Protein AF-A0A1G2MHQ7-F1 (afdb_monomer)

Radius of gyration: 99.45 Å; Cα contacts (8 Å, |Δi|>4): 528; chains: 1; bounding box: 206×51×307 Å

Structure (mmCIF, N/CA/C/O backbone):
data_AF-A0A1G2MHQ7-F1
#
_entry.id   AF-A0A1G2MHQ7-F1
#
loop_
_atom_site.group_PDB
_atom_site.id
_atom_site.type_symbol
_atom_site.label_atom_id
_atom_site.label_alt_id
_atom_site.label_comp_id
_atom_site.label_asym_id
_atom_site.label_entity_id
_atom_site.label_seq_id
_atom_site.pdbx_PDB_ins_code
_atom_site.Cartn_x
_atom_site.Cartn_y
_atom_site.Cartn_z
_atom_site.occupancy
_atom_site.B_iso_or_equiv
_atom_site.auth_seq_id
_atom_site.auth_comp_id
_atom_site.auth_asym_id
_atom_site.auth_atom_id
_atom_site.pdbx_PDB_model_num
ATOM 1 N N . MET A 1 1 ? -92.264 -6.007 160.850 1.00 52.88 1 MET A N 1
ATOM 2 C CA . MET A 1 1 ? -92.826 -7.086 161.691 1.00 52.88 1 MET A CA 1
ATOM 3 C C . MET A 1 1 ? -92.152 -7.050 163.056 1.00 52.88 1 MET A C 1
ATOM 5 O O . MET A 1 1 ? -91.132 -7.687 163.261 1.00 52.88 1 MET A O 1
ATOM 9 N N . GLN A 1 2 ? -92.691 -6.228 163.958 1.00 47.72 2 GLN A N 1
ATOM 10 C CA . GLN A 1 2 ? -92.396 -6.245 165.392 1.00 47.72 2 GLN A CA 1
ATOM 11 C C . GLN A 1 2 ? -93.375 -7.216 166.071 1.00 47.72 2 GLN A C 1
ATOM 13 O O . GLN A 1 2 ? -94.548 -6.883 166.219 1.00 47.72 2 GLN A O 1
ATOM 18 N N . ARG A 1 3 ? -92.908 -8.418 166.422 1.00 50.28 3 ARG A N 1
ATOM 19 C CA . ARG A 1 3 ? -93.404 -9.377 167.445 1.00 50.28 3 ARG A CA 1
ATOM 20 C C . ARG A 1 3 ? -92.805 -10.741 167.099 1.00 50.28 3 ARG A C 1
ATOM 22 O O . ARG A 1 3 ? -92.740 -11.060 165.922 1.00 50.28 3 ARG A O 1
ATOM 29 N N . PHE A 1 4 ? -92.420 -11.513 168.119 1.00 49.97 4 PHE A N 1
ATOM 30 C CA . PHE A 1 4 ? -91.381 -12.563 168.138 1.00 49.97 4 PHE A CA 1
ATOM 31 C C . PHE A 1 4 ? -89.996 -11.920 168.316 1.00 49.97 4 PHE A C 1
ATOM 33 O O . PHE A 1 4 ? -89.470 -11.315 167.400 1.00 49.97 4 PHE A O 1
ATOM 40 N N . LEU A 1 5 ? -89.379 -11.915 169.496 1.00 55.97 5 LEU A N 1
ATOM 41 C CA . LEU A 1 5 ? -89.124 -13.070 170.351 1.00 55.97 5 LEU A CA 1
ATOM 42 C C . LEU A 1 5 ? -89.125 -12.661 171.832 1.00 55.97 5 LEU A C 1
ATOM 44 O O . LEU A 1 5 ? -88.348 -11.813 172.261 1.00 55.97 5 LEU A O 1
ATOM 48 N N . SER A 1 6 ? -89.999 -13.313 172.599 1.00 50.84 6 SER A N 1
ATOM 49 C CA . SER A 1 6 ? -89.872 -13.477 174.044 1.00 50.84 6 SER A CA 1
ATOM 50 C C . SER A 1 6 ? -89.084 -14.765 174.296 1.00 50.84 6 SER A C 1
ATOM 52 O O . SER A 1 6 ? -89.494 -15.833 173.851 1.00 50.84 6 SER A O 1
ATOM 54 N N . ASN A 1 7 ? -87.940 -14.604 174.958 1.00 50.72 7 ASN A N 1
ATOM 55 C CA . ASN A 1 7 ? -87.196 -15.513 175.834 1.00 50.72 7 ASN A CA 1
ATOM 56 C C . ASN A 1 7 ? -87.318 -17.042 175.657 1.00 50.72 7 ASN A C 1
ATOM 58 O O . ASN A 1 7 ? -88.245 -17.680 176.145 1.00 50.72 7 ASN A O 1
ATOM 62 N N . GLY A 1 8 ? -86.225 -17.633 175.165 1.00 47.34 8 GLY A N 1
ATOM 63 C CA . GLY A 1 8 ? -85.800 -19.007 175.440 1.00 47.34 8 GLY A CA 1
ATOM 64 C C . GLY A 1 8 ? -84.316 -19.158 175.084 1.00 47.34 8 GLY A C 1
ATOM 65 O O . GLY A 1 8 ? -83.923 -18.832 173.972 1.00 47.34 8 GLY A O 1
ATOM 66 N N . LYS A 1 9 ? -83.475 -19.588 176.033 1.00 53.31 9 LYS A N 1
ATOM 67 C CA . LYS A 1 9 ? -81.989 -19.591 176.033 1.00 53.31 9 LYS A CA 1
ATOM 68 C C . LYS A 1 9 ? -81.284 -20.462 174.946 1.00 53.31 9 LYS A C 1
ATOM 70 O O . LYS A 1 9 ? -80.195 -20.961 175.201 1.00 53.31 9 LYS A O 1
ATOM 75 N N . GLY A 1 10 ? -81.854 -20.644 173.746 1.00 55.59 10 GLY A N 1
ATOM 76 C CA . GLY A 1 10 ? -81.373 -21.605 172.731 1.00 55.59 10 GLY A CA 1
ATOM 77 C C . GLY A 1 10 ? -81.074 -21.111 171.300 1.00 55.59 10 GLY A C 1
ATOM 78 O O . GLY A 1 10 ? -80.426 -21.845 170.567 1.00 55.59 10 GLY A O 1
ATOM 79 N N . ASP A 1 11 ? -81.469 -19.905 170.868 1.00 52.38 11 ASP A N 1
ATOM 80 C CA . ASP A 1 11 ? -81.493 -19.569 169.418 1.00 52.38 11 ASP A CA 1
ATOM 81 C C . ASP A 1 11 ? -80.362 -18.653 168.879 1.00 52.38 11 ASP A C 1
ATOM 83 O O . ASP A 1 11 ? -80.335 -18.330 167.690 1.00 52.38 11 ASP A O 1
ATOM 87 N N . MET A 1 12 ? -79.361 -18.279 169.691 1.00 56.94 12 MET A N 1
ATOM 88 C CA . MET A 1 12 ? -78.224 -17.429 169.264 1.00 56.94 12 MET A CA 1
ATOM 89 C C . MET A 1 12 ? -77.411 -18.033 168.093 1.00 56.94 12 MET A C 1
ATOM 91 O O . MET A 1 12 ? -76.854 -17.301 167.275 1.00 56.94 12 MET A O 1
ATOM 95 N N . MET A 1 13 ? -77.408 -19.363 167.952 1.00 59.66 13 MET A N 1
ATOM 96 C CA . MET A 1 13 ? -76.721 -20.083 166.869 1.00 59.66 13 MET A CA 1
ATOM 97 C C . MET A 1 13 ? -77.380 -19.905 165.488 1.00 59.66 13 MET A C 1
ATOM 99 O O . MET A 1 13 ? -76.693 -20.002 164.472 1.00 59.66 13 MET A O 1
ATOM 103 N N . ARG A 1 14 ? -78.683 -19.593 165.407 1.00 60.81 14 ARG A N 1
ATOM 104 C CA . ARG A 1 14 ? -79.382 -19.457 164.111 1.00 60.81 14 ARG A CA 1
ATOM 105 C C . ARG A 1 14 ? -79.124 -18.109 163.422 1.00 60.81 14 ARG A C 1
ATOM 107 O O . ARG A 1 14 ? -79.195 -18.037 162.200 1.00 60.81 14 ARG A O 1
ATOM 114 N N . SER A 1 15 ? -78.762 -17.064 164.173 1.00 58.09 15 SER A N 1
ATOM 115 C CA . SER A 1 15 ? -78.464 -15.726 163.627 1.00 58.09 15 SER A CA 1
ATOM 116 C C . SER A 1 15 ? -77.070 -15.639 162.981 1.00 58.09 15 SER A C 1
ATOM 118 O O . SER A 1 15 ? -76.906 -15.065 161.904 1.00 58.09 15 SER A O 1
ATOM 120 N N . VAL A 1 16 ? -76.063 -16.282 163.586 1.00 64.19 16 VAL A N 1
ATOM 121 C CA . VAL A 1 16 ? -74.676 -16.272 163.079 1.00 64.19 16 VAL A CA 1
ATOM 122 C C . VAL A 1 16 ? -74.549 -17.063 161.773 1.00 64.19 16 VAL A C 1
ATOM 124 O O . VAL A 1 16 ? -73.911 -16.593 160.832 1.00 64.19 16 VAL A O 1
ATOM 127 N N . ALA A 1 17 ? -75.211 -18.221 161.677 1.00 67.31 17 ALA A N 1
ATOM 128 C CA . ALA A 1 17 ? -75.201 -19.035 160.462 1.00 67.31 17 ALA A CA 1
ATOM 129 C C . ALA A 1 17 ? -75.828 -18.300 159.263 1.00 67.31 17 ALA A C 1
ATOM 131 O O . ALA A 1 17 ? -75.280 -18.339 158.163 1.00 67.31 17 ALA A O 1
ATOM 132 N N . LEU A 1 18 ? -76.932 -17.572 159.471 1.00 63.78 18 LEU A N 1
ATOM 133 C CA . LEU A 1 18 ? -77.586 -16.828 158.392 1.00 63.78 18 LEU A CA 1
ATOM 134 C C . LEU A 1 18 ? -76.754 -15.616 157.929 1.00 63.78 18 LEU A C 1
ATOM 136 O O . LEU A 1 18 ? -76.735 -15.316 156.738 1.00 63.78 18 LEU A O 1
ATOM 140 N N . SER A 1 19 ? -76.018 -14.968 158.840 1.00 65.56 19 SER A N 1
ATOM 141 C CA . SER A 1 19 ? -75.091 -13.868 158.523 1.00 65.56 19 SER A CA 1
ATOM 142 C C . SER A 1 19 ? -73.884 -14.332 157.699 1.00 65.56 19 SER A C 1
ATOM 144 O O . SER A 1 19 ? -73.547 -13.702 156.695 1.00 65.56 19 SER A O 1
ATOM 146 N N . LEU A 1 20 ? -73.272 -15.472 158.050 1.00 69.50 20 LEU A N 1
ATOM 147 C CA . LEU A 1 20 ? -72.173 -16.035 157.255 1.00 69.50 20 LEU A CA 1
ATOM 148 C C . LEU A 1 20 ? -72.637 -16.462 155.861 1.00 69.50 20 LEU A C 1
ATOM 150 O O . LEU A 1 20 ? -71.922 -16.224 154.887 1.00 69.50 20 LEU A O 1
ATOM 154 N N . ILE A 1 21 ? -73.831 -17.051 155.751 1.00 72.19 21 ILE A N 1
ATOM 155 C CA . ILE A 1 21 ? -74.406 -17.409 154.449 1.00 72.19 21 ILE A CA 1
ATOM 156 C C . ILE A 1 21 ? -74.654 -16.142 153.624 1.00 72.19 21 ILE A C 1
ATOM 158 O O . ILE A 1 21 ? -74.261 -16.105 152.467 1.00 72.19 21 ILE A O 1
ATOM 162 N N . PHE A 1 22 ? -75.204 -15.070 154.204 1.00 67.81 22 PHE A N 1
ATOM 163 C CA . PHE A 1 22 ? -75.394 -13.814 153.467 1.00 67.81 22 PHE A CA 1
ATOM 164 C C . PHE A 1 22 ? -74.075 -13.121 153.091 1.00 67.81 22 PHE A C 1
ATOM 166 O O . PHE A 1 22 ? -73.987 -12.562 152.002 1.00 67.81 22 PHE A O 1
ATOM 173 N N . SER A 1 23 ? -73.039 -13.173 153.934 1.00 67.75 23 SER A N 1
ATOM 174 C CA . SER A 1 23 ? -71.736 -12.552 153.648 1.00 67.75 23 SER A CA 1
ATOM 175 C C . SER A 1 23 ? -70.944 -13.314 152.582 1.00 67.75 23 SER A C 1
ATOM 177 O O . SER A 1 23 ? -70.413 -12.702 151.657 1.00 67.75 23 SER A O 1
ATOM 179 N N . THR A 1 24 ? -70.912 -14.645 152.663 1.00 68.94 24 THR A N 1
ATOM 180 C CA . THR A 1 24 ? -70.242 -15.483 151.654 1.00 68.94 24 THR A CA 1
ATOM 181 C C . THR A 1 24 ? -71.006 -15.498 150.336 1.00 68.94 24 THR A C 1
ATOM 183 O O . THR A 1 24 ? -70.382 -15.456 149.277 1.00 68.94 24 THR A O 1
ATOM 186 N N . LEU A 1 25 ? -72.342 -15.452 150.386 1.00 67.94 25 LEU A N 1
ATOM 187 C CA . LEU A 1 25 ? -73.157 -15.278 149.192 1.00 67.94 25 LEU A CA 1
ATOM 188 C C . LEU A 1 25 ? -72.895 -13.902 148.569 1.00 67.94 25 LEU A C 1
ATOM 190 O O . LEU A 1 25 ? -72.594 -13.861 147.388 1.00 67.94 25 LEU A O 1
ATOM 194 N N . PHE A 1 26 ? -72.879 -12.801 149.334 1.00 63.19 26 PHE A N 1
ATOM 195 C CA . PHE A 1 26 ? -72.627 -11.452 148.798 1.00 63.19 26 PHE A CA 1
ATOM 196 C C . PHE A 1 26 ? -71.252 -11.309 148.123 1.00 63.19 26 PHE A C 1
ATOM 198 O O . PHE A 1 26 ? -71.172 -10.733 147.042 1.00 63.19 26 PHE A O 1
ATOM 205 N N . ILE A 1 27 ? -70.192 -11.895 148.695 1.00 62.66 27 ILE A N 1
ATOM 206 C CA . ILE A 1 27 ? -68.852 -11.905 148.077 1.00 62.66 27 ILE A CA 1
ATOM 207 C C . ILE A 1 27 ? -68.838 -12.785 146.814 1.00 62.66 27 ILE A C 1
ATOM 209 O O . ILE A 1 27 ? -68.196 -12.435 145.827 1.00 62.66 27 ILE A O 1
ATOM 213 N N . GLY A 1 28 ? -69.585 -13.896 146.808 1.00 59.72 28 GLY A N 1
ATOM 214 C CA . GLY A 1 28 ? -69.691 -14.796 145.657 1.00 59.72 28 GLY A CA 1
ATOM 215 C C . GLY A 1 28 ? -70.442 -14.211 144.455 1.00 59.72 28 GLY A C 1
ATOM 216 O O . GLY A 1 28 ? -70.116 -14.565 143.325 1.00 59.72 28 GLY A O 1
ATOM 217 N N . ILE A 1 29 ? -71.404 -13.299 144.667 1.00 59.84 29 ILE A N 1
ATOM 218 C CA . ILE A 1 29 ? -72.148 -12.631 143.574 1.00 59.84 29 ILE A CA 1
ATOM 219 C C . ILE A 1 29 ? -71.574 -11.265 143.168 1.00 59.84 29 ILE A C 1
ATOM 221 O O . ILE A 1 29 ? -71.961 -10.758 142.117 1.00 59.84 29 ILE A O 1
ATOM 225 N N . SER A 1 30 ? -70.655 -10.659 143.934 1.00 54.91 30 SER A N 1
ATOM 226 C CA . SER A 1 30 ? -70.087 -9.343 143.585 1.00 54.91 30 SER A CA 1
ATOM 227 C C . SER A 1 30 ? -68.797 -9.393 142.759 1.00 54.91 30 SER A C 1
ATOM 229 O O . SER A 1 30 ? -68.369 -8.359 142.247 1.00 54.91 30 SER A O 1
ATOM 231 N N . VAL A 1 31 ? -68.149 -10.551 142.607 1.00 56.19 31 VAL A N 1
ATOM 232 C CA . VAL A 1 31 ? -66.899 -10.651 141.832 1.00 56.19 31 VAL A CA 1
ATOM 233 C C . VAL A 1 31 ? -67.221 -10.988 140.379 1.00 56.19 31 VAL A C 1
ATOM 235 O O . VAL A 1 31 ? -67.105 -12.122 139.926 1.00 56.19 31 VAL A O 1
ATOM 238 N N . GLY A 1 32 ? -67.667 -9.965 139.656 1.00 56.53 32 GLY A N 1
ATOM 239 C CA . GLY A 1 32 ? -68.052 -10.072 138.253 1.00 56.53 32 GLY A CA 1
ATOM 240 C C . GLY A 1 32 ? -67.914 -8.766 137.476 1.00 56.53 32 GLY A C 1
ATOM 241 O O . GLY A 1 32 ? -68.746 -8.502 136.620 1.00 56.53 32 GLY A O 1
ATOM 242 N N . ALA A 1 33 ? -66.908 -7.935 137.774 1.00 46.62 33 ALA A N 1
ATOM 243 C CA . ALA A 1 33 ? -66.463 -6.858 136.884 1.00 46.62 33 ALA A CA 1
ATOM 244 C C . ALA A 1 33 ? -65.052 -6.364 137.268 1.00 46.62 33 ALA A C 1
ATOM 246 O O . ALA A 1 33 ? -64.848 -5.894 138.380 1.00 46.62 33 ALA A O 1
ATOM 247 N N . ALA A 1 34 ? -64.109 -6.467 136.323 1.00 49.94 34 ALA A N 1
ATOM 248 C CA . ALA A 1 34 ? -62.759 -5.882 136.304 1.00 49.94 34 ALA A CA 1
ATOM 249 C C . ALA A 1 34 ? -61.847 -6.121 137.533 1.00 49.94 34 ALA A C 1
ATOM 251 O O . ALA A 1 34 ? -61.815 -5.345 138.484 1.00 49.94 34 ALA A O 1
ATOM 252 N N . THR A 1 35 ? -60.991 -7.142 137.453 1.00 60.72 35 THR A N 1
ATOM 253 C CA . THR A 1 35 ? -59.788 -7.263 138.289 1.00 60.72 35 THR A CA 1
ATOM 254 C C . THR A 1 35 ? -58.604 -6.589 137.597 1.00 60.72 35 THR A C 1
ATOM 256 O O . THR A 1 35 ? -58.036 -7.123 136.648 1.00 60.72 35 THR A O 1
ATOM 259 N N . THR A 1 36 ? -58.198 -5.414 138.074 1.00 64.38 36 THR A N 1
ATOM 260 C CA . THR A 1 36 ? -56.921 -4.811 137.667 1.00 64.38 36 THR A CA 1
ATOM 261 C C . THR A 1 36 ? -55.802 -5.424 138.505 1.00 64.38 36 THR A C 1
ATOM 263 O O . THR A 1 36 ? -55.744 -5.207 139.714 1.00 64.38 36 THR A O 1
ATOM 266 N N . ILE A 1 37 ? -54.91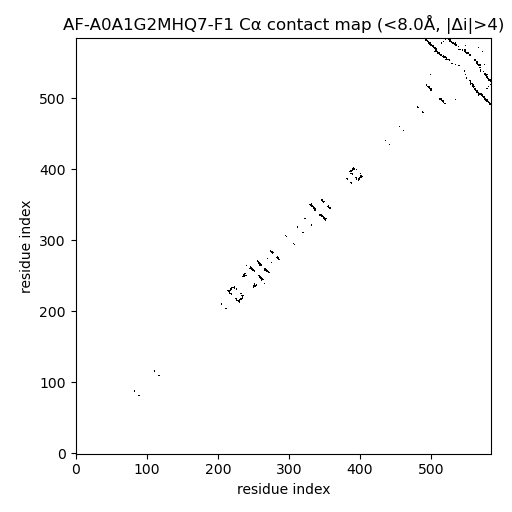3 -6.197 137.881 1.00 70.81 37 ILE A N 1
ATOM 267 C CA . ILE A 1 37 ? -53.703 -6.729 138.523 1.00 70.81 37 ILE A CA 1
ATOM 268 C C . ILE A 1 37 ? -52.581 -5.714 138.282 1.00 70.81 37 ILE A C 1
ATOM 270 O O . ILE A 1 37 ? -52.180 -5.494 137.144 1.00 70.81 37 ILE A O 1
ATOM 274 N N . SER A 1 38 ? -52.098 -5.051 139.333 1.00 66.44 38 SER A N 1
ATOM 275 C CA . SER A 1 38 ? -51.144 -3.932 139.230 1.00 66.44 38 SER A CA 1
ATOM 276 C C . SER A 1 38 ? -49.665 -4.351 139.287 1.00 66.44 38 SER A C 1
ATOM 278 O O . SER A 1 38 ? -48.805 -3.521 139.576 1.00 66.44 38 SER A O 1
ATOM 280 N N . THR A 1 39 ? -49.356 -5.630 139.063 1.00 75.81 39 THR A N 1
ATOM 281 C CA . THR A 1 39 ? -47.995 -6.194 139.116 1.00 75.81 39 THR A CA 1
ATOM 282 C C . THR A 1 39 ? -47.738 -7.128 137.934 1.00 75.81 39 THR A C 1
ATOM 284 O O . THR A 1 39 ? -48.677 -7.566 137.271 1.00 75.81 39 THR A O 1
ATOM 287 N N . SER A 1 40 ? -46.469 -7.467 137.682 1.00 75.75 40 SER A N 1
ATOM 288 C CA . SER A 1 40 ? -46.088 -8.451 136.661 1.00 75.75 40 SER A CA 1
ATOM 289 C C . SER A 1 40 ? -46.765 -9.804 136.894 1.00 75.75 40 SER A C 1
ATOM 291 O O . SER A 1 40 ? -46.844 -10.280 138.027 1.00 75.75 40 SER A O 1
ATOM 293 N N . ILE A 1 41 ? -47.218 -10.430 135.808 1.00 77.38 41 ILE A N 1
ATOM 294 C CA . ILE A 1 41 ? -47.739 -11.798 135.798 1.00 77.38 41 ILE A CA 1
ATOM 295 C C . ILE A 1 41 ? -46.607 -12.709 135.316 1.00 77.38 41 ILE A C 1
ATOM 297 O O . ILE A 1 41 ? -46.234 -12.662 134.147 1.00 77.38 41 ILE A O 1
ATOM 301 N N . THR A 1 42 ? -46.068 -13.527 136.217 1.00 77.62 42 THR A N 1
ATOM 302 C CA . THR A 1 42 ? -45.121 -14.601 135.889 1.00 77.62 42 THR A CA 1
ATOM 303 C C . THR A 1 42 ? -45.832 -15.926 136.113 1.00 77.62 42 THR A C 1
ATOM 305 O O . THR A 1 42 ? -46.252 -16.215 137.232 1.00 77.62 42 THR A O 1
ATOM 308 N N . THR A 1 43 ? -46.002 -16.716 135.058 1.00 79.00 43 THR A N 1
ATOM 309 C CA . THR A 1 43 ? -46.597 -18.054 135.129 1.00 79.00 43 THR A CA 1
ATOM 310 C C . THR A 1 43 ? -45.534 -19.098 134.807 1.00 79.00 43 THR A C 1
ATOM 312 O O . THR A 1 43 ? -44.809 -18.944 133.829 1.00 79.00 43 THR A O 1
ATOM 315 N N . ASP A 1 44 ? -45.472 -20.190 135.574 1.00 78.06 44 ASP A N 1
ATOM 316 C CA . ASP A 1 44 ? -44.611 -21.343 135.245 1.00 78.06 44 ASP A CA 1
ATOM 317 C C . ASP A 1 44 ? -45.125 -22.117 134.010 1.00 78.06 44 ASP A C 1
ATOM 319 O O . ASP A 1 44 ? -44.407 -22.920 133.418 1.00 78.06 44 ASP A O 1
ATOM 323 N N . GLY A 1 45 ? -46.378 -21.866 133.606 1.00 80.00 45 GLY A N 1
ATOM 324 C CA . GLY A 1 45 ? -47.014 -22.401 132.400 1.00 80.00 45 GLY A CA 1
ATOM 325 C C . GLY A 1 45 ? -47.413 -21.319 131.392 1.00 80.00 45 GLY A C 1
ATOM 326 O O . GLY A 1 45 ? -47.110 -20.138 131.552 1.00 80.00 45 GLY A O 1
ATOM 327 N N . THR A 1 46 ? -48.123 -21.719 130.338 1.00 77.25 46 THR A N 1
ATOM 328 C CA . THR A 1 46 ? -48.591 -20.810 129.282 1.00 77.25 46 THR A CA 1
ATOM 329 C C . THR A 1 46 ? -49.721 -19.905 129.782 1.00 77.25 46 THR A C 1
ATOM 331 O O . THR A 1 46 ? -50.747 -20.388 130.258 1.00 77.25 46 THR A O 1
ATOM 334 N N . LEU A 1 47 ? -49.573 -18.588 129.626 1.00 80.06 47 LEU A N 1
ATOM 335 C CA . LEU A 1 47 ? -50.659 -17.633 129.844 1.00 80.06 47 LEU A CA 1
ATOM 336 C C . LEU A 1 47 ? -51.618 -17.666 128.640 1.00 80.06 47 LEU A C 1
ATOM 338 O O . LEU A 1 47 ? -51.279 -17.185 127.562 1.00 80.06 47 LEU A O 1
ATOM 342 N N . SER A 1 48 ? -52.808 -18.246 128.808 1.00 76.06 48 SER A N 1
ATOM 343 C CA . SER A 1 48 ? -53.847 -18.273 127.768 1.00 76.06 48 SER A CA 1
ATOM 344 C C . SER A 1 48 ? -54.763 -17.058 127.896 1.00 76.06 48 SER A C 1
ATOM 346 O O . SER A 1 48 ? -55.510 -16.950 128.867 1.00 76.06 48 SER A O 1
ATOM 348 N N . VAL A 1 49 ? -54.759 -16.175 126.896 1.00 80.06 49 VAL A N 1
ATOM 349 C CA . VAL A 1 49 ? -55.727 -15.075 126.789 1.00 80.06 49 VAL A CA 1
ATOM 350 C C . VAL A 1 49 ? -56.716 -15.412 125.679 1.00 80.06 49 VAL A C 1
ATOM 352 O O . VAL A 1 49 ? -56.340 -15.527 124.519 1.00 80.06 49 VAL A O 1
ATOM 355 N N . THR A 1 50 ? -57.984 -15.617 126.035 1.00 76.44 50 THR A N 1
ATOM 356 C CA . THR A 1 50 ? -59.045 -16.020 125.093 1.00 76.44 50 THR A CA 1
ATOM 357 C C . THR A 1 50 ? -59.670 -14.844 124.336 1.00 76.44 50 THR A C 1
ATOM 359 O O . THR A 1 50 ? -60.404 -15.059 123.375 1.00 76.44 50 THR A O 1
ATOM 362 N N . GLY A 1 51 ? -59.380 -13.608 124.753 1.00 79.00 51 GLY A N 1
ATOM 363 C CA . GLY A 1 51 ? -59.760 -12.371 124.067 1.00 79.00 51 GLY A CA 1
ATOM 364 C C . GLY A 1 51 ? -58.562 -11.628 123.467 1.00 79.00 51 GLY A C 1
ATOM 365 O O . GLY A 1 51 ? -57.428 -12.101 123.502 1.00 79.00 51 GLY A O 1
ATOM 366 N N . ALA A 1 52 ? -58.807 -10.428 122.935 1.00 73.06 52 ALA A N 1
ATOM 367 C CA . ALA A 1 52 ? -57.738 -9.563 122.448 1.00 73.06 52 ALA A CA 1
ATOM 368 C C . ALA A 1 52 ? -56.825 -9.125 123.606 1.00 73.06 52 ALA A C 1
ATOM 370 O O . ALA A 1 52 ? -57.293 -8.580 124.605 1.00 73.06 52 ALA A O 1
ATOM 371 N N . SER A 1 53 ? -55.519 -9.348 123.459 1.00 76.12 53 SER A N 1
ATOM 372 C CA . SER A 1 53 ? -54.507 -8.789 124.356 1.00 76.12 53 SER A CA 1
ATOM 373 C C . SER A 1 53 ? -53.987 -7.479 123.778 1.00 76.12 53 SER A C 1
ATOM 375 O O . SER A 1 53 ? -53.350 -7.475 122.727 1.00 76.12 53 SER A O 1
ATOM 377 N N . THR A 1 54 ? -54.244 -6.366 124.463 1.00 76.31 54 THR A N 1
ATOM 378 C CA . THR A 1 54 ? -53.752 -5.042 124.061 1.00 76.31 54 THR A CA 1
ATOM 379 C C . THR A 1 54 ? -52.498 -4.709 124.863 1.00 76.31 54 THR A C 1
ATOM 381 O O . THR A 1 54 ? -52.582 -4.216 125.986 1.00 76.31 54 THR A O 1
ATOM 384 N N . LEU A 1 55 ? -51.323 -5.001 124.305 1.00 79.25 55 LEU A N 1
ATOM 385 C CA . LEU A 1 55 ? -50.040 -4.625 124.901 1.00 79.25 55 LEU A CA 1
ATOM 386 C C . LEU A 1 55 ? -49.610 -3.281 124.307 1.00 79.25 55 LEU A C 1
ATOM 388 O O . LEU A 1 55 ? -49.339 -3.177 123.116 1.00 79.25 55 LEU A O 1
ATOM 392 N N . THR A 1 56 ? -49.580 -2.237 125.130 1.00 74.00 56 THR A N 1
ATOM 393 C CA . THR A 1 56 ? -49.305 -0.856 124.691 1.00 74.00 56 THR A CA 1
ATOM 394 C C . THR A 1 56 ? -47.824 -0.464 124.778 1.00 74.00 56 THR A C 1
ATOM 396 O O . THR A 1 56 ? -47.460 0.639 124.376 1.00 74.00 56 THR A O 1
ATOM 399 N N . GLY A 1 57 ? -46.965 -1.351 125.294 1.00 75.12 57 GLY A N 1
ATOM 400 C CA . GLY A 1 57 ? -45.514 -1.165 125.400 1.00 75.12 57 GLY A CA 1
ATOM 401 C C . GLY A 1 57 ? -44.709 -2.008 124.405 1.00 75.12 57 GLY A C 1
ATOM 402 O O . GLY A 1 57 ? -45.260 -2.821 123.658 1.00 75.12 57 GLY A O 1
ATOM 403 N N . LEU A 1 58 ? -43.377 -1.842 124.420 1.00 69.12 58 LEU A N 1
ATOM 404 C CA . LEU A 1 58 ? -42.462 -2.681 123.640 1.00 69.12 58 LEU A CA 1
ATOM 405 C C . LEU A 1 58 ? -42.643 -4.143 124.053 1.00 69.12 58 LEU A C 1
ATOM 407 O O . LEU A 1 58 ? -42.331 -4.533 125.175 1.00 69.12 58 LEU A O 1
ATOM 411 N N . THR A 1 59 ? -43.147 -4.941 123.123 1.00 73.00 59 THR A N 1
ATOM 412 C CA . THR A 1 59 ? -43.416 -6.355 123.352 1.00 73.00 59 THR A CA 1
ATOM 413 C C . THR A 1 59 ? -42.271 -7.167 122.757 1.00 73.00 59 THR A C 1
ATOM 415 O O . THR A 1 59 ? -42.103 -7.209 121.540 1.00 73.00 59 THR A O 1
ATOM 418 N N . THR A 1 60 ? -41.462 -7.803 123.604 1.00 70.06 60 THR A N 1
ATOM 419 C CA . THR A 1 60 ? -40.406 -8.729 123.180 1.00 70.06 60 THR A CA 1
ATOM 420 C C . THR A 1 60 ? -40.922 -10.163 123.281 1.00 70.06 60 THR A C 1
ATOM 422 O O . THR A 1 60 ? -41.181 -10.674 124.366 1.00 70.06 60 THR A O 1
ATOM 425 N N . MET A 1 61 ? -41.094 -10.832 122.141 1.00 72.56 61 MET A N 1
ATOM 426 C CA . MET A 1 61 ? -41.507 -12.238 122.095 1.00 72.56 61 MET A CA 1
ATOM 427 C C . MET A 1 61 ? -40.402 -13.072 121.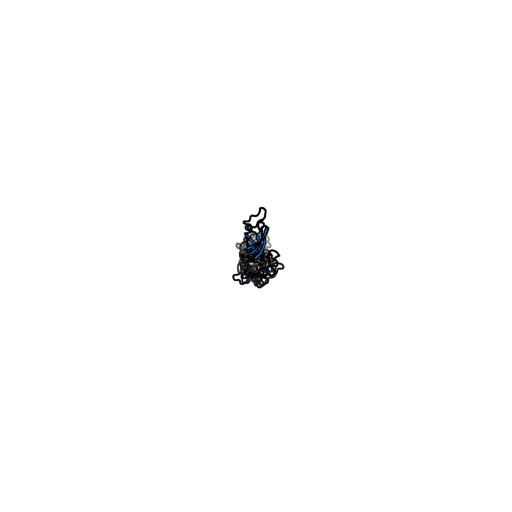457 1.00 72.56 61 MET A C 1
ATOM 429 O O . MET A 1 61 ? -40.028 -12.830 120.314 1.00 72.56 61 MET A O 1
ATOM 433 N N . VAL A 1 62 ? -39.884 -14.059 122.186 1.00 63.31 62 VAL A N 1
ATOM 434 C CA . VAL A 1 62 ? -38.716 -14.848 121.751 1.00 63.31 62 VAL A CA 1
ATOM 435 C C . VAL A 1 62 ? -39.092 -15.933 120.721 1.00 63.31 62 VAL A C 1
ATOM 437 O O . VAL A 1 62 ? -38.242 -16.337 119.939 1.00 63.31 62 VAL A O 1
ATOM 440 N N . TYR A 1 63 ? -40.370 -16.342 120.641 1.00 69.69 63 TYR A N 1
ATOM 441 C CA . TYR A 1 63 ? -40.871 -17.372 119.707 1.00 69.69 63 TYR A CA 1
ATOM 442 C C . TYR A 1 63 ? -42.317 -17.118 119.247 1.00 69.69 63 TYR A C 1
ATOM 444 O O . TYR A 1 63 ? -43.164 -18.011 119.278 1.00 69.69 63 TYR A O 1
ATOM 452 N N . ALA A 1 64 ? -42.641 -15.886 118.857 1.00 70.44 64 ALA A N 1
ATOM 453 C CA . ALA A 1 64 ? -43.981 -15.595 118.355 1.00 70.44 64 ALA A CA 1
ATOM 454 C C . ALA A 1 64 ? -44.212 -16.223 116.976 1.00 70.44 64 ALA A C 1
ATOM 456 O O . ALA A 1 64 ? -43.571 -15.849 115.996 1.00 70.44 64 ALA A O 1
ATOM 457 N N . SER A 1 65 ? -45.172 -17.142 116.894 1.00 70.06 65 SER A N 1
ATOM 458 C CA . SER A 1 65 ? -45.794 -17.546 115.634 1.00 70.06 65 SER A CA 1
ATOM 459 C C . SER A 1 65 ? -47.097 -16.766 115.485 1.00 70.06 65 SER A C 1
ATOM 461 O O . SER A 1 65 ? -47.919 -16.753 116.399 1.00 70.06 65 SER A O 1
ATOM 463 N N . SER A 1 66 ? -47.265 -16.066 114.365 1.00 70.69 66 SER A N 1
ATOM 464 C CA . SER A 1 66 ? -48.456 -15.262 114.075 1.00 70.69 66 SER A CA 1
ATOM 465 C C . SER A 1 66 ? -48.895 -15.497 112.634 1.00 70.69 66 SER A C 1
ATOM 467 O O . SER A 1 66 ? -48.064 -15.660 111.742 1.00 70.69 66 SER A O 1
ATOM 469 N N . THR A 1 67 ? -50.205 -15.530 112.404 1.00 62.78 67 THR A N 1
ATOM 470 C CA . THR A 1 67 ? -50.825 -15.794 111.093 1.00 62.78 67 THR A CA 1
ATOM 471 C C . THR A 1 67 ? -51.356 -14.526 110.414 1.00 62.78 67 THR A C 1
ATOM 473 O O . THR A 1 67 ? -52.212 -14.597 109.539 1.00 62.78 67 THR A O 1
ATOM 476 N N . GLY A 1 68 ? -50.836 -13.352 110.779 1.00 68.75 68 GLY A N 1
ATOM 477 C CA . GLY A 1 68 ? -51.264 -12.073 110.215 1.00 68.75 68 GLY A CA 1
ATOM 478 C C . GLY A 1 68 ? -50.755 -10.908 111.050 1.00 68.75 68 GLY A C 1
ATOM 479 O O . GLY A 1 68 ? -51.393 -10.503 112.016 1.00 68.75 68 GLY A O 1
ATOM 480 N N . GLN A 1 69 ? -49.590 -10.380 110.686 1.00 75.00 69 GLN A N 1
ATOM 481 C CA . GLN A 1 69 ? -48.994 -9.225 111.349 1.00 75.00 69 GLN A CA 1
ATOM 482 C C . GLN A 1 69 ? -49.432 -7.950 110.624 1.00 75.00 69 GLN A C 1
ATOM 484 O O . GLN A 1 69 ? -48.960 -7.665 109.529 1.00 75.00 69 GLN A O 1
ATOM 489 N N . SER A 1 70 ? -50.334 -7.182 111.237 1.00 75.50 70 SER A N 1
ATOM 490 C CA . SER A 1 70 ? -50.737 -5.853 110.761 1.00 75.50 70 SER A CA 1
ATOM 491 C C . SER A 1 70 ? -50.030 -4.789 111.598 1.00 75.50 70 SER A C 1
ATOM 493 O O . SER A 1 70 ? -50.479 -4.464 112.696 1.00 75.50 70 SER A O 1
ATOM 495 N N . LEU A 1 71 ? -48.907 -4.269 111.102 1.00 76.56 71 LEU A N 1
ATOM 496 C CA . LEU A 1 71 ? -48.143 -3.206 111.758 1.00 76.56 71 LEU A CA 1
ATOM 497 C C . LEU A 1 71 ? -48.342 -1.885 111.011 1.00 76.56 71 LEU A C 1
ATOM 499 O O . LEU A 1 71 ? -48.395 -1.855 109.787 1.00 76.56 71 LEU A O 1
ATOM 503 N N . THR A 1 72 ? -48.394 -0.778 111.751 1.00 76.12 72 THR A N 1
ATOM 504 C CA . THR A 1 72 ? -48.330 0.581 111.183 1.00 76.12 72 THR A CA 1
ATOM 505 C C . THR A 1 72 ? -46.897 1.029 110.868 1.00 76.12 72 THR A C 1
ATOM 507 O O . THR A 1 72 ? -46.708 2.065 110.239 1.00 76.12 72 THR A O 1
ATOM 510 N N . GLY A 1 73 ? -45.889 0.266 111.306 1.00 79.44 73 GLY A N 1
ATOM 511 C CA . GLY A 1 73 ? -44.467 0.504 111.056 1.00 79.44 73 GLY A CA 1
ATOM 512 C C . GLY A 1 73 ? -43.765 -0.712 110.446 1.00 79.44 73 GLY A C 1
ATOM 513 O O . GLY A 1 73 ? -44.404 -1.669 110.017 1.00 79.44 73 GLY A O 1
ATOM 514 N N . ASN A 1 74 ? -42.431 -0.679 110.426 1.00 79.94 74 ASN A N 1
ATOM 515 C CA . ASN A 1 74 ? -41.626 -1.730 109.804 1.00 79.94 74 ASN A CA 1
ATOM 516 C C . ASN A 1 74 ? -41.703 -3.056 110.577 1.00 79.94 74 ASN A C 1
ATOM 518 O O . ASN A 1 74 ? -41.609 -3.083 111.806 1.00 79.94 74 ASN A O 1
ATOM 522 N N . LEU A 1 75 ? -41.773 -4.166 109.841 1.00 80.69 75 LEU A N 1
ATOM 523 C CA . LEU A 1 75 ? -41.493 -5.496 110.371 1.00 80.69 75 LEU A CA 1
ATOM 524 C C . LEU A 1 75 ? -39.976 -5.741 110.335 1.00 80.69 75 LEU A C 1
ATOM 526 O O . LEU A 1 75 ? -39.412 -6.016 109.279 1.00 80.69 75 LEU A O 1
ATOM 530 N N . THR A 1 76 ? -39.310 -5.654 111.486 1.00 78.00 76 THR A N 1
ATOM 531 C CA . THR A 1 76 ? -37.881 -5.984 111.609 1.00 78.00 76 THR A CA 1
ATOM 532 C C . THR A 1 76 ? -37.719 -7.448 112.005 1.00 78.00 76 THR A C 1
ATOM 534 O O . THR A 1 76 ? -38.159 -7.850 113.080 1.00 78.00 76 THR A O 1
ATOM 537 N N . VAL A 1 77 ? -37.052 -8.246 111.170 1.00 80.00 77 VAL A N 1
ATOM 538 C CA . VAL A 1 77 ? -36.734 -9.650 111.473 1.00 80.00 77 VAL A CA 1
ATOM 539 C C . VAL A 1 77 ? -35.231 -9.767 111.717 1.00 80.00 77 VAL A C 1
ATOM 541 O O . VAL A 1 77 ? -34.437 -9.576 110.805 1.00 80.00 77 VAL A O 1
ATOM 544 N N . GLY A 1 78 ? -34.822 -10.092 112.947 1.00 73.94 78 GLY A N 1
ATOM 545 C CA . GLY A 1 78 ? -33.405 -10.272 113.314 1.00 73.94 78 GLY A CA 1
ATOM 546 C C . GLY A 1 78 ? -32.763 -11.574 112.804 1.00 73.94 78 GLY A C 1
ATOM 547 O O . GLY A 1 78 ? -31.658 -11.910 113.215 1.00 73.94 78 GLY A O 1
ATOM 548 N N . GLY A 1 79 ? -33.462 -12.326 111.950 1.00 78.81 79 GLY A N 1
ATOM 549 C CA . GLY A 1 79 ? -33.078 -13.641 111.430 1.00 78.81 79 GLY A CA 1
ATOM 550 C C . GLY A 1 79 ? -33.719 -13.922 110.065 1.00 78.81 79 GLY A C 1
ATOM 551 O O . GLY A 1 79 ? -34.079 -12.997 109.342 1.00 78.81 79 GLY A O 1
ATOM 552 N N . ARG A 1 80 ? -33.882 -15.199 109.689 1.00 78.56 80 ARG A N 1
ATOM 553 C CA . ARG A 1 80 ? -34.520 -15.566 108.410 1.00 78.56 80 ARG A CA 1
ATOM 554 C C . ARG A 1 80 ? -36.036 -15.393 108.485 1.00 78.56 80 ARG A C 1
ATOM 556 O O . ARG A 1 80 ? -36.701 -16.111 109.227 1.00 78.56 80 ARG A O 1
ATOM 563 N N . ALA A 1 81 ? -36.586 -14.514 107.655 1.00 79.75 81 ALA A N 1
ATOM 564 C CA . ALA A 1 81 ? -38.006 -14.539 107.331 1.00 79.75 81 ALA A CA 1
ATOM 565 C C . ALA A 1 81 ? -38.271 -15.724 106.387 1.00 79.75 81 ALA A C 1
ATOM 567 O O . ALA A 1 81 ? -37.671 -15.806 105.319 1.00 79.75 81 ALA A O 1
ATOM 568 N N . THR A 1 82 ? -39.121 -16.667 106.799 1.00 76.75 82 THR A N 1
ATOM 569 C CA . THR A 1 82 ? -39.521 -17.819 105.975 1.00 76.75 82 THR A CA 1
ATOM 570 C C . THR A 1 82 ? -41.037 -17.816 105.854 1.00 76.75 82 THR A C 1
ATOM 572 O O . THR A 1 82 ? -41.734 -17.805 106.866 1.00 76.75 82 THR A O 1
ATOM 575 N N . THR A 1 83 ? -41.550 -17.823 104.630 1.00 78.50 83 THR A N 1
ATOM 576 C CA . THR A 1 83 ? -42.970 -18.009 104.328 1.00 78.50 83 THR A CA 1
ATOM 577 C C . THR A 1 83 ? -43.227 -19.505 104.113 1.00 78.50 83 THR A C 1
ATOM 579 O O . THR A 1 83 ? -42.510 -20.166 103.368 1.00 78.50 83 THR A O 1
ATOM 582 N N . THR A 1 84 ? -44.212 -20.080 104.807 1.00 71.62 84 THR A N 1
ATOM 583 C CA . THR A 1 84 ? -44.513 -21.531 104.755 1.00 71.62 84 THR A CA 1
ATOM 584 C C . THR A 1 84 ? -45.941 -21.845 104.303 1.00 71.62 84 THR A C 1
ATOM 586 O O . THR A 1 84 ? -46.346 -23.005 104.290 1.00 71.62 84 THR A O 1
ATOM 589 N N . GLY A 1 85 ? -46.720 -20.822 103.934 1.00 69.81 85 GLY A N 1
ATOM 590 C CA . GLY A 1 85 ? -48.057 -20.999 103.364 1.00 69.81 85 GLY A CA 1
ATOM 591 C C . GLY A 1 85 ? -48.003 -21.650 101.978 1.00 69.81 85 GLY A C 1
ATOM 592 O O . GLY A 1 85 ? -46.977 -21.592 101.310 1.00 69.81 85 GLY A O 1
ATOM 593 N N . SER A 1 86 ? -49.120 -22.226 101.517 1.00 72.44 86 SER A N 1
ATOM 594 C CA . SER A 1 86 ? -49.194 -22.939 100.226 1.00 72.44 86 SER A CA 1
ATOM 595 C C . SER A 1 86 ? -48.791 -22.095 99.006 1.00 72.44 86 SER A C 1
ATOM 597 O O . SER A 1 86 ? -48.423 -22.673 97.989 1.00 72.44 86 SER A O 1
ATOM 599 N N . SER A 1 87 ? -48.880 -20.762 99.084 1.00 74.94 87 SER A N 1
ATOM 600 C CA . SER A 1 87 ? -48.356 -19.845 98.065 1.00 74.94 87 SER A CA 1
ATOM 601 C C . SER A 1 87 ? -46.944 -19.341 98.371 1.00 74.94 87 SER A C 1
ATOM 603 O O . SER A 1 87 ? -46.227 -18.999 97.447 1.00 74.94 87 SER A O 1
ATOM 605 N N . GLY A 1 88 ? -46.524 -19.277 99.641 1.00 74.19 88 GLY A N 1
ATOM 606 C CA . GLY A 1 88 ? -45.178 -18.842 100.040 1.00 74.19 88 GLY A CA 1
ATOM 607 C C . GLY A 1 88 ? -44.764 -17.428 99.595 1.00 74.19 88 GLY A C 1
ATOM 608 O O . GLY A 1 88 ? -43.603 -17.067 99.769 1.00 74.19 88 GLY A O 1
ATOM 609 N N . ASN A 1 89 ? -45.671 -16.623 99.039 1.00 82.38 89 ASN A N 1
ATOM 610 C CA . ASN A 1 89 ? -45.337 -15.350 98.398 1.00 82.38 89 ASN A CA 1
ATOM 611 C C . ASN A 1 89 ? -45.001 -14.244 99.411 1.00 82.38 89 ASN A C 1
ATOM 613 O O . ASN A 1 89 ? -45.564 -14.187 100.505 1.00 82.38 89 ASN A O 1
ATOM 617 N N . ILE A 1 90 ? -44.119 -13.326 99.004 1.00 85.25 90 ILE A N 1
ATOM 618 C CA . ILE A 1 90 ? -43.938 -12.011 99.630 1.00 85.25 90 ILE A CA 1
ATOM 619 C C . ILE A 1 90 ? -44.525 -10.986 98.659 1.00 85.25 90 ILE A C 1
ATOM 621 O O . ILE A 1 90 ? -43.946 -10.733 97.607 1.00 85.25 90 ILE A O 1
ATOM 625 N N . GLU A 1 91 ? -45.673 -10.411 99.002 1.00 82.56 91 GLU A N 1
ATOM 626 C CA . GLU A 1 91 ? -46.313 -9.348 98.223 1.00 82.56 91 GLU A CA 1
ATOM 627 C C . GLU A 1 91 ? -45.998 -7.992 98.862 1.00 82.56 91 GLU A C 1
ATOM 629 O O . GLU A 1 91 ? -46.277 -7.768 100.042 1.00 82.56 91 GLU A O 1
ATOM 634 N N . THR A 1 92 ? -45.403 -7.074 98.098 1.00 83.06 92 THR A N 1
ATOM 635 C CA . THR A 1 92 ? -45.114 -5.707 98.548 1.00 83.06 92 THR A CA 1
ATOM 636 C C . THR A 1 92 ? -45.899 -4.708 97.709 1.00 83.06 92 THR A C 1
ATOM 638 O O . THR A 1 92 ? -45.798 -4.707 96.489 1.00 83.06 92 THR A O 1
ATOM 641 N N . ALA A 1 93 ? -46.649 -3.807 98.352 1.00 80.44 93 ALA A N 1
ATOM 642 C CA . ALA A 1 93 ? -47.328 -2.710 97.650 1.00 80.44 93 ALA A CA 1
ATOM 643 C C . ALA A 1 93 ? -46.346 -1.655 97.091 1.00 80.44 93 ALA A C 1
ATOM 645 O O . ALA A 1 93 ? -46.708 -0.865 96.225 1.00 80.44 93 ALA A O 1
ATOM 646 N N . GLY A 1 94 ? -45.114 -1.629 97.610 1.00 84.00 94 GLY A N 1
ATOM 647 C CA . GLY A 1 94 ? -44.010 -0.805 97.117 1.00 84.00 94 GLY A CA 1
ATOM 648 C C . GLY A 1 94 ? -42.854 -1.649 96.579 1.00 84.00 94 GLY A C 1
ATOM 649 O O . GLY A 1 94 ? -42.986 -2.849 96.352 1.00 84.00 94 GLY A O 1
ATOM 650 N N . THR A 1 95 ? -41.694 -1.019 96.404 1.00 85.31 95 THR A N 1
ATOM 651 C CA . THR A 1 95 ? -40.474 -1.675 95.920 1.00 85.31 95 THR A CA 1
ATOM 652 C C . THR A 1 95 ? -39.906 -2.662 96.943 1.00 85.31 95 THR A C 1
ATOM 654 O O . THR A 1 95 ? -39.717 -2.320 98.111 1.00 85.31 95 THR A O 1
ATOM 657 N N . LEU A 1 96 ? -39.551 -3.863 96.485 1.00 88.06 96 LEU A N 1
ATOM 658 C CA . LEU A 1 96 ? -38.707 -4.793 97.230 1.00 88.06 96 LEU A CA 1
ATOM 659 C C . LEU A 1 96 ? -37.227 -4.465 96.972 1.00 88.06 96 LEU A C 1
ATOM 661 O O . LEU A 1 96 ? -36.707 -4.734 95.893 1.00 88.06 96 LEU A O 1
ATOM 665 N N . THR A 1 97 ? -36.537 -3.897 97.962 1.00 86.19 97 THR A N 1
ATOM 666 C CA . THR A 1 97 ? -35.098 -3.592 97.871 1.00 86.19 97 THR A CA 1
ATOM 667 C C . THR A 1 97 ? -34.274 -4.678 98.560 1.00 86.19 97 THR A C 1
ATOM 669 O O . THR A 1 97 ? -34.361 -4.845 99.776 1.00 86.19 97 THR A O 1
ATOM 672 N N . ALA A 1 98 ? -33.420 -5.377 97.809 1.00 87.81 98 ALA A N 1
ATOM 673 C CA . ALA A 1 98 ? -32.404 -6.278 98.353 1.00 87.81 98 ALA A CA 1
ATOM 674 C C . ALA A 1 98 ? -31.024 -5.600 98.300 1.00 87.81 98 ALA A C 1
ATOM 676 O O . ALA A 1 98 ? -30.555 -5.224 97.232 1.00 87.81 98 ALA A O 1
ATOM 677 N N . VAL A 1 99 ? -30.367 -5.435 99.453 1.00 85.31 99 VAL A N 1
ATOM 678 C CA . VAL A 1 99 ? -29.039 -4.783 99.542 1.00 85.31 99 VAL A CA 1
ATOM 679 C C . VAL A 1 99 ? -27.901 -5.729 99.119 1.00 85.31 99 VAL A C 1
ATOM 681 O O . VAL A 1 99 ? -26.816 -5.281 98.764 1.00 85.31 99 VAL A O 1
ATOM 684 N N . GLY A 1 100 ? -28.141 -7.043 99.155 1.00 86.06 100 GLY A N 1
ATOM 685 C CA . GLY A 1 100 ? -27.184 -8.079 98.761 1.00 86.06 100 GLY A CA 1
ATOM 686 C C . GLY A 1 100 ? -27.612 -8.855 97.515 1.00 86.06 100 GLY A C 1
ATOM 687 O O . GLY A 1 100 ? -28.626 -8.561 96.885 1.00 86.06 100 GLY A O 1
ATOM 688 N N . ALA A 1 101 ? -26.839 -9.891 97.184 1.00 86.06 101 ALA A N 1
ATOM 689 C CA . ALA A 1 101 ? -27.163 -10.794 96.086 1.00 86.06 101 ALA A CA 1
ATOM 690 C C . ALA A 1 101 ? -28.480 -11.540 96.352 1.00 86.06 101 ALA A C 1
ATOM 692 O O . ALA A 1 101 ? -28.687 -12.097 97.430 1.00 86.06 101 ALA A O 1
ATOM 693 N N . SER A 1 102 ? -29.342 -11.591 95.338 1.00 88.25 102 SER A N 1
ATOM 694 C CA . SER A 1 102 ? -30.552 -12.413 95.343 1.00 88.25 102 SER A CA 1
ATOM 695 C C . SER A 1 102 ? -30.311 -13.650 94.484 1.00 88.25 102 SER A C 1
ATOM 697 O O . SER A 1 102 ? -29.921 -13.533 93.327 1.00 88.25 102 SER A O 1
ATOM 699 N N . THR A 1 103 ? -30.511 -14.841 95.050 1.00 88.31 103 THR A N 1
ATOM 700 C CA . THR A 1 103 ? -30.467 -16.113 94.310 1.00 88.31 103 THR A CA 1
ATOM 701 C C . THR A 1 103 ? -31.887 -16.650 94.200 1.00 88.31 103 THR A C 1
ATOM 703 O O . THR A 1 103 ? -32.522 -16.890 95.224 1.00 88.31 103 THR A O 1
ATOM 706 N N . LEU A 1 104 ? -32.383 -16.828 92.975 1.00 87.06 104 LEU A N 1
ATOM 707 C CA . LEU A 1 104 ? -33.705 -17.382 92.692 1.00 87.06 104 LEU A CA 1
ATOM 708 C C . LEU A 1 104 ? -33.514 -18.727 91.982 1.00 87.06 104 LEU A C 1
ATOM 710 O O . LEU A 1 104 ? -32.815 -18.811 90.975 1.00 87.06 104 LEU A O 1
ATOM 714 N N . ASN A 1 105 ? -34.090 -19.792 92.532 1.00 81.31 105 ASN A N 1
ATOM 715 C CA . ASN A 1 105 ? -33.970 -21.160 92.031 1.00 81.31 105 ASN A CA 1
ATOM 716 C C . ASN A 1 105 ? -35.197 -21.534 91.188 1.00 81.31 105 ASN A C 1
ATOM 718 O O . ASN A 1 105 ? -36.062 -22.290 91.621 1.00 81.31 105 ASN A O 1
ATOM 722 N N . GLY A 1 106 ? -35.286 -20.988 89.979 1.00 85.44 106 GLY A N 1
ATOM 723 C CA . GLY A 1 106 ? -36.390 -21.274 89.067 1.00 85.44 106 GLY A CA 1
ATOM 724 C C . GLY A 1 106 ? -36.488 -20.264 87.934 1.00 85.44 106 GLY A C 1
ATOM 725 O O . GLY A 1 106 ? -35.591 -19.445 87.741 1.00 85.44 106 GLY A O 1
ATOM 726 N N . ALA A 1 107 ? -37.593 -20.330 87.191 1.00 84.00 107 ALA A N 1
ATOM 727 C CA . ALA A 1 107 ? -37.930 -19.295 86.226 1.00 84.00 107 ALA A CA 1
ATOM 728 C C . ALA A 1 107 ? -38.179 -17.974 86.966 1.00 84.00 107 ALA A C 1
ATOM 730 O O . ALA A 1 107 ? -38.920 -17.929 87.948 1.00 84.00 107 ALA A O 1
ATOM 731 N N . VAL A 1 108 ? -37.542 -16.912 86.487 1.00 89.06 108 VAL A N 1
ATOM 732 C CA . VAL A 1 108 ? -37.694 -15.559 87.011 1.00 89.06 108 VAL A CA 1
ATOM 733 C C . VAL A 1 108 ? -38.379 -14.740 85.931 1.00 89.06 108 VAL A C 1
ATOM 735 O O . VAL A 1 108 ? -37.782 -14.464 84.894 1.00 89.06 108 VAL A O 1
ATOM 738 N N . THR A 1 109 ? -39.634 -14.372 86.168 1.00 85.19 109 THR A N 1
ATOM 739 C CA . THR A 1 109 ? -40.361 -13.430 85.316 1.00 85.19 109 THR A CA 1
ATOM 740 C C . THR A 1 109 ? -40.178 -12.038 85.903 1.00 85.19 109 THR A C 1
ATOM 742 O O . THR A 1 109 ? -40.530 -11.799 87.057 1.00 85.19 109 THR A O 1
ATOM 745 N N . LEU A 1 110 ? -39.591 -11.130 85.130 1.00 84.81 110 LEU A N 1
ATOM 746 C CA . LEU A 1 110 ? -39.454 -9.718 85.473 1.00 84.81 110 LEU A CA 1
ATOM 747 C C . LEU A 1 110 ? -40.035 -8.907 84.329 1.00 84.81 110 LEU A C 1
ATOM 749 O O . LEU A 1 110 ? -39.809 -9.246 83.170 1.00 84.81 110 LEU A O 1
ATOM 753 N N . GLY A 1 111 ? -40.726 -7.829 84.669 1.00 80.69 111 GLY A N 1
ATOM 754 C CA . GLY A 1 111 ? -41.245 -6.903 83.680 1.00 80.69 111 GLY A CA 1
ATOM 755 C C . GLY A 1 111 ? -42.316 -7.508 82.768 1.00 80.69 111 GLY A C 1
ATOM 756 O O . GLY A 1 111 ? -42.178 -7.471 81.547 1.00 80.69 111 GLY A O 1
ATOM 757 N N . ASP A 1 112 ? -43.327 -8.152 83.351 1.00 79.81 112 ASP A N 1
ATOM 758 C CA . ASP A 1 112 ? -44.400 -8.836 82.623 1.00 79.81 112 ASP A CA 1
ATOM 759 C C . ASP A 1 112 ? -45.495 -7.893 82.095 1.00 79.81 112 ASP A C 1
ATOM 761 O O . ASP A 1 112 ? -46.348 -8.328 81.313 1.00 79.81 112 ASP A O 1
ATOM 765 N N . ALA A 1 113 ? -45.463 -6.606 82.454 1.00 81.69 113 ALA A N 1
ATOM 766 C CA . ALA A 1 113 ? -46.330 -5.588 81.883 1.00 81.69 113 ALA A CA 1
ATOM 767 C C . ALA A 1 113 ? -45.680 -4.890 80.676 1.00 81.69 113 ALA A C 1
ATOM 769 O O . ALA A 1 113 ? -44.465 -4.708 80.570 1.00 81.69 113 ALA A O 1
ATOM 770 N N . ALA A 1 114 ? -46.521 -4.448 79.738 1.00 79.00 114 ALA A N 1
ATOM 771 C CA . ALA A 1 114 ? -46.063 -3.673 78.593 1.00 79.00 114 ALA A CA 1
ATOM 772 C C . ALA A 1 114 ? -45.388 -2.369 79.061 1.00 79.00 114 ALA A C 1
ATOM 774 O O . ALA A 1 114 ? -46.036 -1.512 79.661 1.00 79.00 114 ALA A O 1
ATOM 775 N N . GLY A 1 115 ? -44.100 -2.213 78.742 1.00 78.50 115 GLY A N 1
ATOM 776 C CA . GLY A 1 115 ? -43.304 -1.030 79.086 1.00 78.50 115 GLY A CA 1
ATOM 777 C C . GLY A 1 115 ? -42.358 -1.210 80.273 1.00 78.50 115 GLY A C 1
ATOM 778 O O . GLY A 1 115 ? -41.597 -0.287 80.567 1.00 78.50 115 GLY A O 1
ATOM 779 N N . ASP A 1 116 ? -42.357 -2.375 80.920 1.00 84.31 116 ASP A N 1
ATOM 780 C CA . ASP A 1 116 ? -41.409 -2.646 81.992 1.00 84.31 116 ASP A CA 1
ATOM 781 C C . ASP A 1 116 ? -39.970 -2.709 81.462 1.00 84.31 116 ASP A C 1
ATOM 783 O O . ASP A 1 116 ? -39.670 -3.334 80.442 1.00 84.31 116 ASP A O 1
ATOM 787 N N . ALA A 1 117 ? -39.055 -2.056 82.178 1.00 85.25 117 ALA A N 1
ATOM 788 C CA . ALA A 1 117 ? -37.635 -2.059 81.860 1.00 85.25 117 ALA A CA 1
ATOM 789 C C . ALA A 1 117 ? -36.870 -2.937 82.853 1.00 85.25 117 ALA A C 1
ATOM 791 O O . ALA A 1 117 ? -36.919 -2.717 84.065 1.00 85.25 117 ALA A O 1
ATOM 792 N N . ILE A 1 118 ? -36.087 -3.882 82.334 1.00 88.88 118 ILE A N 1
ATOM 793 C CA . ILE A 1 118 ? -35.086 -4.606 83.120 1.00 88.88 118 ILE A CA 1
ATOM 794 C C . ILE A 1 118 ? -33.751 -3.881 82.941 1.00 88.88 118 ILE A C 1
ATOM 796 O O . ILE A 1 118 ? -33.125 -3.961 81.885 1.00 88.88 118 ILE A O 1
ATOM 800 N N . ILE A 1 119 ? -33.310 -3.155 83.969 1.00 87.12 119 ILE A N 1
ATOM 801 C CA . ILE A 1 119 ? -32.031 -2.435 83.956 1.00 87.12 119 ILE A CA 1
ATOM 802 C C . ILE A 1 119 ? -30.981 -3.278 84.682 1.00 87.12 119 ILE A C 1
ATOM 804 O O . ILE A 1 119 ? -31.059 -3.471 85.894 1.00 87.12 119 ILE A O 1
ATOM 808 N N . VAL A 1 120 ? -29.966 -3.739 83.950 1.00 87.75 120 VAL A N 1
ATOM 809 C CA . VAL A 1 120 ? -28.789 -4.411 84.516 1.00 87.75 120 VAL A CA 1
ATOM 810 C C . VAL A 1 120 ? -27.605 -3.453 84.427 1.00 87.75 120 VAL A C 1
ATOM 812 O O . VAL A 1 120 ? -27.155 -3.113 83.339 1.00 87.75 120 VAL A O 1
ATOM 815 N N . THR A 1 121 ? -27.107 -2.987 85.571 1.00 86.19 121 THR A N 1
ATOM 816 C CA . THR A 1 121 ? -25.971 -2.047 85.636 1.00 86.19 121 THR A CA 1
ATOM 817 C C . THR A 1 121 ? -24.604 -2.737 85.597 1.00 86.19 121 THR A C 1
ATOM 819 O O . THR A 1 121 ? -23.588 -2.070 85.418 1.00 86.19 121 THR A O 1
ATOM 822 N N . GLY A 1 122 ? -24.571 -4.060 85.775 1.00 85.94 122 GLY A N 1
ATOM 823 C CA . GLY A 1 122 ? -23.381 -4.902 85.640 1.00 85.94 122 GLY A CA 1
ATOM 824 C C . GLY A 1 122 ? -23.436 -5.806 84.405 1.00 85.94 122 GLY A C 1
ATOM 825 O O . GLY A 1 122 ? -24.156 -5.539 83.447 1.00 85.94 122 GLY A O 1
ATOM 826 N N . ASN A 1 123 ? -22.696 -6.915 84.445 1.00 84.25 123 ASN A N 1
ATOM 827 C CA . ASN A 1 123 ? -22.716 -7.904 83.368 1.00 84.25 123 ASN A CA 1
ATOM 828 C C . ASN A 1 123 ? -23.975 -8.775 83.461 1.00 84.25 123 ASN A C 1
ATOM 830 O O . ASN A 1 123 ? -24.186 -9.456 84.465 1.00 84.25 123 ASN A O 1
ATOM 834 N N . ALA A 1 124 ? -24.765 -8.812 82.390 1.00 87.19 124 ALA A N 1
ATOM 835 C CA . ALA A 1 124 ? -25.746 -9.867 82.166 1.00 87.19 124 ALA A CA 1
ATOM 836 C C . ALA A 1 124 ? -25.055 -11.033 81.438 1.00 87.19 124 ALA A C 1
ATOM 838 O O . ALA A 1 124 ? -24.449 -10.834 80.388 1.00 87.19 124 ALA A O 1
ATOM 839 N N . SER A 1 125 ? -25.122 -12.243 81.994 1.00 86.38 125 SER A N 1
ATOM 840 C CA . SER A 1 125 ? -24.592 -13.458 81.366 1.00 86.38 125 SER A CA 1
ATOM 841 C C . SER A 1 125 ? -25.672 -14.531 81.351 1.00 86.38 125 SER A C 1
ATOM 843 O O . SER A 1 125 ? -26.329 -14.772 82.363 1.00 86.38 125 SER A O 1
ATOM 845 N N . THR A 1 126 ? -25.848 -15.170 80.199 1.00 85.56 126 THR A N 1
ATOM 846 C CA . THR A 1 126 ? -26.657 -16.375 80.029 1.00 85.56 126 THR A CA 1
ATOM 847 C C . THR A 1 126 ? -25.732 -17.508 79.593 1.00 85.56 126 THR A C 1
ATOM 849 O O . THR A 1 126 ? -24.750 -17.290 78.886 1.00 85.56 126 THR A O 1
ATOM 852 N N . THR A 1 127 ? -26.003 -18.729 80.047 1.00 82.88 127 THR A N 1
ATOM 853 C CA . THR A 1 127 ? -25.220 -19.922 79.675 1.00 82.88 127 THR A CA 1
ATOM 854 C C . THR A 1 127 ? -25.850 -20.717 78.534 1.00 82.88 127 THR A C 1
ATOM 856 O O . THR A 1 127 ? -25.229 -21.646 78.029 1.00 82.88 127 THR A O 1
ATOM 859 N N . ASN A 1 128 ? -27.076 -20.364 78.139 1.00 82.62 128 ASN A N 1
ATOM 860 C CA . ASN A 1 128 ? -27.824 -21.011 77.068 1.00 82.62 128 ASN A CA 1
ATOM 861 C C . ASN A 1 128 ? -28.120 -19.986 75.958 1.00 82.62 128 ASN A C 1
ATOM 863 O O . ASN A 1 128 ? -27.193 -19.428 75.379 1.00 82.62 128 ASN A O 1
ATOM 867 N N . SER A 1 129 ? -29.390 -19.694 75.678 1.00 84.12 129 SER A N 1
ATOM 868 C CA . SER A 1 129 ? -29.803 -18.653 74.740 1.00 84.12 129 SER A CA 1
ATOM 869 C C . SER A 1 129 ? -30.074 -17.326 75.456 1.00 84.12 129 SER A C 1
ATOM 871 O O . SER A 1 129 ? -30.586 -17.293 76.575 1.00 84.12 129 SER A O 1
ATOM 873 N N . PHE A 1 130 ? -29.747 -16.221 74.788 1.00 86.50 130 PHE A N 1
ATOM 874 C CA . PHE A 1 130 ? -30.290 -14.899 75.088 1.00 86.50 130 PHE A CA 1
ATOM 875 C C . PHE A 1 130 ? -31.227 -14.517 73.942 1.00 86.50 130 PHE A C 1
ATOM 877 O O . PHE A 1 130 ? -30.774 -14.304 72.821 1.00 86.50 130 PHE A O 1
ATOM 884 N N . GLU A 1 131 ? -32.528 -14.503 74.211 1.00 85.81 131 GLU A N 1
ATOM 885 C CA . GLU A 1 131 ? -33.563 -14.167 73.233 1.00 85.81 131 GLU A CA 1
ATOM 886 C C . GLU A 1 131 ? -34.163 -12.806 73.592 1.00 85.81 131 GLU A C 1
ATOM 888 O O . GLU A 1 131 ? -34.533 -12.569 74.742 1.00 85.81 131 GLU A O 1
ATOM 893 N N . VAL A 1 132 ? -34.241 -11.908 72.611 1.00 86.00 132 VAL A N 1
ATOM 894 C CA . VAL A 1 132 ? -34.932 -10.620 72.728 1.00 86.00 132 VAL A CA 1
ATOM 895 C C . VAL A 1 132 ? -36.158 -10.647 71.825 1.00 86.00 132 VAL A C 1
ATOM 897 O O . VAL A 1 132 ? -36.079 -11.099 70.689 1.00 86.00 132 VAL A O 1
ATOM 900 N N . GLY A 1 133 ? -37.303 -10.178 72.325 1.00 81.62 133 GLY A N 1
ATOM 901 C CA . GLY A 1 133 ? -38.556 -10.231 71.560 1.00 81.62 133 GLY A CA 1
ATOM 902 C C . GLY A 1 133 ? -38.604 -9.279 70.357 1.00 81.62 133 GLY A C 1
ATOM 903 O O . GLY A 1 133 ? -39.360 -9.527 69.424 1.00 81.62 133 GLY A O 1
ATOM 904 N N . ASN A 1 134 ? -37.802 -8.208 70.383 1.00 84.75 134 ASN A N 1
ATOM 905 C CA . ASN A 1 134 ? -37.666 -7.219 69.308 1.00 84.75 134 ASN A CA 1
ATOM 906 C C . ASN A 1 134 ? -36.183 -7.124 68.889 1.00 84.75 134 ASN A C 1
ATOM 908 O O . ASN A 1 134 ? -35.523 -8.138 68.686 1.00 84.75 134 ASN A O 1
ATOM 912 N N . ASP A 1 135 ? -35.639 -5.910 68.803 1.00 87.31 135 ASP A N 1
ATOM 913 C CA . ASP A 1 135 ? -34.259 -5.668 68.403 1.00 87.31 135 ASP A CA 1
ATOM 914 C C . ASP A 1 135 ? -33.277 -5.801 69.575 1.00 87.31 135 ASP A C 1
ATOM 916 O O . ASP A 1 135 ? -33.524 -5.331 70.689 1.00 87.31 135 ASP A O 1
ATOM 920 N N . LEU A 1 136 ? -32.107 -6.380 69.297 1.00 89.12 136 LEU A N 1
ATOM 921 C CA . LEU A 1 136 ? -30.947 -6.302 70.181 1.00 89.12 136 LEU A CA 1
ATOM 922 C C . LEU A 1 136 ? -30.135 -5.048 69.839 1.00 89.12 136 LEU A C 1
ATOM 924 O O . LEU A 1 136 ? -29.437 -5.014 68.828 1.00 89.12 136 LEU A O 1
ATOM 928 N N . TYR A 1 137 ? -30.184 -4.030 70.696 1.00 87.12 137 TYR A N 1
ATOM 929 C CA . TYR A 1 137 ? -29.373 -2.822 70.536 1.00 87.12 137 TYR A CA 1
ATOM 930 C C . TYR A 1 137 ? -28.073 -2.912 71.350 1.00 87.12 137 TYR A C 1
ATOM 932 O O . TYR A 1 137 ? -28.104 -3.048 72.574 1.00 87.12 137 TYR A O 1
ATOM 940 N N . VAL A 1 138 ? -26.920 -2.810 70.682 1.00 88.50 138 VAL A N 1
ATOM 941 C CA . VAL A 1 138 ? -25.589 -2.887 71.309 1.00 88.50 138 VAL A CA 1
ATOM 942 C C . VAL A 1 138 ? -24.869 -1.550 71.121 1.00 88.50 138 VAL A C 1
ATOM 944 O O . VAL A 1 138 ? -24.511 -1.185 70.009 1.00 88.50 138 VAL A O 1
ATOM 947 N N . ASN A 1 139 ? -24.624 -0.817 72.212 1.00 83.81 139 ASN A N 1
ATOM 948 C CA . ASN A 1 139 ? -23.901 0.471 72.190 1.00 83.81 139 ASN A CA 1
ATOM 949 C C . ASN A 1 139 ? -22.377 0.337 71.961 1.00 83.81 139 ASN A C 1
ATOM 951 O O . ASN A 1 139 ? -21.668 1.340 71.918 1.00 83.81 139 ASN A O 1
ATOM 955 N N . GLY A 1 140 ? -21.861 -0.889 71.863 1.00 86.06 140 GLY A N 1
ATOM 956 C CA . GLY A 1 140 ? -20.443 -1.203 71.682 1.00 86.06 140 GLY A CA 1
ATOM 957 C C . GLY A 1 140 ? -20.231 -2.317 70.657 1.00 86.06 140 GLY A C 1
ATOM 958 O O . GLY A 1 140 ? -21.074 -2.550 69.795 1.00 86.06 140 GLY A O 1
ATOM 959 N N . TYR A 1 141 ? -19.106 -3.026 70.753 1.00 83.81 141 TYR A N 1
ATOM 960 C CA . TYR A 1 141 ? -18.839 -4.166 69.876 1.00 83.81 141 TYR A CA 1
ATOM 961 C C . TYR A 1 141 ? -19.672 -5.384 70.283 1.00 83.81 141 TYR A C 1
ATOM 963 O O . TYR A 1 141 ? -19.613 -5.827 71.428 1.00 83.81 141 TYR A O 1
ATOM 971 N N . ALA A 1 142 ? -20.389 -5.961 69.322 1.00 87.94 142 ALA A N 1
ATOM 972 C CA . ALA A 1 142 ? -20.886 -7.324 69.424 1.00 87.94 142 ALA A CA 1
ATOM 973 C C . ALA A 1 142 ? -19.773 -8.275 68.961 1.00 87.94 142 ALA A C 1
ATOM 975 O O . ALA A 1 142 ? -19.373 -8.240 67.798 1.00 87.94 142 ALA A O 1
ATOM 976 N N . THR A 1 143 ? -19.239 -9.092 69.868 1.00 85.56 143 THR A N 1
ATOM 977 C CA . THR A 1 143 ? -18.195 -10.076 69.559 1.00 85.56 143 THR A CA 1
ATOM 978 C C . THR A 1 143 ? -18.723 -11.492 69.752 1.00 85.56 143 THR A C 1
ATOM 980 O O . THR A 1 143 ? -19.356 -11.806 70.758 1.00 85.56 143 THR A O 1
ATOM 983 N N . THR A 1 144 ? -18.442 -12.369 68.792 1.00 85.19 144 THR A N 1
ATOM 984 C CA . THR A 1 144 ? -18.702 -13.806 68.887 1.00 85.19 144 THR A CA 1
ATOM 985 C C . THR A 1 144 ? -17.365 -14.521 69.100 1.00 85.19 144 THR A C 1
ATOM 987 O O . THR A 1 144 ? -16.456 -14.430 68.282 1.00 85.19 144 THR A O 1
ATOM 990 N N . THR A 1 145 ? -17.193 -15.190 70.244 1.00 79.06 145 THR A N 1
ATOM 991 C CA . THR A 1 145 ? -15.908 -15.814 70.640 1.00 79.06 145 THR A CA 1
ATOM 992 C C . THR A 1 145 ? -15.993 -17.327 70.845 1.00 79.06 145 THR A C 1
ATOM 994 O O . THR A 1 145 ? -15.005 -17.957 71.218 1.00 79.06 145 THR A O 1
ATOM 997 N N . GLY A 1 146 ? -17.165 -17.930 70.617 1.00 76.56 146 GLY A N 1
ATOM 998 C CA . GLY A 1 146 ? -17.337 -19.382 70.688 1.00 76.56 146 GLY A CA 1
ATOM 999 C C . GLY A 1 146 ? -16.536 -20.108 69.603 1.00 76.56 146 GLY A C 1
ATOM 1000 O O . GLY A 1 146 ? -16.208 -19.519 68.580 1.00 76.56 146 GLY A O 1
ATOM 1001 N N . SER A 1 147 ? -16.272 -21.406 69.790 1.00 77.06 147 SER A N 1
ATOM 1002 C CA . SER A 1 147 ? -15.487 -22.213 68.835 1.00 77.06 147 SER A CA 1
ATOM 1003 C C . SER A 1 147 ? -16.074 -22.254 67.416 1.00 77.06 147 SER A C 1
ATOM 1005 O O . SER A 1 147 ? -15.334 -22.521 66.475 1.00 77.06 147 SER A O 1
ATOM 1007 N N . ASN A 1 148 ? -17.379 -21.995 67.270 1.00 74.94 148 ASN A N 1
ATOM 1008 C CA . ASN A 1 148 ? -18.040 -21.800 65.981 1.00 74.94 148 ASN A CA 1
ATOM 1009 C C . ASN A 1 148 ? -18.179 -20.320 65.612 1.00 74.94 148 ASN A C 1
ATOM 1011 O O . ASN A 1 148 ? -18.159 -20.017 64.438 1.00 74.94 148 ASN A O 1
ATOM 1015 N N . GLY A 1 149 ? -18.300 -19.400 66.578 1.00 77.44 149 GLY A N 1
ATOM 1016 C CA . GLY A 1 149 ? -18.253 -17.944 66.362 1.00 77.44 149 GLY A CA 1
ATOM 1017 C C . GLY A 1 149 ? -19.206 -17.345 65.313 1.00 77.44 149 GLY A C 1
ATOM 1018 O O . GLY A 1 149 ? -19.107 -16.151 65.043 1.00 77.44 149 GLY A O 1
ATOM 1019 N N . ASP A 1 150 ? -20.104 -18.134 64.726 1.00 82.88 150 ASP A N 1
ATOM 1020 C CA . ASP A 1 150 ? -20.847 -17.755 63.530 1.00 82.88 150 ASP A CA 1
ATOM 1021 C C . ASP A 1 150 ? -21.887 -16.671 63.828 1.00 82.88 150 ASP A C 1
ATOM 1023 O O . ASP A 1 150 ? -22.644 -16.747 64.800 1.00 82.88 150 ASP A O 1
ATOM 1027 N N . PHE A 1 151 ? -21.961 -15.672 62.949 1.00 87.62 151 PHE A N 1
ATOM 1028 C CA . PHE A 1 151 ? -23.024 -14.674 62.948 1.00 87.62 151 PHE A CA 1
ATOM 1029 C C . PHE A 1 151 ? -23.975 -14.948 61.780 1.00 87.62 151 PHE A C 1
ATOM 1031 O O . PHE A 1 151 ? -23.729 -14.538 60.647 1.00 87.62 151 PHE A O 1
ATOM 1038 N N . ALA A 1 152 ? -25.058 -15.675 62.054 1.00 86.00 152 ALA A N 1
ATOM 1039 C CA . ALA A 1 152 ? -26.077 -16.007 61.064 1.00 86.00 152 ALA A CA 1
ATOM 1040 C C . ALA A 1 152 ? -27.267 -15.043 61.163 1.00 86.00 152 ALA A C 1
ATOM 1042 O O . ALA A 1 152 ? -27.827 -14.839 62.240 1.00 86.00 152 ALA A O 1
ATOM 1043 N N . THR A 1 153 ? -27.702 -14.496 60.027 1.00 87.38 153 THR A N 1
ATOM 1044 C CA . THR A 1 153 ? -28.929 -13.692 59.937 1.00 87.38 153 THR A CA 1
ATOM 1045 C C . THR A 1 153 ? -29.897 -14.358 58.964 1.00 87.38 153 THR A C 1
ATOM 1047 O O . THR A 1 153 ? -29.487 -14.876 57.930 1.00 87.38 153 THR A O 1
ATOM 1050 N N . ARG A 1 154 ? -31.194 -14.387 59.297 1.00 84.19 154 ARG A N 1
ATOM 1051 C CA . ARG A 1 154 ? -32.240 -14.881 58.376 1.00 84.19 154 ARG A CA 1
ATOM 1052 C C . ARG A 1 154 ? -32.638 -13.839 57.326 1.00 84.19 154 ARG A C 1
ATOM 1054 O O . ARG A 1 154 ? -33.285 -14.188 56.347 1.00 84.19 154 ARG A O 1
ATOM 1061 N N . GLY A 1 155 ? -32.327 -12.571 57.590 1.00 86.56 155 GLY A N 1
ATOM 1062 C CA . GLY A 1 155 ? -32.615 -11.434 56.724 1.00 86.56 155 GLY A CA 1
ATOM 1063 C C . GLY A 1 155 ? -31.347 -10.852 56.108 1.00 86.56 155 GLY A C 1
ATOM 1064 O O . GLY A 1 155 ? -30.309 -11.501 56.042 1.00 86.56 155 GLY A O 1
ATOM 1065 N N . THR A 1 156 ? -31.433 -9.603 55.664 1.00 88.12 156 THR A N 1
ATOM 1066 C CA . THR A 1 156 ? -30.295 -8.868 55.107 1.00 88.12 156 THR A CA 1
ATOM 1067 C C . THR A 1 156 ? -29.360 -8.374 56.208 1.00 88.12 156 THR A C 1
ATOM 1069 O O . THR A 1 156 ? -29.809 -7.725 57.154 1.00 88.12 156 THR A O 1
ATOM 1072 N N . LEU A 1 157 ? -28.054 -8.585 56.041 1.00 91.56 157 LEU A N 1
ATOM 1073 C CA . LEU A 1 157 ? -27.030 -7.902 56.826 1.00 91.56 157 LEU A CA 1
ATOM 1074 C C . LEU A 1 157 ? -26.728 -6.530 56.202 1.00 91.56 157 LEU A C 1
ATOM 1076 O O . LEU A 1 157 ? -26.083 -6.447 55.160 1.00 91.56 157 LEU A O 1
ATOM 1080 N N . THR A 1 158 ? -27.176 -5.452 56.843 1.00 90.25 158 THR A N 1
ATOM 1081 C CA . THR A 1 158 ? -26.875 -4.076 56.416 1.00 90.25 158 THR A CA 1
ATOM 1082 C C . THR A 1 158 ? -25.644 -3.551 57.152 1.00 90.25 158 THR A C 1
ATOM 1084 O O . THR A 1 158 ? -25.644 -3.473 58.378 1.00 90.25 158 THR A O 1
ATOM 1087 N N . ILE A 1 159 ? -24.616 -3.133 56.410 1.00 90.62 159 ILE A N 1
ATOM 1088 C CA . ILE A 1 159 ? -23.403 -2.504 56.952 1.00 90.62 159 ILE A CA 1
ATOM 1089 C C . ILE A 1 159 ? -23.306 -1.100 56.352 1.00 90.62 159 ILE A C 1
ATOM 1091 O O . ILE A 1 159 ? -23.150 -0.948 55.145 1.00 90.62 159 ILE A O 1
ATOM 1095 N N . THR A 1 160 ? -23.432 -0.062 57.179 1.00 89.56 160 THR A N 1
ATOM 1096 C CA . THR A 1 160 ? -23.336 1.342 56.733 1.00 89.56 160 THR A CA 1
ATOM 1097 C C . THR A 1 160 ? -21.891 1.832 56.609 1.00 89.56 160 THR A C 1
ATOM 1099 O O . THR A 1 160 ? -21.633 2.816 55.920 1.00 89.56 160 THR A O 1
ATOM 1102 N N . GLY A 1 161 ? -20.952 1.157 57.279 1.00 88.19 161 GLY A N 1
ATOM 1103 C CA . GLY A 1 161 ? -19.513 1.409 57.203 1.00 88.19 161 GLY A CA 1
ATOM 1104 C C . GLY A 1 161 ? -18.771 0.435 56.283 1.00 88.19 161 GLY A C 1
ATOM 1105 O O . GLY A 1 161 ? -19.364 -0.279 55.478 1.00 88.19 161 GLY A O 1
ATOM 1106 N N . ALA A 1 162 ? -17.446 0.389 56.422 1.00 88.44 162 ALA A N 1
ATOM 1107 C CA . ALA A 1 162 ? -16.619 -0.593 55.730 1.00 88.44 162 ALA A CA 1
ATOM 1108 C C . ALA A 1 162 ? -16.733 -1.978 56.389 1.00 88.44 162 ALA A C 1
ATOM 1110 O O . ALA A 1 162 ? -16.744 -2.088 57.615 1.00 88.44 162 ALA A O 1
ATOM 1111 N N . SER A 1 163 ? -16.752 -3.028 55.569 1.00 91.50 163 SER A N 1
ATOM 1112 C CA . SER A 1 163 ? -16.571 -4.411 56.013 1.00 91.50 163 SER A CA 1
ATOM 1113 C C . SER A 1 163 ? -15.148 -4.862 55.688 1.00 91.50 163 SER A C 1
ATOM 1115 O O . SER A 1 163 ? -14.675 -4.651 54.571 1.00 91.50 163 SER A O 1
ATOM 1117 N N . VAL A 1 164 ? -14.463 -5.467 56.659 1.00 90.25 164 VAL A N 1
ATOM 1118 C CA . VAL A 1 164 ? -13.137 -6.075 56.483 1.00 90.25 164 VAL A CA 1
ATOM 1119 C C . VAL A 1 164 ? -13.264 -7.555 56.817 1.00 90.25 164 VAL A C 1
ATOM 1121 O O . VAL A 1 164 ? -13.615 -7.911 57.939 1.00 90.25 164 VAL A O 1
ATOM 1124 N N . LEU A 1 165 ? -12.985 -8.412 55.838 1.00 88.75 165 LEU A N 1
ATOM 1125 C CA . LEU A 1 165 ? -13.087 -9.865 55.945 1.00 88.75 165 LEU A CA 1
ATOM 1126 C C . LEU A 1 165 ? -11.695 -10.458 55.706 1.00 88.75 165 LEU A C 1
ATOM 1128 O O . LEU A 1 165 ? -11.067 -10.173 54.688 1.00 88.75 165 LEU A O 1
ATOM 1132 N N . ASN A 1 166 ? -11.206 -11.270 56.644 1.00 84.50 166 ASN A N 1
ATOM 1133 C CA . ASN A 1 166 ? -9.930 -11.967 56.499 1.00 84.50 166 ASN A CA 1
ATOM 1134 C C . ASN A 1 166 ? -10.189 -13.369 55.938 1.00 84.50 166 ASN A C 1
ATOM 1136 O O . ASN A 1 166 ? -10.817 -14.188 56.604 1.00 84.50 166 ASN A O 1
ATOM 1140 N N . GLY A 1 167 ? -9.684 -13.651 54.737 1.00 85.94 167 GLY A N 1
ATOM 1141 C CA . GLY A 1 167 ? -9.829 -14.952 54.080 1.00 85.94 167 GLY A CA 1
ATOM 1142 C C . GLY A 1 167 ? -10.718 -14.910 52.839 1.00 85.94 167 GLY A C 1
ATOM 1143 O O . GLY A 1 167 ? -10.947 -13.851 52.257 1.00 85.94 167 GLY A O 1
ATOM 1144 N N . ALA A 1 168 ? -11.174 -16.086 52.406 1.00 85.00 168 ALA A N 1
ATOM 1145 C CA . ALA A 1 168 ? -12.036 -16.212 51.237 1.00 85.00 168 ALA A CA 1
ATOM 1146 C C . ALA A 1 168 ? -13.444 -15.688 51.547 1.00 85.00 168 ALA A C 1
ATOM 1148 O O . ALA A 1 168 ? -14.059 -16.086 52.535 1.00 85.00 168 ALA A O 1
ATOM 1149 N N . VAL A 1 169 ? -13.960 -14.824 50.675 1.00 90.25 169 VAL A N 1
ATOM 1150 C CA . VAL A 1 169 ? -15.341 -14.341 50.726 1.00 90.25 169 VAL A CA 1
ATOM 1151 C C . VAL A 1 169 ? -16.109 -15.035 49.610 1.00 90.25 169 VAL A C 1
ATOM 1153 O O . VAL A 1 169 ? -15.784 -14.860 48.438 1.00 90.25 169 VAL A O 1
ATOM 1156 N N . THR A 1 170 ? -17.114 -15.827 49.975 1.00 86.75 170 THR A N 1
ATOM 1157 C CA . THR A 1 170 ? -18.043 -16.429 49.011 1.00 86.75 170 THR A CA 1
ATOM 1158 C C . THR A 1 170 ? -19.312 -15.592 49.012 1.00 86.75 170 THR A C 1
ATOM 1160 O O . THR A 1 170 ? -19.928 -15.409 50.059 1.00 86.75 170 THR A O 1
ATOM 1163 N N . LEU A 1 171 ? -19.669 -15.043 47.855 1.00 86.25 171 LEU A N 1
ATOM 1164 C CA . LEU A 1 171 ? -20.907 -14.304 47.636 1.00 86.25 171 LEU A CA 1
ATOM 1165 C C . LEU A 1 171 ? -21.621 -14.950 46.458 1.00 86.25 171 LEU A C 1
ATOM 1167 O O . LEU A 1 171 ? -20.971 -15.280 45.468 1.00 86.25 171 LEU A O 1
ATOM 1171 N N . GLY A 1 172 ? -22.937 -15.073 46.556 1.00 82.19 172 GLY A N 1
ATOM 1172 C CA . GLY A 1 172 ? -23.751 -15.577 45.462 1.00 82.19 172 GLY A CA 1
ATOM 1173 C C . GLY A 1 172 ? -23.518 -17.059 45.152 1.00 82.19 172 GLY A C 1
ATOM 1174 O O . GLY A 1 172 ? -23.155 -17.408 44.030 1.00 82.19 172 GLY A O 1
ATOM 1175 N N . ASP A 1 173 ? -23.632 -17.918 46.163 1.00 78.44 173 ASP A N 1
ATOM 1176 C CA . ASP A 1 173 ? -23.375 -19.357 46.063 1.00 78.44 173 ASP A CA 1
ATOM 1177 C C . ASP A 1 173 ? -24.523 -20.154 45.413 1.00 78.44 173 ASP A C 1
ATOM 1179 O O . ASP A 1 173 ? -24.345 -21.335 45.094 1.00 78.44 173 ASP A O 1
ATOM 1183 N N . ALA A 1 174 ? -25.674 -19.527 45.156 1.00 79.88 174 ALA A N 1
ATOM 1184 C CA . ALA A 1 174 ? -26.788 -20.117 44.429 1.00 79.88 174 ALA A CA 1
ATOM 1185 C C . ALA A 1 174 ? -26.806 -19.703 42.946 1.00 79.88 174 ALA A C 1
ATOM 1187 O O . ALA A 1 174 ? -26.383 -18.620 42.533 1.00 79.88 174 ALA A O 1
ATOM 1188 N N . ALA A 1 175 ? -27.348 -20.585 42.103 1.00 78.94 175 ALA A N 1
ATOM 1189 C CA . ALA A 1 175 ? -27.541 -20.286 40.690 1.00 78.94 175 ALA A CA 1
ATOM 1190 C C . ALA A 1 175 ? -28.480 -19.076 40.520 1.00 78.94 175 ALA A C 1
ATOM 1192 O O . ALA A 1 175 ? -29.648 -19.136 40.897 1.00 78.94 175 ALA A O 1
ATOM 1193 N N . GLY A 1 176 ? -27.971 -18.007 39.902 1.00 78.44 176 GLY A N 1
ATOM 1194 C CA . GLY A 1 176 ? -28.728 -16.780 39.632 1.00 78.44 176 GLY A CA 1
ATOM 1195 C C . GLY A 1 176 ? -28.442 -15.623 40.588 1.00 78.44 176 GLY A C 1
ATOM 1196 O O . GLY A 1 176 ? -29.002 -14.544 40.390 1.00 78.44 176 GLY A O 1
ATOM 1197 N N . ASP A 1 177 ? -27.565 -15.807 41.574 1.00 85.12 177 ASP A N 1
ATOM 1198 C CA . ASP A 1 177 ? -27.176 -14.715 42.456 1.00 85.12 177 ASP A CA 1
ATOM 1199 C C . ASP A 1 177 ? -26.423 -13.618 41.695 1.00 85.12 177 ASP A C 1
ATOM 1201 O O . ASP A 1 177 ? -25.544 -13.870 40.868 1.00 85.12 177 ASP A O 1
ATOM 1205 N N . ALA A 1 178 ? -26.777 -12.368 41.988 1.00 87.12 178 ALA A N 1
ATOM 1206 C CA . ALA A 1 178 ? -26.140 -11.196 41.411 1.00 87.12 178 ALA A CA 1
ATOM 1207 C C . ALA A 1 178 ? -25.276 -10.498 42.462 1.00 87.12 178 ALA A C 1
ATOM 1209 O O . ALA A 1 178 ? -25.767 -10.071 43.508 1.00 87.12 178 ALA A O 1
ATOM 1210 N N . ILE A 1 179 ? -23.994 -10.311 42.149 1.00 89.94 179 ILE A N 1
ATOM 1211 C CA . ILE A 1 179 ? -23.101 -9.447 42.923 1.00 89.94 179 ILE A CA 1
ATOM 1212 C C . ILE A 1 179 ? -23.097 -8.074 42.250 1.00 89.94 179 ILE A C 1
ATOM 1214 O O . ILE A 1 179 ? -22.535 -7.900 41.170 1.00 89.94 179 ILE A O 1
ATOM 1218 N N . ILE A 1 180 ? -23.743 -7.091 42.879 1.00 89.12 180 ILE A N 1
ATOM 1219 C CA . ILE A 1 180 ? -23.821 -5.720 42.361 1.00 89.12 180 ILE A CA 1
ATOM 1220 C C . ILE A 1 180 ? -22.789 -4.856 43.085 1.00 89.12 180 ILE A C 1
ATOM 1222 O O . ILE A 1 180 ? -22.907 -4.610 44.284 1.00 89.12 180 ILE A O 1
ATOM 1226 N N . VAL A 1 181 ? -21.807 -4.345 42.342 1.00 89.50 181 VAL A N 1
ATOM 1227 C CA . VAL A 1 181 ? -20.842 -3.352 42.832 1.00 89.50 181 VAL A CA 1
ATOM 1228 C C . VAL A 1 181 ? -21.131 -2.028 42.132 1.00 89.50 181 VAL A C 1
ATOM 1230 O O . VAL A 1 181 ? -20.918 -1.895 40.932 1.00 89.50 181 VAL A O 1
ATOM 1233 N N . THR A 1 182 ? -21.655 -1.047 42.867 1.00 88.81 182 THR A N 1
ATOM 1234 C CA . THR A 1 182 ? -21.963 0.293 42.328 1.00 88.81 182 THR A CA 1
ATOM 1235 C C . THR A 1 182 ? -20.748 1.224 42.296 1.00 88.81 182 THR A C 1
ATOM 1237 O O . THR A 1 182 ? -20.779 2.249 41.620 1.00 88.81 182 THR A O 1
ATOM 1240 N N . GLY A 1 183 ? -19.689 0.880 43.036 1.00 86.69 183 GLY A N 1
ATOM 1241 C CA . GLY A 1 183 ? -18.405 1.579 43.042 1.00 86.69 183 GLY A CA 1
ATOM 1242 C C . GLY A 1 183 ? -17.323 0.852 42.240 1.00 86.69 183 GLY A C 1
ATOM 1243 O O . GLY A 1 183 ? -17.601 -0.001 41.402 1.00 86.69 183 GLY A O 1
ATOM 1244 N N . ASN A 1 184 ? -16.062 1.173 42.532 1.00 85.56 184 ASN A N 1
ATOM 1245 C CA . ASN A 1 184 ? -14.921 0.516 41.901 1.00 85.56 184 ASN A CA 1
ATOM 1246 C C . ASN A 1 184 ? -14.686 -0.870 42.516 1.00 85.56 184 ASN A C 1
ATOM 1248 O O . ASN A 1 184 ? -14.485 -0.984 43.726 1.00 85.56 184 ASN A O 1
ATOM 1252 N N . ALA A 1 185 ? -14.630 -1.903 41.677 1.00 88.56 185 ALA A N 1
ATOM 1253 C CA . ALA A 1 185 ? -14.076 -3.206 42.034 1.00 88.56 185 ALA A CA 1
ATOM 1254 C C . ALA A 1 185 ? -12.589 -3.250 41.642 1.00 88.56 185 ALA A C 1
ATOM 1256 O O . ALA A 1 185 ? -12.228 -2.850 40.537 1.00 88.56 185 ALA A O 1
ATOM 1257 N N . SER A 1 186 ? -11.722 -3.721 42.540 1.00 86.69 186 SER A N 1
ATOM 1258 C CA . SER A 1 186 ? -10.287 -3.876 42.282 1.00 86.69 186 SER A CA 1
ATOM 1259 C C . SER A 1 186 ? -9.788 -5.194 42.863 1.00 86.69 186 SER A C 1
ATOM 1261 O O . SER A 1 186 ? -10.146 -5.558 43.982 1.00 86.69 186 SER A O 1
ATOM 1263 N N . THR A 1 187 ? -8.944 -5.891 42.108 1.00 86.44 187 THR A N 1
ATOM 1264 C CA . THR A 1 187 ? -8.230 -7.097 42.537 1.00 86.44 187 THR A CA 1
ATOM 1265 C C . THR A 1 187 ? -6.736 -6.866 42.353 1.00 86.44 187 THR A C 1
ATOM 1267 O O . THR A 1 187 ? -6.314 -6.388 41.304 1.00 86.44 187 THR A O 1
ATOM 1270 N N . THR A 1 188 ? -5.914 -7.232 43.334 1.00 82.44 188 THR A N 1
ATOM 1271 C CA . THR A 1 188 ? -4.446 -7.119 43.235 1.00 82.44 188 THR A CA 1
ATOM 1272 C C . THR A 1 188 ? -3.790 -8.236 42.422 1.00 82.44 188 THR A C 1
ATOM 1274 O O . THR A 1 188 ? -2.638 -8.085 42.030 1.00 82.44 188 THR A O 1
ATOM 1277 N N . ASN A 1 189 ? -4.498 -9.341 42.171 1.00 81.62 189 ASN A N 1
ATOM 1278 C CA . ASN A 1 189 ? -4.001 -10.473 41.391 1.00 81.62 189 ASN A CA 1
ATOM 1279 C C . ASN A 1 189 ? -4.855 -10.671 40.126 1.00 81.62 189 ASN A C 1
ATOM 1281 O O . ASN A 1 189 ? -4.815 -9.840 39.224 1.00 81.62 189 ASN A O 1
ATOM 1285 N N . SER A 1 190 ? -5.650 -11.738 40.061 1.00 83.12 190 SER A N 1
ATOM 1286 C CA . SER A 1 190 ? -6.534 -12.045 38.938 1.00 83.12 190 SER A CA 1
ATOM 1287 C C . SER A 1 190 ? -7.983 -11.667 39.241 1.00 83.12 190 SER A C 1
ATOM 1289 O O . SER A 1 190 ? -8.474 -11.894 40.346 1.00 83.12 190 SER A O 1
ATOM 1291 N N . PHE A 1 191 ? -8.675 -11.151 38.226 1.00 87.00 191 PHE A N 1
ATOM 1292 C CA . PHE A 1 191 ? -10.132 -11.106 38.169 1.00 87.00 191 PHE A CA 1
ATOM 1293 C C . PHE A 1 191 ? -10.587 -12.158 37.154 1.00 87.00 191 PHE A C 1
ATOM 1295 O O . PHE A 1 191 ? -10.299 -12.033 35.965 1.00 87.00 191 PHE A O 1
ATOM 1302 N N . GLU A 1 192 ? -11.229 -13.221 37.629 1.00 84.81 192 GLU A N 1
ATOM 1303 C CA . GLU A 1 192 ? -11.707 -14.326 36.796 1.00 84.81 192 GLU A CA 1
ATOM 1304 C C . GLU A 1 192 ? -13.232 -14.266 36.685 1.00 84.81 192 GLU A C 1
ATOM 1306 O O . GLU A 1 192 ? -13.932 -14.139 37.689 1.00 84.81 192 GLU A O 1
ATOM 1311 N N . VAL A 1 193 ? -13.743 -14.354 35.457 1.00 85.38 193 VAL A N 1
ATOM 1312 C CA . VAL A 1 193 ? -15.176 -14.433 35.157 1.00 85.38 193 VAL A CA 1
ATOM 1313 C C . VAL A 1 193 ? -15.418 -15.765 34.462 1.00 85.38 193 VAL A C 1
ATOM 1315 O O . VAL A 1 193 ? -14.752 -16.065 33.477 1.00 85.38 193 VAL A O 1
ATOM 1318 N N . GLY A 1 194 ? -16.348 -16.573 34.979 1.00 80.19 194 GLY A N 1
ATOM 1319 C CA . GLY A 1 194 ? -16.538 -17.947 34.497 1.00 80.19 194 GLY A CA 1
ATOM 1320 C C . GLY A 1 194 ? -17.064 -18.055 33.061 1.00 80.19 194 GLY A C 1
ATOM 1321 O O . GLY A 1 194 ? -16.728 -19.007 32.365 1.00 80.19 194 GLY A O 1
ATOM 1322 N N . ASN A 1 195 ? -17.870 -17.080 32.625 1.00 81.00 195 ASN A N 1
ATOM 1323 C CA . ASN A 1 195 ? -18.373 -16.970 31.253 1.00 81.00 195 ASN A CA 1
ATOM 1324 C C . ASN A 1 195 ? -17.872 -15.652 30.637 1.00 81.00 195 ASN A C 1
ATOM 1326 O O . ASN A 1 195 ? -16.676 -15.473 30.430 1.00 81.00 195 ASN A O 1
ATOM 1330 N N . ASP A 1 196 ? -18.774 -14.702 30.398 1.00 81.81 196 ASP A N 1
ATOM 1331 C CA . ASP A 1 196 ? -18.469 -13.472 29.678 1.00 81.81 196 ASP A CA 1
ATOM 1332 C C . ASP A 1 196 ? -18.234 -12.289 30.623 1.00 81.81 196 ASP A C 1
ATOM 1334 O O . ASP A 1 196 ? -19.041 -12.002 31.510 1.00 81.81 196 ASP A O 1
ATOM 1338 N N . LEU A 1 197 ? -17.157 -11.541 30.375 1.00 86.44 197 LEU A N 1
ATOM 1339 C CA . LEU A 1 197 ? -16.964 -10.207 30.938 1.00 86.44 197 LEU A CA 1
ATOM 1340 C C . LEU A 1 197 ? -17.589 -9.166 30.000 1.00 86.44 197 LEU A C 1
ATOM 1342 O O . LEU A 1 197 ? -17.030 -8.842 28.953 1.00 86.44 197 LEU A O 1
ATOM 1346 N N . TYR A 1 198 ? -18.736 -8.614 30.391 1.00 82.75 198 TYR A N 1
ATOM 1347 C CA . TYR A 1 198 ? -19.408 -7.558 29.638 1.00 82.75 198 TYR A CA 1
ATOM 1348 C C . TYR A 1 198 ? -19.003 -6.165 30.143 1.00 82.75 198 TYR A C 1
ATOM 1350 O O . TYR A 1 198 ? -19.302 -5.788 31.276 1.00 82.75 198 TYR A O 1
ATOM 1358 N N . VAL A 1 199 ? -18.335 -5.379 29.293 1.00 85.50 199 VAL A N 1
ATOM 1359 C CA . VAL A 1 199 ? -17.882 -4.015 29.608 1.00 85.50 199 VAL A CA 1
ATOM 1360 C C . VAL A 1 199 ? -18.666 -3.017 28.753 1.00 85.50 199 VAL A C 1
ATOM 1362 O O . VAL A 1 199 ? -18.418 -2.891 27.561 1.00 85.50 199 VAL A O 1
ATOM 1365 N N . ASN A 1 200 ? -19.605 -2.284 29.361 1.00 79.31 200 ASN A N 1
ATOM 1366 C CA . ASN A 1 200 ? -20.356 -1.209 28.683 1.00 79.31 200 ASN A CA 1
ATOM 1367 C C . ASN A 1 200 ? -19.496 0.032 28.365 1.00 79.31 200 ASN A C 1
ATOM 1369 O O . ASN A 1 200 ? -19.886 0.863 27.549 1.00 79.31 200 ASN A O 1
ATOM 1373 N N . GLY A 1 201 ? -18.366 0.193 29.060 1.00 80.38 201 GLY A N 1
ATOM 1374 C CA . GLY A 1 201 ? -17.433 1.309 28.904 1.00 80.38 201 GLY A CA 1
ATOM 1375 C C . GLY A 1 201 ? -16.164 0.937 28.134 1.00 80.38 201 GLY A C 1
ATOM 1376 O O . GLY A 1 201 ? -16.126 -0.019 27.365 1.00 80.38 201 GLY A O 1
ATOM 1377 N N . MET A 1 202 ? -15.094 1.698 28.363 1.00 76.69 202 MET A N 1
ATOM 1378 C CA . MET A 1 202 ? -13.781 1.414 27.786 1.00 76.69 202 MET A CA 1
ATOM 1379 C C . MET A 1 202 ? -13.005 0.429 28.666 1.00 76.69 202 MET A C 1
ATOM 1381 O O . MET A 1 202 ? -12.902 0.624 29.874 1.00 76.69 202 MET A O 1
ATOM 1385 N N . SER A 1 203 ? -12.410 -0.593 28.051 1.00 83.25 203 SER A N 1
ATOM 1386 C CA . SER A 1 203 ? -11.379 -1.420 28.682 1.00 83.25 203 SER A CA 1
ATOM 1387 C C . SER A 1 203 ? -10.005 -0.849 28.328 1.00 83.25 203 SER A C 1
ATOM 1389 O O . SER A 1 203 ? -9.594 -0.915 27.171 1.00 83.25 203 SER A O 1
ATOM 1391 N N . THR A 1 204 ? -9.303 -0.268 29.303 1.00 77.12 204 THR A N 1
ATOM 1392 C CA . THR A 1 204 ? -7.963 0.321 29.124 1.00 77.12 204 THR A CA 1
ATOM 1393 C C . THR A 1 204 ? -6.920 -0.414 29.952 1.00 77.12 204 THR A C 1
ATOM 1395 O O . THR A 1 204 ? -7.142 -0.663 31.136 1.00 77.12 204 THR A O 1
ATOM 1398 N N . THR A 1 205 ? -5.745 -0.666 29.379 1.00 79.06 205 THR A N 1
ATOM 1399 C CA . THR A 1 205 ? -4.553 -1.083 30.123 1.00 79.06 205 THR A CA 1
ATOM 1400 C C . THR A 1 205 ? -3.646 0.140 30.327 1.00 79.06 205 THR A C 1
ATOM 1402 O O . THR A 1 205 ? -3.350 0.863 29.381 1.00 79.06 205 THR A O 1
ATOM 1405 N N . THR A 1 206 ? -3.244 0.438 31.568 1.00 66.94 206 THR A N 1
ATOM 1406 C CA . THR A 1 206 ? -2.509 1.682 31.913 1.00 66.94 206 THR A CA 1
ATOM 1407 C C . THR A 1 206 ? -1.047 1.455 32.313 1.00 66.94 206 THR A C 1
ATOM 1409 O O . THR A 1 206 ? -0.308 2.415 32.522 1.00 66.94 206 THR A O 1
ATOM 1412 N N . GLY A 1 207 ? -0.602 0.199 32.412 1.00 71.62 207 GLY A N 1
ATOM 1413 C CA . GLY A 1 207 ? 0.796 -0.143 32.689 1.00 71.62 207 GLY A CA 1
ATOM 1414 C C . GLY A 1 207 ? 1.682 -0.044 31.443 1.00 71.62 207 GLY A C 1
ATOM 1415 O O . GLY A 1 207 ? 1.221 -0.295 30.333 1.00 71.62 207 GLY A O 1
ATOM 1416 N N . SER A 1 208 ? 2.981 0.228 31.621 1.00 65.75 208 SER A N 1
ATOM 1417 C CA . SER A 1 208 ? 3.985 0.245 30.535 1.00 65.75 208 SER A CA 1
ATOM 1418 C C . SER A 1 208 ? 4.147 -1.099 29.801 1.00 65.75 208 SER A C 1
ATOM 1420 O O . SER A 1 208 ? 4.783 -1.157 28.753 1.00 65.75 208 SER A O 1
ATOM 1422 N N . SER A 1 209 ? 3.571 -2.173 30.348 1.00 65.44 209 SER A N 1
ATOM 1423 C CA . SER A 1 209 ? 3.481 -3.521 29.763 1.00 65.44 209 SER A CA 1
ATOM 1424 C C . SER A 1 209 ? 2.038 -4.044 29.745 1.00 65.44 209 SER A C 1
ATOM 1426 O O . SER A 1 209 ? 1.806 -5.251 29.767 1.00 65.44 209 SER A O 1
ATOM 1428 N N . GLY A 1 210 ? 1.056 -3.143 29.814 1.00 66.75 210 GLY A N 1
ATOM 1429 C CA . GLY A 1 210 ? -0.351 -3.501 29.882 1.00 66.75 210 GLY A CA 1
ATOM 1430 C C . GLY A 1 210 ? -0.843 -4.078 28.558 1.00 66.75 210 GLY A C 1
ATOM 1431 O O . GLY A 1 210 ? -1.207 -3.323 27.659 1.00 66.75 210 GLY A O 1
ATOM 1432 N N . ASN A 1 211 ? -0.900 -5.404 28.457 1.00 73.25 211 ASN A N 1
ATOM 1433 C CA . ASN A 1 211 ? -1.365 -6.104 27.262 1.00 73.25 211 ASN A CA 1
ATOM 1434 C C . ASN A 1 211 ? -2.825 -6.550 27.423 1.00 73.25 211 ASN A C 1
ATOM 1436 O O . ASN A 1 211 ? -3.227 -6.995 28.496 1.00 73.25 211 ASN A O 1
ATOM 1440 N N . VAL A 1 212 ? -3.600 -6.491 26.338 1.00 82.69 212 VAL A N 1
ATOM 1441 C CA . VAL A 1 212 ? -4.854 -7.251 26.215 1.00 82.69 212 VAL A CA 1
ATOM 1442 C C . VAL A 1 212 ? -4.508 -8.562 25.514 1.00 82.69 212 VAL A C 1
ATOM 1444 O O . VAL A 1 212 ? -4.360 -8.598 24.294 1.00 82.69 212 VAL A O 1
ATOM 1447 N N . GLU A 1 213 ? -4.308 -9.627 26.288 1.00 78.06 213 GLU A N 1
ATOM 1448 C CA . GLU A 1 213 ? -4.022 -10.961 25.752 1.00 78.06 213 GLU A CA 1
ATOM 1449 C C . GLU A 1 213 ? -5.321 -11.752 25.570 1.00 78.06 213 GLU A C 1
ATOM 1451 O O . GLU A 1 213 ? -6.083 -11.957 26.513 1.00 78.06 213 GLU A O 1
ATOM 1456 N N . LEU A 1 214 ? -5.568 -12.218 24.345 1.00 79.94 214 LEU A N 1
ATOM 1457 C CA . LEU A 1 214 ? -6.732 -13.028 23.999 1.00 79.94 214 LEU A CA 1
ATOM 1458 C C . LEU A 1 214 ? -6.249 -14.394 23.514 1.00 79.94 214 LEU A C 1
ATOM 1460 O O . LEU A 1 214 ? -5.683 -14.513 22.430 1.00 79.94 214 LEU A O 1
ATOM 1464 N N . ARG A 1 215 ? -6.479 -15.440 24.316 1.00 76.50 215 ARG A N 1
ATOM 1465 C CA . ARG A 1 215 ? -6.166 -16.829 23.925 1.00 76.50 215 ARG A CA 1
ATOM 1466 C C . ARG A 1 215 ? -7.180 -17.389 22.914 1.00 76.50 215 ARG A C 1
ATOM 1468 O O . ARG A 1 215 ? -6.860 -18.312 22.172 1.00 76.50 215 ARG A O 1
ATOM 1475 N N . GLY A 1 216 ? -8.396 -16.836 22.898 1.00 82.44 216 GLY A N 1
ATOM 1476 C CA . GLY A 1 216 ? -9.456 -17.129 21.928 1.00 82.44 216 GLY A CA 1
ATOM 1477 C C . GLY A 1 216 ? -9.375 -16.257 20.671 1.00 82.44 216 GLY A C 1
ATOM 1478 O O . GLY A 1 216 ? -8.328 -15.694 20.357 1.00 82.44 216 GLY A O 1
ATOM 1479 N N . GLY A 1 217 ? -10.478 -16.166 19.929 1.00 85.38 217 GLY A N 1
ATOM 1480 C CA . GLY A 1 217 ? -10.606 -15.218 18.824 1.00 85.38 217 GLY A CA 1
ATOM 1481 C C . GLY A 1 217 ? -11.028 -13.830 19.314 1.00 85.38 217 GLY A C 1
ATOM 1482 O O . GLY A 1 217 ? -11.856 -13.709 20.215 1.00 85.38 217 GLY A O 1
ATOM 1483 N N . LEU A 1 218 ? -10.497 -12.770 18.703 1.00 89.19 218 LEU A N 1
ATOM 1484 C CA . LEU A 1 218 ? -11.014 -11.408 18.857 1.00 89.19 218 LEU A CA 1
ATOM 1485 C C . LEU A 1 218 ? -12.071 -11.151 17.782 1.00 89.19 218 LEU A C 1
ATOM 1487 O O . LEU A 1 218 ? -11.823 -11.394 16.602 1.00 89.19 218 LEU A O 1
ATOM 1491 N N . THR A 1 219 ? -13.228 -10.625 18.176 1.00 87.25 219 THR A N 1
ATOM 1492 C CA . THR A 1 219 ? -14.237 -10.099 17.247 1.00 87.25 219 THR A CA 1
ATOM 1493 C C . THR A 1 219 ? -14.269 -8.585 17.381 1.00 87.25 219 THR A C 1
ATOM 1495 O O . THR A 1 219 ? -14.446 -8.074 18.483 1.00 87.25 219 THR A O 1
ATOM 1498 N N . VAL A 1 220 ? -14.075 -7.865 16.279 1.00 87.88 220 VAL A N 1
ATOM 1499 C CA . VAL A 1 220 ? -14.077 -6.398 16.248 1.00 87.88 220 VAL A CA 1
ATOM 1500 C C . VAL A 1 220 ? -15.316 -5.926 15.495 1.00 87.88 220 VAL A C 1
ATOM 1502 O O . VAL A 1 220 ? -15.422 -6.124 14.285 1.00 87.88 220 VAL A O 1
ATOM 1505 N N . GLY A 1 221 ? -16.241 -5.288 16.215 1.00 83.81 221 GLY A N 1
ATOM 1506 C CA . GLY A 1 221 ? -17.524 -4.812 15.691 1.00 83.81 221 GLY A CA 1
ATOM 1507 C C . GLY A 1 221 ? -18.674 -5.805 15.894 1.00 83.81 221 GLY A C 1
ATOM 1508 O O . GLY A 1 221 ? -18.554 -6.776 16.635 1.00 83.81 221 GLY A O 1
ATOM 1509 N N . ASN A 1 222 ? -19.813 -5.548 15.245 1.00 79.06 222 ASN A N 1
ATOM 1510 C CA . ASN A 1 222 ? -21.012 -6.382 15.363 1.00 79.06 222 ASN A CA 1
ATOM 1511 C C . ASN A 1 222 ? -20.944 -7.572 14.391 1.00 79.06 222 ASN A C 1
ATOM 1513 O O . ASN A 1 222 ? -21.503 -7.525 13.294 1.00 79.06 222 ASN A O 1
ATOM 1517 N N . ALA A 1 223 ? -20.200 -8.610 14.764 1.00 74.62 223 ALA A N 1
ATOM 1518 C CA . ALA A 1 223 ? -20.097 -9.856 14.011 1.00 74.62 223 ALA A CA 1
ATOM 1519 C C . ALA A 1 223 ? -20.441 -11.063 14.892 1.00 74.62 223 ALA A C 1
ATOM 1521 O O . ALA A 1 223 ? -20.438 -10.981 16.118 1.00 74.62 223 ALA A O 1
ATOM 1522 N N . THR A 1 224 ? -20.719 -12.204 14.258 1.00 80.50 224 THR A N 1
ATOM 1523 C CA . THR A 1 224 ? -20.765 -13.500 14.947 1.00 80.50 224 THR A CA 1
ATOM 1524 C C . THR A 1 224 ? -19.450 -13.750 15.679 1.00 80.50 224 THR A C 1
ATOM 1526 O O . THR A 1 224 ? -18.386 -13.503 15.112 1.00 80.50 224 THR A O 1
ATOM 1529 N N . ALA A 1 225 ? -19.532 -14.252 16.912 1.00 83.56 225 ALA A N 1
ATOM 1530 C CA . ALA A 1 225 ? -18.369 -14.470 17.762 1.00 83.56 225 ALA A CA 1
ATOM 1531 C C . ALA A 1 225 ? -17.294 -15.323 17.067 1.00 83.56 225 ALA A C 1
ATOM 1533 O O . ALA A 1 225 ? -17.568 -16.399 16.531 1.00 83.56 225 ALA A O 1
ATOM 1534 N N . ASN A 1 226 ? -16.058 -14.833 17.093 1.00 86.44 226 ASN A N 1
ATOM 1535 C CA . ASN A 1 226 ? -14.896 -15.520 16.559 1.00 86.44 226 ASN A CA 1
ATOM 1536 C C . ASN A 1 226 ? -14.465 -16.666 17.483 1.00 86.44 226 ASN A C 1
ATOM 1538 O O . ASN A 1 226 ? -13.838 -16.447 18.519 1.00 86.44 226 ASN A O 1
ATOM 1542 N N . SER A 1 227 ? -14.764 -17.898 17.079 1.00 85.94 227 SER A N 1
ATOM 1543 C CA . SER A 1 227 ? -14.401 -19.106 17.823 1.00 85.94 227 SER A CA 1
ATOM 1544 C C . SER A 1 227 ? -12.984 -19.620 17.533 1.00 85.94 227 SER A C 1
ATOM 1546 O O . SER A 1 227 ? -12.584 -20.636 18.100 1.00 85.94 227 SER A O 1
ATOM 1548 N N . LEU A 1 228 ? -12.227 -18.983 16.631 1.00 85.88 228 LEU A N 1
ATOM 1549 C CA . LEU A 1 228 ? -10.914 -19.467 16.205 1.00 85.88 228 LEU A CA 1
ATOM 1550 C C . LEU A 1 228 ? -9.790 -18.777 16.993 1.00 85.88 228 LEU A C 1
ATOM 1552 O O . LEU A 1 228 ? -9.552 -17.576 16.851 1.00 85.88 228 LEU A O 1
ATOM 1556 N N . ALA A 1 229 ? -9.083 -19.556 17.814 1.00 87.31 229 ALA A N 1
ATOM 1557 C CA . ALA A 1 229 ? -8.001 -19.077 18.673 1.00 87.31 229 ALA A CA 1
ATOM 1558 C C . ALA A 1 229 ? -6.897 -18.344 17.891 1.00 87.31 229 ALA A C 1
ATOM 1560 O O . ALA A 1 229 ? -6.481 -18.791 16.821 1.00 87.31 229 ALA A O 1
ATOM 1561 N N . GLY A 1 230 ? -6.412 -17.227 18.442 1.00 85.31 230 GLY A N 1
ATOM 1562 C CA . GLY A 1 230 ? -5.306 -16.455 17.866 1.00 85.31 230 GLY A CA 1
ATOM 1563 C C . GLY A 1 230 ? -5.660 -15.679 16.594 1.00 85.31 230 GLY A C 1
ATOM 1564 O O . GLY A 1 230 ? -4.759 -15.228 15.888 1.00 85.31 230 GLY A O 1
ATOM 1565 N N . THR A 1 231 ? -6.949 -15.522 16.278 1.00 87.75 231 THR A N 1
ATOM 1566 C CA . THR A 1 231 ? -7.396 -14.784 15.089 1.00 87.75 231 THR A CA 1
ATOM 1567 C C . THR A 1 231 ? -8.201 -13.538 15.443 1.00 87.75 231 THR A C 1
ATOM 1569 O O . THR A 1 231 ? -8.789 -13.444 16.519 1.00 87.75 231 THR A O 1
ATOM 1572 N N . ILE A 1 232 ? -8.238 -12.577 14.515 1.00 90.56 232 ILE A N 1
ATOM 1573 C CA . ILE A 1 232 ? -9.059 -11.365 14.603 1.00 90.56 232 ILE A CA 1
ATOM 1574 C C . ILE A 1 232 ? -10.096 -11.406 13.480 1.00 90.56 232 ILE A C 1
ATOM 1576 O O . ILE A 1 232 ? -9.741 -11.511 12.306 1.00 90.56 232 ILE A O 1
ATOM 1580 N N . LEU A 1 233 ? -11.372 -11.293 13.839 1.00 89.38 233 LEU A N 1
ATOM 1581 C CA . LEU A 1 233 ? -12.496 -11.206 12.917 1.00 89.38 233 LEU A CA 1
ATOM 1582 C C . LEU A 1 233 ? -13.051 -9.781 12.934 1.00 89.38 233 LEU A C 1
ATOM 1584 O O . LEU A 1 233 ? -13.654 -9.357 13.917 1.00 89.38 233 LEU A O 1
ATOM 1588 N N . PHE A 1 234 ? -12.868 -9.048 11.839 1.00 89.25 234 PHE A N 1
ATOM 1589 C CA . PHE A 1 234 ? -13.501 -7.744 11.647 1.00 89.25 234 PHE A CA 1
ATOM 1590 C C . PHE A 1 234 ? -14.928 -7.918 11.125 1.00 89.25 234 PHE A C 1
ATOM 1592 O O . PHE A 1 234 ? -15.157 -8.672 10.176 1.00 89.25 234 PHE A O 1
ATOM 1599 N N . SER A 1 235 ? -15.884 -7.177 11.686 1.00 88.00 235 SER A N 1
ATOM 1600 C CA . SER A 1 235 ? -17.229 -7.082 11.120 1.00 88.00 235 SER A CA 1
ATOM 1601 C C . SER A 1 235 ? -17.174 -6.483 9.716 1.00 88.00 235 SER A C 1
ATOM 1603 O O . SER A 1 235 ? -16.586 -5.418 9.511 1.00 88.00 235 SER A O 1
ATOM 1605 N N . ALA A 1 236 ? -17.801 -7.163 8.760 1.00 88.44 236 ALA A N 1
ATOM 1606 C CA . ALA A 1 236 ? -17.873 -6.716 7.381 1.00 88.44 236 ALA A CA 1
ATOM 1607 C C . ALA A 1 236 ? -18.742 -5.459 7.233 1.00 88.44 236 ALA A C 1
ATOM 1609 O O . ALA A 1 236 ? -19.880 -5.432 7.697 1.00 88.44 236 ALA A O 1
ATOM 1610 N N . GLN A 1 237 ? -18.233 -4.458 6.517 1.00 91.38 237 GLN A N 1
ATOM 1611 C CA . GLN A 1 237 ? -19.010 -3.311 6.039 1.00 91.38 237 GLN A CA 1
ATOM 1612 C C . GLN A 1 237 ? -19.051 -3.325 4.510 1.00 91.38 237 GLN A C 1
ATOM 1614 O O . GLN A 1 237 ? -18.115 -3.786 3.861 1.00 91.38 237 GLN A O 1
ATOM 1619 N N . THR A 1 238 ? -20.121 -2.819 3.907 1.00 92.62 238 THR A N 1
ATOM 1620 C CA . THR A 1 238 ? -20.270 -2.798 2.441 1.00 92.62 238 THR A CA 1
ATOM 1621 C C . THR A 1 238 ? -19.695 -1.535 1.795 1.00 92.62 238 THR A C 1
ATOM 1623 O O . THR A 1 238 ? -19.428 -1.534 0.591 1.00 92.62 238 THR A O 1
ATOM 1626 N N . SER A 1 239 ? -19.454 -0.483 2.583 1.00 91.94 239 SER A N 1
ATOM 1627 C CA . SER A 1 239 ? -18.943 0.825 2.155 1.00 91.94 239 SER A CA 1
ATOM 1628 C C . SER A 1 239 ? -18.056 1.467 3.224 1.00 91.94 239 SER A C 1
ATOM 1630 O O . SER A 1 239 ? -18.040 1.022 4.369 1.00 91.94 239 SER A O 1
ATOM 1632 N N . ASP A 1 240 ? -17.341 2.528 2.844 1.00 92.00 240 ASP A N 1
ATOM 1633 C CA . ASP A 1 240 ? -16.486 3.305 3.745 1.00 92.00 240 ASP A CA 1
ATOM 1634 C C . ASP A 1 240 ? -17.300 3.987 4.859 1.00 92.00 240 ASP A C 1
ATOM 1636 O O . ASP A 1 240 ? -18.212 4.761 4.553 1.00 92.00 240 ASP A O 1
ATOM 1640 N N . PRO A 1 241 ? -16.995 3.722 6.145 1.00 91.69 241 PRO A N 1
ATOM 1641 C CA . PRO A 1 241 ? -17.618 4.425 7.260 1.00 91.69 241 PRO A CA 1
ATOM 1642 C C . PRO A 1 241 ? -17.269 5.920 7.262 1.00 91.69 241 PRO A C 1
ATOM 1644 O O . PRO A 1 241 ? -16.128 6.311 7.004 1.00 91.69 241 PRO A O 1
ATOM 1647 N N . THR A 1 242 ? -18.244 6.764 7.599 1.00 92.44 242 THR A N 1
ATOM 1648 C CA . THR A 1 242 ? -18.087 8.225 7.702 1.00 92.44 242 THR A CA 1
ATOM 1649 C C . THR A 1 242 ? -17.877 8.669 9.150 1.00 92.44 242 THR A C 1
ATOM 1651 O O . THR A 1 242 ? -18.419 8.047 10.060 1.00 92.44 242 THR A O 1
ATOM 1654 N N . GLY A 1 243 ? -17.163 9.779 9.374 1.00 91.19 243 GLY A N 1
ATOM 1655 C CA . GLY A 1 243 ? -16.985 10.362 10.715 1.00 91.19 243 GLY A CA 1
ATOM 1656 C C . GLY A 1 243 ? -16.019 9.591 11.622 1.00 91.19 243 GLY A C 1
ATOM 1657 O O . GLY A 1 243 ? -16.159 9.625 12.840 1.00 91.19 243 GLY A O 1
ATOM 1658 N N . VAL A 1 244 ? -15.068 8.867 11.031 1.00 91.25 244 VAL A N 1
ATOM 1659 C CA . VAL A 1 244 ? -14.077 8.052 11.745 1.00 91.25 244 VAL A CA 1
ATOM 1660 C C . VAL A 1 244 ? -12.787 8.825 12.045 1.00 91.25 244 VAL A C 1
ATOM 1662 O O . VAL A 1 244 ? -12.475 9.819 11.393 1.00 91.25 244 VAL A O 1
ATOM 1665 N N . THR A 1 245 ? -12.007 8.343 13.014 1.00 93.31 245 THR A N 1
ATOM 1666 C CA . THR A 1 245 ? -10.699 8.912 13.388 1.00 93.31 245 THR A CA 1
ATOM 1667 C C . THR A 1 245 ? -9.570 8.280 12.571 1.00 93.31 245 THR A C 1
ATOM 1669 O O . THR A 1 245 ? -9.659 7.109 12.187 1.00 93.31 245 THR A O 1
ATOM 1672 N N . GLN A 1 246 ? -8.485 9.025 12.321 1.00 94.38 246 GLN A N 1
ATOM 1673 C CA . GLN A 1 246 ? -7.250 8.479 11.740 1.00 94.38 246 GLN A CA 1
ATOM 1674 C C . GLN A 1 246 ? -6.825 7.200 12.478 1.00 94.38 246 GLN A C 1
ATOM 1676 O O . GLN A 1 246 ? -6.882 7.135 13.706 1.00 94.38 246 GLN A O 1
ATOM 1681 N N . GLY A 1 247 ? -6.405 6.181 11.729 1.00 90.19 247 GLY A N 1
ATOM 1682 C CA . GLY A 1 247 ? -6.037 4.881 12.288 1.00 90.19 247 GLY A CA 1
ATOM 1683 C C . GLY A 1 247 ? -7.175 3.858 12.298 1.00 90.19 247 GLY A C 1
ATOM 1684 O O . GLY A 1 247 ? -6.926 2.689 12.582 1.00 90.19 247 GLY A O 1
ATOM 1685 N N . THR A 1 248 ? -8.412 4.256 11.977 1.00 91.81 248 THR A N 1
ATOM 1686 C CA . THR A 1 248 ? -9.545 3.318 11.941 1.00 91.81 248 THR A CA 1
ATOM 1687 C C . THR A 1 248 ? -9.343 2.274 10.847 1.00 91.81 248 THR A C 1
ATOM 1689 O O . THR A 1 248 ? -9.061 2.620 9.701 1.00 91.81 248 THR A O 1
ATOM 1692 N N . VAL A 1 249 ? -9.529 0.999 11.198 1.00 92.69 249 VAL A N 1
ATOM 1693 C CA . VAL A 1 249 ? -9.421 -0.146 10.287 1.00 92.69 249 VAL A CA 1
ATOM 1694 C C . VAL A 1 249 ? -10.765 -0.861 10.180 1.00 92.69 249 VAL A C 1
ATOM 1696 O O . VAL A 1 249 ? -11.411 -1.109 11.197 1.00 92.69 249 VAL A O 1
ATOM 1699 N N . TYR A 1 250 ? -11.174 -1.239 8.967 1.00 92.25 250 TYR A N 1
ATOM 1700 C CA . TYR A 1 250 ? -12.335 -2.111 8.762 1.00 92.25 250 TYR A CA 1
ATOM 1701 C C . TYR A 1 250 ? -12.163 -3.036 7.553 1.00 92.25 250 TYR A C 1
ATOM 1703 O O . TYR A 1 250 ? -11.350 -2.784 6.661 1.00 92.25 250 TYR A O 1
ATOM 1711 N N . TYR A 1 251 ? -12.957 -4.107 7.512 1.00 91.69 251 TYR A N 1
ATOM 1712 C CA . TYR A 1 251 ? -13.034 -5.006 6.364 1.00 91.69 251 TYR A CA 1
ATOM 1713 C C . TYR A 1 251 ? -14.225 -4.654 5.463 1.00 91.69 251 TYR A C 1
ATOM 1715 O O . TYR A 1 251 ? -15.378 -4.713 5.899 1.00 91.69 251 TYR A O 1
ATOM 1723 N N . ASN A 1 252 ? -13.956 -4.327 4.196 1.00 89.44 252 ASN A N 1
ATOM 1724 C CA . ASN A 1 252 ? -14.983 -4.103 3.187 1.00 89.44 252 ASN A CA 1
ATOM 1725 C C . ASN A 1 252 ? -15.357 -5.423 2.502 1.00 89.44 252 ASN A C 1
ATOM 1727 O O . ASN A 1 252 ? -14.527 -6.019 1.815 1.00 89.44 252 ASN A O 1
ATOM 1731 N N . SER A 1 253 ? -16.602 -5.877 2.646 1.00 89.19 253 SER A N 1
ATOM 1732 C CA . SER A 1 253 ? -17.067 -7.139 2.055 1.00 89.19 253 SER A CA 1
ATOM 1733 C C . SER A 1 253 ? -17.349 -7.062 0.559 1.00 89.19 253 SER A C 1
ATOM 1735 O O . SER A 1 253 ? -17.227 -8.080 -0.122 1.00 89.19 253 SER A O 1
ATOM 1737 N N . THR A 1 254 ? -17.688 -5.882 0.037 1.00 87.06 254 THR A N 1
ATOM 1738 C CA . THR A 1 254 ? -17.967 -5.672 -1.390 1.00 87.06 254 THR A CA 1
ATOM 1739 C C . THR A 1 254 ? -16.685 -5.800 -2.208 1.00 87.06 254 THR A C 1
ATOM 1741 O O . THR A 1 254 ? -16.628 -6.564 -3.171 1.00 87.06 254 THR A O 1
ATOM 1744 N N . SER A 1 255 ? -15.629 -5.090 -1.805 1.00 80.44 255 SER A N 1
ATOM 1745 C CA . SER A 1 255 ? -14.321 -5.132 -2.473 1.00 80.44 255 SER A CA 1
ATOM 1746 C C . SER A 1 255 ? -13.388 -6.215 -1.921 1.00 80.44 255 SER A C 1
ATOM 1748 O O . SER A 1 255 ? -12.363 -6.511 -2.536 1.00 80.44 255 SER A O 1
ATOM 1750 N N . LYS A 1 256 ? -13.763 -6.856 -0.808 1.00 84.25 256 LYS A N 1
ATOM 1751 C CA . LYS A 1 256 ? -13.007 -7.900 -0.100 1.00 84.25 256 LYS A CA 1
ATOM 1752 C C . LYS A 1 256 ? -11.598 -7.460 0.313 1.00 84.25 256 LYS A C 1
ATOM 1754 O O . LYS A 1 256 ? -10.618 -8.199 0.138 1.00 84.25 256 LYS A O 1
ATOM 1759 N N . VAL A 1 257 ? -11.507 -6.248 0.857 1.00 83.69 257 VAL A N 1
ATOM 1760 C CA . VAL A 1 257 ? -10.254 -5.595 1.257 1.00 83.69 257 VAL A CA 1
ATOM 1761 C C . VAL A 1 257 ? -10.301 -5.091 2.695 1.00 83.69 257 VAL A C 1
ATOM 1763 O O . VAL A 1 257 ? -11.355 -4.719 3.202 1.00 83.69 257 VAL A O 1
ATOM 1766 N N . LEU A 1 258 ? -9.141 -5.044 3.338 1.00 88.75 258 LEU A N 1
ATOM 1767 C CA . LEU A 1 258 ? -8.915 -4.300 4.567 1.00 88.75 258 LEU A CA 1
ATOM 1768 C C . LEU A 1 258 ? -8.628 -2.842 4.205 1.00 88.75 258 LEU A C 1
ATOM 1770 O O . LEU A 1 258 ? -7.803 -2.574 3.325 1.00 88.75 258 LEU A O 1
ATOM 1774 N N . ARG A 1 259 ? -9.300 -1.908 4.873 1.00 85.44 259 ARG A N 1
ATOM 1775 C CA . ARG A 1 259 ? -9.099 -0.474 4.668 1.00 85.44 259 ARG A CA 1
ATOM 1776 C C . ARG A 1 259 ? -8.668 0.202 5.952 1.00 85.44 259 ARG A C 1
ATOM 1778 O O . ARG A 1 259 ? -9.126 -0.175 7.028 1.00 85.44 259 ARG A O 1
ATOM 1785 N N . LEU A 1 260 ? -7.806 1.200 5.806 1.00 89.94 260 LEU A N 1
ATOM 1786 C CA . LEU A 1 260 ? -7.307 2.063 6.870 1.00 89.94 260 LEU A CA 1
ATOM 1787 C C . LEU 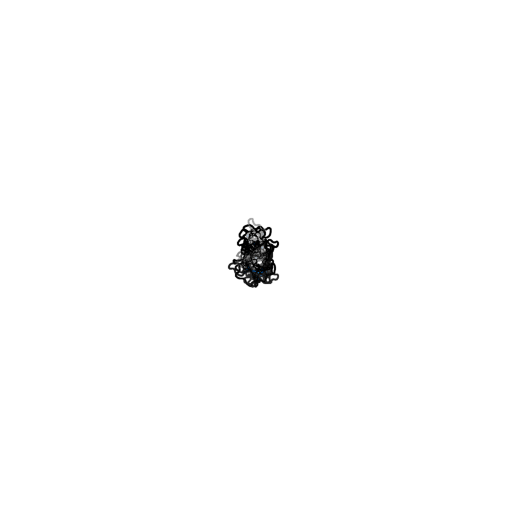A 1 260 ? -7.630 3.511 6.505 1.00 89.94 260 LEU A C 1
ATOM 1789 O O . LEU A 1 260 ? -7.466 3.912 5.352 1.00 89.94 260 LEU A O 1
ATOM 1793 N N . PHE A 1 261 ? -8.112 4.273 7.478 1.00 92.31 261 PHE A N 1
ATOM 1794 C CA . PHE A 1 261 ? -8.347 5.702 7.328 1.00 92.31 261 PHE A CA 1
ATOM 1795 C C . PHE A 1 261 ? -7.100 6.478 7.754 1.00 92.31 261 PHE A C 1
ATOM 1797 O O . PHE A 1 261 ? -6.641 6.338 8.892 1.00 92.31 261 PHE A O 1
ATOM 1804 N N . ASP A 1 262 ? -6.552 7.301 6.866 1.00 89.50 262 ASP A N 1
ATOM 1805 C CA . ASP A 1 262 ? -5.345 8.094 7.141 1.00 89.50 262 ASP A CA 1
ATOM 1806 C C . ASP A 1 262 ? -5.633 9.467 7.770 1.00 89.50 262 ASP A C 1
ATOM 1808 O O . ASP A 1 262 ? -4.704 10.224 8.037 1.00 89.50 262 ASP A O 1
ATOM 1812 N N . GLY A 1 263 ? -6.901 9.780 8.045 1.00 89.62 263 GLY A N 1
ATOM 1813 C CA . GLY A 1 263 ? -7.342 11.081 8.552 1.00 89.62 263 GLY A CA 1
ATOM 1814 C C . GLY A 1 263 ? -8.030 11.947 7.496 1.00 89.62 263 GLY A C 1
ATOM 1815 O O . GLY A 1 263 ? -8.790 12.838 7.872 1.00 89.62 263 GLY A O 1
ATOM 1816 N N . THR A 1 264 ? -7.819 11.662 6.209 1.00 86.81 264 THR A N 1
ATOM 1817 C CA . THR A 1 264 ? -8.476 12.352 5.088 1.00 86.81 264 THR A CA 1
ATOM 1818 C C . THR A 1 264 ? -9.264 11.371 4.228 1.00 86.81 264 THR A C 1
ATOM 1820 O O . THR A 1 264 ? -10.458 11.576 4.017 1.00 86.81 264 THR A O 1
ATOM 1823 N N . ASP A 1 265 ? -8.628 10.279 3.802 1.00 86.00 265 ASP A N 1
ATOM 1824 C CA . ASP A 1 265 ? -9.184 9.310 2.864 1.00 86.00 265 ASP A CA 1
ATOM 1825 C C . ASP A 1 265 ? -9.048 7.866 3.370 1.00 86.00 265 ASP A C 1
ATOM 1827 O O . ASP A 1 265 ? -8.224 7.509 4.219 1.00 86.00 265 ASP A O 1
ATOM 1831 N N . TRP A 1 266 ? -9.890 6.993 2.818 1.00 84.88 266 TRP A N 1
ATOM 1832 C CA . TRP A 1 266 ? -9.797 5.555 3.029 1.00 84.88 266 TRP A CA 1
ATOM 1833 C C . TRP A 1 266 ? -8.911 4.915 1.971 1.00 84.88 266 TRP A C 1
ATOM 1835 O O . TRP A 1 266 ? -9.252 4.928 0.785 1.00 84.88 266 TRP A O 1
ATOM 1845 N N . PHE A 1 267 ? -7.864 4.211 2.388 1.00 81.44 267 PHE A N 1
ATOM 1846 C CA . PHE A 1 267 ? -7.010 3.452 1.476 1.00 81.44 267 PHE A CA 1
ATOM 1847 C C . PHE A 1 267 ? -6.997 1.960 1.814 1.00 81.44 267 PHE A C 1
ATOM 1849 O O . PHE A 1 267 ? -7.362 1.540 2.911 1.00 81.44 267 PHE A O 1
ATOM 1856 N N . THR A 1 268 ? -6.636 1.136 0.832 1.00 82.88 268 THR A N 1
ATOM 1857 C CA . THR A 1 268 ? -6.594 -0.326 0.974 1.00 82.88 268 THR A CA 1
ATOM 1858 C C . THR A 1 268 ? -5.238 -0.764 1.518 1.00 82.88 268 THR A C 1
ATOM 1860 O O . THR A 1 268 ? -4.211 -0.414 0.943 1.00 82.88 268 THR A O 1
ATOM 1863 N N . THR A 1 269 ? -5.228 -1.556 2.590 1.00 79.12 269 THR A N 1
ATOM 1864 C CA . THR A 1 269 ? -4.002 -2.069 3.235 1.00 79.12 269 THR A CA 1
ATOM 1865 C C . THR A 1 269 ? -3.804 -3.568 3.058 1.00 79.12 269 THR A C 1
ATOM 1867 O O . THR A 1 269 ? -2.697 -4.074 3.224 1.00 79.12 269 THR A O 1
ATOM 1870 N N . GLY A 1 270 ? -4.858 -4.291 2.692 1.00 75.25 270 GLY A N 1
ATOM 1871 C CA . GLY A 1 270 ? -4.794 -5.719 2.422 1.00 75.25 270 GLY A CA 1
ATOM 1872 C C . GLY A 1 270 ? -5.975 -6.154 1.576 1.00 75.25 270 GLY A C 1
ATOM 1873 O O . GLY A 1 270 ? -7.036 -5.540 1.621 1.00 75.25 270 GLY A O 1
ATOM 1874 N N . THR A 1 271 ? -5.819 -7.215 0.797 1.00 72.31 271 THR A N 1
ATOM 1875 C CA . THR A 1 271 ? -6.939 -7.806 0.063 1.00 72.31 271 THR A CA 1
ATOM 1876 C C . THR A 1 271 ? -6.978 -9.304 0.303 1.00 72.31 271 THR A C 1
ATOM 1878 O O . THR A 1 271 ? -5.958 -9.932 0.576 1.00 72.31 271 THR A O 1
ATOM 1881 N N . THR A 1 272 ? -8.161 -9.890 0.179 1.00 64.69 272 THR A N 1
ATOM 1882 C CA . THR A 1 272 ? -8.344 -11.347 0.282 1.00 64.69 272 THR A CA 1
ATOM 1883 C C . THR A 1 272 ? -8.075 -12.081 -1.038 1.00 64.69 272 THR A C 1
ATOM 1885 O O . THR A 1 272 ? -8.195 -13.300 -1.090 1.00 64.69 272 THR A O 1
ATOM 1888 N N . SER A 1 273 ? -7.731 -11.354 -2.113 1.00 59.44 273 SER A N 1
ATOM 1889 C CA . SER A 1 273 ? -7.548 -11.906 -3.471 1.00 59.44 273 SER A CA 1
ATOM 1890 C C . SER A 1 273 ? -6.151 -11.682 -4.069 1.00 59.44 273 SER A C 1
ATOM 1892 O O . SER A 1 273 ? -5.713 -12.473 -4.899 1.00 59.44 273 SER A O 1
ATOM 1894 N N . SER A 1 274 ? -5.446 -10.653 -3.604 1.00 55.28 274 SER A N 1
ATOM 1895 C CA . SER A 1 274 ? -4.157 -10.152 -4.090 1.00 55.28 274 SER A CA 1
ATOM 1896 C C . SER A 1 274 ? -3.342 -9.671 -2.881 1.00 55.28 274 SER A C 1
ATOM 1898 O O . SER A 1 274 ? -3.664 -8.654 -2.262 1.00 55.28 274 SER A O 1
ATOM 1900 N N . GLY A 1 275 ? -2.344 -10.448 -2.468 1.00 58.84 275 GLY A N 1
ATOM 1901 C CA . GLY A 1 275 ? -1.530 -10.148 -1.289 1.00 58.84 275 GLY A CA 1
ATOM 1902 C C . GLY A 1 275 ? -0.190 -9.512 -1.651 1.00 58.84 275 GLY A C 1
ATOM 1903 O O . GLY A 1 275 ? 0.419 -9.887 -2.648 1.00 58.84 275 GLY A O 1
ATOM 1904 N N . LEU A 1 276 ? 0.297 -8.615 -0.791 1.00 63.62 276 LEU A N 1
ATOM 1905 C CA . LEU A 1 276 ? 1.709 -8.245 -0.716 1.00 63.62 276 LEU A CA 1
ATOM 1906 C C . LEU A 1 276 ? 2.449 -9.375 0.015 1.00 63.62 276 LEU A C 1
ATOM 1908 O O . LEU A 1 276 ? 2.494 -9.418 1.244 1.00 63.62 276 LEU A O 1
ATOM 1912 N N . LEU A 1 277 ? 2.996 -10.325 -0.739 1.00 54.66 277 LEU A N 1
ATOM 1913 C CA . LEU A 1 277 ? 3.861 -11.369 -0.194 1.00 54.66 277 LEU A CA 1
ATOM 1914 C C . LEU A 1 277 ? 5.284 -10.807 -0.108 1.00 54.66 277 LEU A C 1
ATOM 1916 O O . LEU A 1 277 ? 5.996 -10.759 -1.113 1.00 54.66 277 LEU A O 1
ATOM 1920 N N . LEU A 1 278 ? 5.698 -10.389 1.089 1.00 53.97 278 LEU A N 1
ATOM 1921 C CA . LEU A 1 278 ? 7.105 -10.145 1.407 1.00 53.97 278 LEU A CA 1
ATOM 1922 C C . LEU A 1 278 ? 7.736 -11.467 1.854 1.00 53.97 278 LEU A C 1
ATOM 1924 O O . LEU A 1 278 ? 7.591 -11.884 3.000 1.00 53.97 278 LEU A O 1
ATOM 1928 N N . SER A 1 279 ? 8.420 -12.147 0.938 1.00 49.41 279 SER A N 1
ATOM 1929 C CA . SER A 1 279 ? 9.367 -13.213 1.298 1.00 49.41 279 SER A CA 1
ATOM 1930 C C . SER A 1 279 ? 10.775 -12.626 1.379 1.00 49.41 279 SER A C 1
ATOM 1932 O O . SER A 1 279 ? 11.028 -11.594 0.758 1.00 49.41 279 SER A O 1
ATOM 1934 N N . THR A 1 280 ? 11.695 -13.276 2.098 1.00 39.38 280 THR A N 1
ATOM 1935 C CA . THR A 1 280 ? 13.062 -12.778 2.361 1.00 39.38 280 THR A CA 1
ATOM 1936 C C . THR A 1 280 ? 13.783 -12.213 1.132 1.00 39.38 280 THR A C 1
ATOM 1938 O O . THR A 1 280 ? 14.537 -11.259 1.282 1.00 39.38 280 THR A O 1
ATOM 1941 N N . ASN A 1 281 ? 13.502 -12.725 -0.076 1.00 59.34 281 ASN A N 1
ATOM 1942 C CA . ASN A 1 281 ? 14.153 -12.290 -1.318 1.00 59.34 281 ASN A CA 1
ATOM 1943 C C . ASN A 1 281 ? 13.179 -11.860 -2.441 1.00 59.34 281 ASN A C 1
ATOM 1945 O O . ASN A 1 281 ? 13.615 -11.664 -3.575 1.00 59.34 281 ASN A O 1
ATOM 1949 N N . ARG A 1 282 ? 11.864 -11.758 -2.190 1.00 58.97 282 ARG A N 1
ATOM 1950 C CA . ARG A 1 282 ? 10.876 -11.414 -3.235 1.00 58.97 282 ARG A CA 1
ATOM 1951 C C . ARG A 1 282 ? 9.695 -10.653 -2.653 1.00 58.97 282 ARG A C 1
ATOM 1953 O O . ARG A 1 282 ? 9.024 -11.162 -1.756 1.00 58.97 282 ARG A O 1
ATOM 1960 N N . ILE A 1 283 ? 9.405 -9.501 -3.257 1.00 71.38 283 ILE A N 1
ATOM 1961 C CA . ILE A 1 283 ? 8.123 -8.806 -3.146 1.00 71.38 283 ILE A CA 1
ATOM 1962 C C . ILE A 1 283 ? 7.245 -9.303 -4.298 1.00 71.38 283 ILE A C 1
ATOM 1964 O O . ILE A 1 283 ? 7.556 -9.065 -5.464 1.00 71.38 283 ILE A O 1
ATOM 1968 N N . GLN A 1 284 ? 6.173 -10.028 -3.986 1.00 63.50 284 GLN A N 1
ATOM 1969 C CA . GLN A 1 284 ? 5.169 -10.445 -4.968 1.00 63.50 284 GLN A CA 1
ATOM 1970 C C . GLN A 1 284 ? 3.872 -9.677 -4.700 1.00 63.50 284 GLN A C 1
ATOM 1972 O O . GLN A 1 284 ? 3.351 -9.722 -3.589 1.00 63.50 284 GLN A O 1
ATOM 1977 N N . LEU A 1 285 ? 3.404 -8.941 -5.714 1.00 66.62 285 LEU A N 1
ATOM 1978 C CA . LEU A 1 285 ? 2.355 -7.922 -5.589 1.00 66.62 285 LEU A CA 1
ATOM 1979 C C . LEU A 1 285 ? 0.971 -8.387 -6.085 1.00 66.62 285 LEU A C 1
ATOM 1981 O O . LEU A 1 285 ? -0.017 -7.759 -5.721 1.00 66.62 285 LEU A O 1
ATOM 1985 N N . ASP A 1 286 ? 0.874 -9.469 -6.880 1.00 61.12 286 ASP A N 1
ATOM 1986 C CA . ASP A 1 286 ? -0.417 -10.061 -7.287 1.00 61.12 286 ASP A CA 1
ATOM 1987 C C . ASP A 1 286 ? -0.304 -11.503 -7.855 1.00 61.12 286 ASP A C 1
ATOM 1989 O O . ASP A 1 286 ? 0.796 -12.003 -8.124 1.00 61.12 286 ASP A O 1
ATOM 1993 N N . ASN A 1 287 ? -1.451 -12.172 -8.044 1.00 53.03 287 ASN A N 1
ATOM 1994 C CA . ASN A 1 287 ? -1.640 -13.388 -8.839 1.00 53.03 287 ASN A CA 1
ATOM 1995 C C . ASN A 1 287 ? -1.855 -13.029 -10.328 1.00 53.03 287 ASN A C 1
ATOM 1997 O O . ASN A 1 287 ? -2.710 -12.217 -10.677 1.00 53.03 287 ASN A O 1
ATOM 2001 N N . LEU A 1 288 ? -1.089 -13.675 -11.212 1.00 50.66 288 LEU A N 1
ATOM 2002 C CA . LEU A 1 288 ? -0.852 -13.321 -12.622 1.00 50.66 288 LEU A CA 1
ATOM 2003 C C . LEU A 1 288 ? -2.060 -13.459 -13.570 1.00 50.66 288 LEU A C 1
ATOM 2005 O O . LEU A 1 288 ? -1.923 -13.207 -14.763 1.00 50.66 288 LEU A O 1
ATOM 2009 N N . ALA A 1 289 ? -3.229 -13.886 -13.092 1.00 49.56 289 ALA A N 1
ATOM 2010 C CA . ALA A 1 289 ? -4.317 -14.272 -13.988 1.00 49.56 289 ALA A CA 1
ATOM 2011 C C . ALA A 1 289 ? -5.121 -13.090 -14.565 1.00 49.56 289 ALA A C 1
ATOM 2013 O O . ALA A 1 289 ? -5.681 -13.241 -15.647 1.00 49.56 289 ALA A O 1
ATOM 2014 N N . LEU A 1 290 ? -5.240 -11.945 -13.867 1.00 49.50 290 LEU A N 1
ATOM 2015 C CA . LEU A 1 290 ? -6.243 -10.919 -14.230 1.00 49.50 290 LEU A CA 1
ATOM 2016 C C . LEU A 1 290 ? -5.876 -9.448 -13.936 1.00 49.50 290 LEU A C 1
ATOM 2018 O O . LEU A 1 290 ? -6.717 -8.575 -14.163 1.00 49.50 290 LEU A O 1
ATOM 2022 N N . ARG A 1 291 ? -4.695 -9.126 -13.390 1.00 57.09 291 ARG A N 1
ATOM 2023 C CA . ARG A 1 291 ? -4.441 -7.785 -12.820 1.00 57.09 291 ARG A CA 1
ATOM 2024 C C . ARG A 1 291 ? -3.039 -7.242 -13.099 1.00 57.09 291 ARG A C 1
ATOM 2026 O O . ARG A 1 291 ? -2.080 -7.997 -13.211 1.00 57.09 291 ARG A O 1
ATOM 2033 N N . HIS A 1 292 ? -2.952 -5.916 -13.242 1.00 58.69 292 HIS A N 1
ATOM 2034 C CA . HIS A 1 292 ? -1.723 -5.160 -13.490 1.00 58.69 292 HIS A CA 1
ATOM 2035 C C . HIS A 1 292 ? -1.224 -4.497 -12.199 1.00 58.69 292 HIS A C 1
ATOM 2037 O O . HIS A 1 292 ? -2.019 -3.996 -11.406 1.00 58.69 292 HIS A O 1
ATOM 2043 N N . LEU A 1 293 ? 0.099 -4.452 -12.013 1.00 68.62 293 LEU A N 1
ATOM 2044 C CA . LEU A 1 293 ? 0.731 -3.642 -10.976 1.00 68.62 293 LEU A CA 1
ATOM 2045 C C . LEU A 1 293 ? 0.739 -2.172 -11.419 1.00 68.62 293 LEU A C 1
ATOM 2047 O O . LEU A 1 293 ? 1.413 -1.823 -12.387 1.00 68.62 293 LEU A O 1
ATOM 2051 N N . ALA A 1 294 ? 0.023 -1.311 -10.699 1.00 60.44 294 ALA A N 1
ATOM 2052 C CA . ALA A 1 294 ? 0.099 0.133 -10.890 1.00 60.44 294 ALA A CA 1
ATOM 2053 C C . ALA A 1 294 ? 1.164 0.734 -9.955 1.00 60.44 294 ALA A C 1
ATOM 2055 O O . ALA A 1 294 ? 1.002 0.723 -8.737 1.00 60.44 294 ALA A O 1
ATOM 2056 N N . LEU A 1 295 ? 2.250 1.266 -10.524 1.00 68.44 295 LEU A N 1
ATOM 2057 C CA . LEU A 1 295 ? 3.242 2.082 -9.813 1.00 68.44 295 LEU A CA 1
ATOM 2058 C C . LEU A 1 295 ? 3.100 3.535 -10.293 1.00 68.44 295 LEU A C 1
ATOM 2060 O O . LEU A 1 295 ? 3.585 3.881 -11.367 1.00 68.44 295 LEU A O 1
ATOM 2064 N N . GLY A 1 296 ? 2.385 4.365 -9.527 1.00 62.22 296 GLY A N 1
ATOM 2065 C CA . GLY A 1 296 ? 2.079 5.763 -9.871 1.00 62.22 296 GLY A CA 1
ATOM 2066 C C . GLY A 1 296 ? 0.641 6.170 -9.520 1.00 62.22 296 GLY A C 1
ATOM 2067 O O . GLY A 1 296 ? -0.143 5.346 -9.057 1.00 62.22 296 GLY A O 1
ATOM 2068 N N . THR A 1 297 ? 0.283 7.444 -9.719 1.00 53.03 297 THR A N 1
ATOM 2069 C CA . THR A 1 297 ? -1.079 7.959 -9.475 1.00 53.03 297 THR A CA 1
ATOM 2070 C C . THR A 1 297 ? -1.901 7.960 -10.766 1.00 53.03 297 THR A C 1
ATOM 2072 O O . THR A 1 297 ? -1.384 8.258 -11.839 1.00 53.03 297 THR A O 1
ATOM 2075 N N . THR A 1 298 ? -3.199 7.654 -10.679 1.00 51.19 298 THR A N 1
ATOM 2076 C CA . THR A 1 298 ? -4.149 7.770 -11.808 1.00 51.19 298 THR A CA 1
ATOM 2077 C C . THR A 1 298 ? -4.660 9.199 -12.011 1.00 51.19 298 THR A C 1
ATOM 2079 O O . THR A 1 298 ? -5.208 9.519 -13.063 1.00 51.19 298 THR A O 1
ATOM 2082 N N . THR A 1 299 ? -4.468 10.076 -11.024 1.00 47.62 299 THR A N 1
ATOM 2083 C CA . THR A 1 299 ? -4.722 11.511 -11.126 1.00 47.62 299 THR A CA 1
ATOM 2084 C C . THR A 1 299 ? -3.433 12.227 -11.508 1.00 47.62 299 THR A C 1
ATOM 2086 O O . THR A 1 299 ? -2.388 12.047 -10.876 1.00 47.62 299 THR A O 1
ATOM 2089 N N . GLN A 1 300 ? -3.505 13.037 -12.565 1.00 45.97 300 GLN A N 1
ATOM 2090 C CA . GLN A 1 300 ? -2.457 13.976 -12.939 1.00 45.97 300 GLN A CA 1
ATOM 2091 C C . GLN A 1 300 ? -2.293 14.975 -11.788 1.00 45.97 300 GLN A C 1
ATOM 2093 O O . GLN A 1 300 ? -3.045 15.941 -11.680 1.00 45.97 300 GLN A O 1
ATOM 2098 N N . GLN A 1 301 ? -1.340 14.720 -10.892 1.00 38.69 301 GLN A N 1
ATOM 2099 C CA . GLN A 1 301 ? -0.932 15.702 -9.896 1.00 38.69 301 GLN A CA 1
ATOM 2100 C C . GLN A 1 301 ? -0.372 16.900 -10.659 1.00 38.69 301 GLN A C 1
ATOM 2102 O O . GLN A 1 301 ? 0.559 16.766 -11.459 1.00 38.69 301 GLN A O 1
ATOM 2107 N N . GLY A 1 302 ? -0.991 18.063 -10.457 1.00 46.56 302 GLY A N 1
ATOM 2108 C CA . GLY A 1 302 ? -0.535 19.317 -11.034 1.00 46.56 302 GLY A CA 1
ATOM 2109 C C . GLY A 1 302 ? 0.974 19.456 -10.856 1.00 46.56 302 GLY A C 1
ATOM 2110 O O . GLY A 1 302 ? 1.495 19.245 -9.767 1.00 46.56 302 GLY A O 1
ATOM 2111 N N . ILE A 1 303 ? 1.675 19.775 -11.946 1.00 46.06 303 ILE A N 1
ATOM 2112 C CA . ILE A 1 303 ? 3.108 20.123 -11.995 1.00 46.06 303 ILE A CA 1
ATOM 2113 C C . ILE A 1 303 ? 4.110 19.127 -11.355 1.00 46.06 303 ILE A C 1
ATOM 2115 O O . ILE A 1 303 ? 5.311 19.398 -11.353 1.00 46.06 303 ILE A O 1
ATOM 2119 N N . GLY A 1 304 ? 3.672 17.953 -10.895 1.00 53.38 304 GLY A N 1
ATOM 2120 C CA . GLY A 1 304 ? 4.510 16.923 -10.282 1.00 53.38 304 GLY A CA 1
ATOM 2121 C C . GLY A 1 304 ? 4.751 15.753 -11.232 1.00 53.38 304 GLY A C 1
ATOM 2122 O O . GLY A 1 304 ? 3.813 15.114 -11.699 1.00 53.38 304 GLY A O 1
ATOM 2123 N N . LYS A 1 305 ? 6.018 15.451 -11.528 1.00 53.44 305 LYS A N 1
ATOM 2124 C CA . LYS A 1 305 ? 6.390 14.275 -12.325 1.00 53.44 305 LYS A CA 1
ATOM 2125 C C . LYS A 1 305 ? 6.153 13.015 -11.487 1.00 53.44 305 LYS A C 1
ATOM 2127 O O . LYS A 1 305 ? 6.803 12.853 -10.458 1.00 53.44 305 LYS A O 1
ATOM 2132 N N . SER A 1 306 ? 5.287 12.102 -11.929 1.00 56.56 306 SER A N 1
ATOM 2133 C CA . SER A 1 306 ? 5.322 10.722 -11.430 1.00 56.56 306 SER A CA 1
ATOM 2134 C C . SER A 1 306 ? 6.642 10.099 -11.890 1.00 56.56 306 SER A C 1
ATOM 2136 O O . SER A 1 306 ? 6.824 9.832 -13.076 1.00 56.56 306 SER A O 1
ATOM 2138 N N . LEU A 1 307 ? 7.595 9.949 -10.970 1.00 61.69 307 LEU A N 1
ATOM 2139 C CA . LEU A 1 307 ? 8.902 9.357 -11.239 1.00 61.69 307 LEU A CA 1
ATOM 2140 C C . LEU A 1 307 ? 8.929 7.934 -10.681 1.00 61.69 307 LEU A C 1
ATOM 2142 O O . LEU A 1 307 ? 8.838 7.741 -9.472 1.00 61.69 307 LEU A O 1
ATOM 2146 N N . VAL A 1 308 ? 9.079 6.948 -11.565 1.00 75.75 308 VAL A N 1
ATOM 2147 C CA . VAL A 1 308 ? 9.409 5.570 -11.187 1.00 75.75 308 VAL A CA 1
ATOM 2148 C C . VAL A 1 308 ? 10.884 5.354 -11.504 1.00 75.75 308 VAL A C 1
ATOM 2150 O O . VAL A 1 308 ? 11.266 5.295 -12.671 1.00 75.75 308 VAL A O 1
ATOM 2153 N N . THR A 1 309 ? 11.714 5.259 -10.466 1.00 70.50 309 THR A N 1
ATOM 2154 C CA . THR A 1 309 ? 13.143 4.951 -10.602 1.00 70.50 309 THR A CA 1
ATOM 2155 C C . THR A 1 309 ? 13.360 3.463 -10.350 1.00 70.50 309 THR A C 1
ATOM 2157 O O . THR A 1 309 ? 13.099 2.977 -9.252 1.00 70.50 309 THR A O 1
ATOM 2160 N N . LEU A 1 310 ? 13.854 2.742 -11.358 1.00 80.06 310 LEU A N 1
ATOM 2161 C CA . LEU A 1 310 ? 14.365 1.377 -11.214 1.00 80.06 310 LEU A CA 1
ATOM 2162 C C . LEU A 1 310 ? 15.890 1.430 -11.313 1.00 80.06 310 LEU A C 1
ATOM 2164 O O . LEU A 1 310 ? 16.436 1.571 -12.406 1.00 80.06 310 LEU A O 1
ATOM 2168 N N . GLU A 1 311 ? 16.572 1.359 -10.173 1.00 75.31 311 GLU A N 1
ATOM 2169 C CA . GLU A 1 311 ? 18.030 1.455 -10.102 1.00 75.31 311 GLU A CA 1
ATOM 2170 C C . GLU A 1 311 ? 18.642 0.083 -9.796 1.00 75.31 311 GLU A C 1
ATOM 2172 O O . GLU A 1 311 ? 18.365 -0.521 -8.760 1.00 75.31 311 GLU A O 1
ATOM 2177 N N . ALA A 1 312 ? 19.488 -0.415 -10.697 1.00 73.00 312 ALA A N 1
ATOM 2178 C CA . ALA A 1 312 ? 20.364 -1.547 -10.422 1.00 73.00 312 ALA A CA 1
ATOM 2179 C C . ALA A 1 312 ? 21.765 -1.006 -10.112 1.00 73.00 312 ALA A C 1
ATOM 2181 O O . ALA A 1 312 ? 22.511 -0.651 -11.018 1.00 73.00 312 ALA A O 1
ATOM 2182 N N . THR A 1 313 ? 22.119 -0.936 -8.828 1.00 66.50 313 THR A N 1
ATOM 2183 C CA . THR A 1 313 ? 23.422 -0.426 -8.350 1.00 66.50 313 THR A CA 1
ATOM 2184 C C . THR A 1 313 ? 24.509 -1.502 -8.275 1.00 66.50 313 THR A C 1
ATOM 2186 O O . THR A 1 313 ? 25.613 -1.260 -7.791 1.00 66.50 313 THR A O 1
ATOM 2189 N N . THR A 1 314 ? 24.207 -2.719 -8.729 1.00 67.88 314 THR A N 1
ATOM 2190 C CA . THR A 1 314 ? 25.119 -3.861 -8.643 1.00 67.88 314 THR A CA 1
ATOM 2191 C C . THR A 1 314 ? 26.254 -3.740 -9.658 1.00 67.88 314 THR A C 1
ATOM 2193 O O . THR A 1 314 ? 26.027 -3.566 -10.851 1.00 67.88 314 THR A O 1
ATOM 2196 N N . THR A 1 315 ? 27.488 -3.904 -9.178 1.00 62.31 315 THR A N 1
ATOM 2197 C CA . THR A 1 315 ? 28.703 -4.033 -9.999 1.00 62.31 315 THR A CA 1
ATOM 2198 C C . THR A 1 315 ? 29.014 -5.485 -10.383 1.00 62.31 315 THR A C 1
ATOM 2200 O O . THR A 1 315 ? 29.958 -5.735 -11.130 1.00 62.31 315 THR A O 1
ATOM 2203 N N . ALA A 1 316 ? 28.230 -6.450 -9.891 1.00 60.53 316 ALA A N 1
ATOM 2204 C CA . ALA A 1 316 ? 28.296 -7.853 -10.288 1.00 60.53 316 ALA A CA 1
ATOM 2205 C C . ALA A 1 316 ? 27.378 -8.120 -11.497 1.00 60.53 316 ALA A C 1
ATOM 2207 O O . ALA A 1 316 ? 26.435 -7.369 -11.739 1.00 60.53 316 ALA A O 1
ATOM 2208 N N . SER A 1 317 ? 27.623 -9.208 -12.239 1.00 61.50 317 SER A N 1
ATOM 2209 C CA . SER A 1 317 ? 26.896 -9.632 -13.458 1.00 61.50 317 SER A CA 1
ATOM 2210 C C . SER A 1 317 ? 25.413 -10.006 -13.264 1.00 61.50 317 SER A C 1
ATOM 2212 O O . SER A 1 317 ? 24.912 -10.896 -13.947 1.00 61.50 317 SER A O 1
ATOM 2214 N N . ILE A 1 318 ? 24.694 -9.372 -12.340 1.00 73.19 318 ILE A N 1
ATOM 2215 C CA . ILE A 1 318 ? 23.258 -9.566 -12.140 1.00 73.19 318 ILE A CA 1
ATOM 2216 C C . ILE A 1 318 ? 22.538 -8.339 -12.719 1.00 73.19 318 ILE A C 1
ATOM 2218 O O . ILE A 1 318 ? 22.452 -7.310 -12.047 1.00 73.19 318 ILE A O 1
ATOM 2222 N N . PRO A 1 319 ? 22.063 -8.402 -13.975 1.00 77.94 319 PRO A N 1
ATOM 2223 C CA . PRO A 1 319 ? 21.379 -7.282 -14.604 1.00 77.94 319 PRO A CA 1
ATOM 2224 C C . PRO A 1 319 ? 19.959 -7.119 -14.053 1.00 77.94 319 PRO A C 1
ATOM 2226 O O . PRO A 1 319 ? 19.317 -8.092 -13.641 1.00 77.94 319 PRO A O 1
ATOM 2229 N N . LEU A 1 320 ? 19.422 -5.899 -14.146 1.00 85.56 320 LEU A N 1
ATOM 2230 C CA . LEU A 1 320 ? 17.976 -5.694 -14.083 1.00 85.56 320 LEU A CA 1
ATOM 2231 C C . LEU A 1 320 ? 17.327 -6.515 -15.205 1.00 85.56 320 LEU A C 1
ATOM 2233 O O . LEU A 1 320 ? 17.496 -6.204 -16.382 1.00 85.56 320 LEU A O 1
ATOM 2237 N N . SER A 1 321 ? 16.623 -7.585 -14.839 1.00 83.25 321 SER A N 1
ATOM 2238 C CA . SER A 1 321 ? 16.049 -8.538 -15.790 1.00 83.25 321 SER A CA 1
ATOM 2239 C C . SER A 1 321 ? 14.530 -8.415 -15.819 1.00 83.25 321 SER A C 1
ATOM 2241 O O . SER A 1 321 ? 13.875 -8.592 -14.793 1.00 83.25 321 SER A O 1
ATOM 2243 N N . ILE A 1 322 ? 13.969 -8.154 -17.001 1.00 85.12 322 ILE A N 1
ATOM 2244 C CA . ILE A 1 322 ? 12.530 -8.258 -17.269 1.00 85.12 322 ILE A CA 1
ATOM 2245 C C . ILE A 1 322 ? 12.318 -9.577 -18.011 1.00 85.12 322 ILE A C 1
ATOM 2247 O O . ILE A 1 322 ? 12.796 -9.740 -19.131 1.00 85.12 322 ILE A O 1
ATOM 2251 N N . VAL A 1 323 ? 11.646 -10.533 -17.369 1.00 82.69 323 VAL A N 1
ATOM 2252 C CA . VAL A 1 323 ? 11.448 -11.884 -17.911 1.00 82.69 323 VAL A CA 1
ATOM 2253 C C . VAL A 1 323 ? 9.976 -12.083 -18.250 1.00 82.69 323 VAL A C 1
ATOM 2255 O O . VAL A 1 323 ? 9.116 -12.018 -17.375 1.00 82.69 323 VAL A O 1
ATOM 2258 N N . GLY A 1 324 ? 9.705 -12.322 -19.531 1.00 80.00 324 GLY A N 1
ATOM 2259 C CA . GLY A 1 324 ? 8.388 -12.692 -20.035 1.00 80.00 324 GLY A CA 1
ATOM 2260 C C . GLY A 1 324 ? 8.070 -14.169 -19.810 1.00 80.00 324 GLY A C 1
ATOM 2261 O O . GLY A 1 324 ? 8.959 -14.984 -19.556 1.00 80.00 324 GLY A O 1
ATOM 2262 N N . PHE A 1 325 ? 6.796 -14.534 -19.927 1.00 79.88 325 PHE A N 1
ATOM 2263 C CA . PHE A 1 325 ? 6.386 -15.937 -19.862 1.00 79.88 325 PHE A CA 1
ATOM 2264 C C . PHE A 1 325 ? 6.834 -16.697 -21.123 1.00 79.88 325 PHE A C 1
ATOM 2266 O O . PHE A 1 325 ? 6.785 -16.168 -22.236 1.00 79.88 325 PHE A O 1
ATOM 2273 N N . SER A 1 326 ? 7.245 -17.960 -20.967 1.00 80.44 326 SER A N 1
ATOM 2274 C CA . SER A 1 326 ? 7.643 -18.803 -22.101 1.00 80.44 326 SER A CA 1
ATOM 2275 C C . SER A 1 326 ? 6.441 -19.076 -23.013 1.00 80.44 326 SER A C 1
ATOM 2277 O O . SER A 1 326 ? 5.475 -19.707 -22.595 1.00 80.44 326 SER A O 1
ATOM 2279 N N . GLY A 1 327 ? 6.486 -18.583 -24.255 1.00 81.19 327 GLY A N 1
ATOM 2280 C CA . GLY A 1 327 ? 5.382 -18.702 -25.217 1.00 81.19 327 GLY A CA 1
ATOM 2281 C C . GLY A 1 327 ? 4.395 -17.530 -25.215 1.00 81.19 327 GLY A C 1
ATOM 2282 O O . GLY A 1 327 ? 3.304 -17.663 -25.770 1.00 81.19 327 GLY A O 1
ATOM 2283 N N . GLN A 1 328 ? 4.745 -16.387 -24.611 1.00 81.94 328 GLN A N 1
ATOM 2284 C CA . GLN A 1 328 ? 3.923 -15.182 -24.735 1.00 81.94 328 GLN A CA 1
ATOM 2285 C C . GLN A 1 328 ? 3.783 -14.745 -26.203 1.00 81.94 328 GLN A C 1
ATOM 2287 O O . GLN A 1 328 ? 4.758 -14.682 -26.948 1.00 81.94 328 GLN A O 1
ATOM 2292 N N . THR A 1 329 ? 2.563 -14.402 -26.608 1.00 84.06 329 THR A N 1
ATOM 2293 C CA . THR A 1 329 ? 2.267 -13.829 -27.933 1.00 84.06 329 THR A CA 1
ATOM 2294 C C . THR A 1 329 ? 2.211 -12.299 -27.910 1.00 84.06 329 THR A C 1
ATOM 2296 O O . THR A 1 329 ? 2.111 -11.666 -28.956 1.00 84.06 329 THR A O 1
ATOM 2299 N N . GLY A 1 330 ? 2.237 -11.703 -26.714 1.00 84.75 330 GLY A N 1
ATOM 2300 C CA . GLY A 1 330 ? 2.242 -10.260 -26.495 1.00 84.75 330 GLY A CA 1
ATOM 2301 C C . GLY A 1 330 ? 3.650 -9.683 -26.353 1.00 84.75 330 GLY A C 1
ATOM 2302 O O . GLY A 1 330 ? 4.640 -10.404 -26.219 1.00 84.75 330 GLY A O 1
ATOM 2303 N N . HIS A 1 331 ? 3.728 -8.357 -26.352 1.00 88.88 331 HIS A N 1
ATOM 2304 C CA . HIS A 1 331 ? 4.973 -7.621 -26.155 1.00 88.88 331 HIS A CA 1
ATOM 2305 C C . HIS A 1 331 ? 5.540 -7.854 -24.746 1.00 88.88 331 HIS A C 1
ATOM 2307 O O . HIS A 1 331 ? 4.791 -8.023 -23.785 1.00 88.88 331 HIS A O 1
ATOM 2313 N N . LEU A 1 332 ? 6.867 -7.867 -24.620 1.00 90.25 332 LEU A N 1
ATOM 2314 C CA . LEU A 1 332 ? 7.572 -7.972 -23.340 1.00 90.25 332 LEU A CA 1
ATOM 2315 C C . LEU A 1 332 ? 7.540 -6.655 -22.553 1.00 90.25 332 LEU A C 1
ATOM 2317 O O . LEU A 1 332 ? 7.457 -6.669 -21.328 1.00 90.25 332 LEU A O 1
ATOM 2321 N N . LEU A 1 333 ? 7.597 -5.523 -23.256 1.00 90.31 333 LEU A N 1
ATOM 2322 C CA . LEU A 1 333 ? 7.525 -4.183 -22.680 1.00 90.31 333 LEU A CA 1
ATOM 2323 C C . LEU A 1 333 ? 6.735 -3.280 -23.621 1.00 90.31 333 LEU A C 1
ATOM 2325 O O . LEU A 1 333 ? 7.042 -3.245 -24.806 1.00 90.31 333 LEU A O 1
ATOM 2329 N N . ASP A 1 334 ? 5.788 -2.514 -23.086 1.00 88.12 334 ASP A N 1
ATOM 2330 C CA . ASP A 1 334 ? 5.062 -1.470 -23.806 1.00 88.12 334 ASP A CA 1
ATOM 2331 C C . ASP A 1 334 ? 5.170 -0.142 -23.038 1.00 88.12 334 ASP A C 1
ATOM 2333 O O . ASP A 1 334 ? 4.777 -0.040 -21.877 1.00 88.12 334 ASP A O 1
ATOM 2337 N N . VAL A 1 335 ? 5.673 0.895 -23.703 1.00 89.12 335 VAL A N 1
ATOM 2338 C CA . VAL A 1 335 ? 5.585 2.297 -23.286 1.00 89.12 335 VAL A CA 1
ATOM 2339 C C . VAL A 1 335 ? 4.544 2.949 -24.178 1.00 89.12 335 VAL A C 1
ATOM 2341 O O . VAL A 1 335 ? 4.722 3.048 -25.392 1.00 89.12 335 VAL A O 1
ATOM 2344 N N . LEU A 1 336 ? 3.435 3.366 -23.582 1.00 86.38 336 LEU A N 1
ATOM 2345 C CA . LEU A 1 336 ? 2.229 3.780 -24.293 1.00 86.38 336 LEU A CA 1
ATOM 2346 C C . LEU A 1 336 ? 2.023 5.292 -24.185 1.00 86.38 336 LEU A C 1
ATOM 2348 O O . LEU A 1 336 ? 2.408 5.915 -23.198 1.00 86.38 336 LEU A O 1
ATOM 2352 N N . ASN A 1 337 ? 1.355 5.866 -25.178 1.00 84.56 337 ASN A N 1
ATOM 2353 C CA . ASN A 1 337 ? 0.780 7.205 -25.119 1.00 84.56 337 ASN A CA 1
ATOM 2354 C C . ASN A 1 337 ? -0.747 7.088 -25.188 1.00 84.56 337 ASN A C 1
ATOM 2356 O O . ASN A 1 337 ? -1.334 7.134 -26.268 1.00 84.56 337 ASN A O 1
ATOM 2360 N N . GLY A 1 338 ? -1.386 6.861 -24.040 1.00 74.12 338 GLY A N 1
ATOM 2361 C CA . GLY A 1 338 ? -2.833 6.677 -23.943 1.00 74.12 338 GLY A CA 1
ATOM 2362 C C . GLY A 1 338 ? -3.258 6.023 -22.630 1.00 74.12 338 GLY A C 1
ATOM 2363 O O . GLY A 1 338 ? -2.437 5.736 -21.766 1.00 74.12 338 GLY A O 1
ATOM 2364 N N . THR A 1 339 ? -4.559 5.782 -22.477 1.00 70.81 339 THR A N 1
ATOM 2365 C CA . THR A 1 339 ? -5.164 5.256 -21.238 1.00 70.81 339 THR A CA 1
ATOM 2366 C C . THR A 1 339 ? -5.351 3.737 -21.225 1.00 70.81 339 THR A C 1
ATOM 2368 O O . THR A 1 339 ? -5.884 3.197 -20.260 1.00 70.81 339 THR A O 1
ATOM 2371 N N . ASN A 1 340 ? -4.960 3.028 -22.288 1.00 71.81 340 ASN A N 1
ATOM 2372 C CA . ASN A 1 340 ? -5.149 1.584 -22.404 1.00 71.81 340 ASN A CA 1
ATOM 2373 C C . ASN A 1 340 ? -4.000 0.903 -23.161 1.00 71.81 340 ASN A C 1
ATOM 2375 O O . ASN A 1 340 ? -3.297 1.529 -23.953 1.00 71.81 340 ASN A O 1
ATOM 2379 N N . VAL A 1 341 ? -3.854 -0.405 -22.933 1.00 70.19 341 VAL A N 1
ATOM 2380 C CA . VAL A 1 341 ? -2.792 -1.258 -23.502 1.00 70.19 341 VAL A CA 1
ATOM 2381 C C . VAL A 1 341 ? -2.874 -1.452 -25.020 1.00 70.19 341 VAL A C 1
ATOM 2383 O O . VAL A 1 341 ? -1.903 -1.879 -25.637 1.00 70.19 341 VAL A O 1
ATOM 2386 N N . ALA A 1 342 ? -4.012 -1.118 -25.633 1.00 77.50 342 ALA A N 1
ATOM 2387 C CA . ALA A 1 342 ? -4.193 -1.124 -27.084 1.00 77.50 342 ALA A CA 1
ATOM 2388 C C . ALA A 1 342 ? -3.863 0.237 -27.732 1.00 77.50 342 ALA A C 1
ATOM 2390 O O . ALA A 1 342 ? -3.990 0.386 -28.947 1.00 77.50 342 ALA A O 1
ATOM 2391 N N . GLY A 1 343 ? -3.470 1.235 -26.934 1.00 79.12 343 GLY A N 1
ATOM 2392 C CA . GLY A 1 343 ? -3.164 2.581 -27.400 1.00 79.12 343 GLY A CA 1
ATOM 2393 C C . GLY A 1 343 ? -1.858 2.687 -28.202 1.00 79.12 343 GLY A C 1
ATOM 2394 O O . GLY A 1 343 ? -1.112 1.714 -28.340 1.00 79.12 343 GLY A O 1
ATOM 2395 N N . PRO A 1 344 ? -1.557 3.890 -28.727 1.00 85.50 344 PRO A N 1
ATOM 2396 C CA . PRO A 1 344 ? -0.312 4.171 -29.435 1.00 85.50 344 PRO A CA 1
ATOM 2397 C C . PRO A 1 344 ? 0.919 3.799 -28.603 1.00 85.50 344 PRO A C 1
ATOM 2399 O O . PRO A 1 344 ? 1.045 4.212 -27.449 1.00 85.50 344 PRO A O 1
ATOM 2402 N N . LYS A 1 345 ? 1.850 3.052 -29.199 1.00 90.00 345 LYS A N 1
ATOM 2403 C CA . LYS A 1 345 ? 3.094 2.622 -28.548 1.00 90.00 345 LYS A CA 1
ATOM 2404 C C . LYS A 1 345 ? 4.214 3.602 -28.890 1.00 90.00 345 LYS A C 1
ATOM 2406 O O . LYS A 1 345 ? 4.505 3.801 -30.065 1.00 90.00 345 LYS A O 1
ATOM 2411 N N . LEU A 1 346 ? 4.826 4.210 -27.877 1.00 89.50 346 LEU A N 1
ATOM 2412 C CA . LEU A 1 346 ? 5.995 5.082 -28.017 1.00 89.50 346 LEU A CA 1
ATOM 2413 C C . LEU A 1 346 ? 7.290 4.277 -28.136 1.00 89.50 346 LEU A C 1
ATOM 2415 O O . LEU A 1 346 ? 8.149 4.600 -28.953 1.00 89.50 346 LEU A O 1
ATOM 2419 N N . LEU A 1 347 ? 7.420 3.234 -27.316 1.00 91.69 347 LEU A N 1
ATOM 2420 C CA . LEU A 1 347 ? 8.548 2.308 -27.299 1.00 91.69 347 LEU A CA 1
ATOM 2421 C C . LEU A 1 347 ? 8.035 0.938 -26.868 1.00 91.69 347 LEU A C 1
ATOM 2423 O O . LEU A 1 347 ? 7.321 0.856 -25.875 1.00 91.69 347 LEU A O 1
ATOM 2427 N N . PHE A 1 348 ? 8.388 -0.132 -27.563 1.00 91.56 348 PHE A N 1
ATOM 2428 C CA . PHE A 1 348 ? 8.036 -1.476 -27.120 1.00 91.56 348 PHE A CA 1
ATOM 2429 C C . PHE A 1 348 ? 9.075 -2.518 -27.514 1.00 91.56 348 PHE A C 1
ATOM 2431 O O . PHE A 1 348 ? 9.820 -2.331 -28.475 1.00 91.56 348 PHE A O 1
ATOM 2438 N N . ILE A 1 349 ? 9.102 -3.616 -26.759 1.00 92.06 349 ILE A N 1
ATOM 2439 C CA . ILE A 1 349 ? 9.821 -4.842 -27.105 1.00 92.06 349 ILE A CA 1
ATOM 2440 C C . ILE A 1 349 ? 8.772 -5.898 -27.429 1.00 92.06 349 ILE A C 1
ATOM 2442 O O . ILE A 1 349 ? 7.972 -6.235 -26.558 1.00 92.06 349 ILE A O 1
ATOM 2446 N N . ASP A 1 350 ? 8.735 -6.392 -28.663 1.00 90.88 350 ASP A N 1
ATOM 2447 C CA . ASP A 1 350 ? 7.746 -7.395 -29.071 1.00 90.88 350 ASP A CA 1
ATOM 2448 C C . ASP A 1 350 ? 8.027 -8.794 -28.473 1.00 90.88 350 ASP A C 1
ATOM 2450 O O . ASP A 1 350 ? 8.989 -9.002 -27.730 1.00 90.88 350 ASP A O 1
ATOM 2454 N N . SER A 1 351 ? 7.174 -9.777 -28.781 1.00 89.00 351 SER A N 1
ATOM 2455 C CA . SER A 1 351 ? 7.346 -11.169 -28.328 1.00 89.00 351 SER A CA 1
ATOM 2456 C C . SER A 1 351 ? 8.595 -11.857 -28.892 1.00 89.00 351 SER A C 1
ATOM 2458 O O . SER A 1 351 ? 9.030 -12.876 -28.359 1.00 89.00 351 SER A O 1
ATOM 2460 N N . SER A 1 352 ? 9.159 -11.332 -29.979 1.00 87.75 352 SER A N 1
ATOM 2461 C CA . SER A 1 352 ? 10.365 -11.839 -30.636 1.00 87.75 352 SER A CA 1
ATOM 2462 C C . SER A 1 352 ? 11.637 -11.119 -30.168 1.00 87.75 352 SER A C 1
ATOM 2464 O O . SER A 1 352 ? 12.729 -11.475 -30.611 1.00 87.75 352 SER A O 1
ATOM 2466 N N . GLY A 1 353 ? 11.518 -10.145 -29.258 1.00 86.06 353 GLY A N 1
ATOM 2467 C CA . GLY A 1 353 ? 12.631 -9.365 -28.716 1.00 86.06 353 GLY A CA 1
ATOM 2468 C C . GLY A 1 353 ? 13.037 -8.153 -29.562 1.00 86.06 353 GLY A C 1
ATOM 2469 O O . GLY A 1 353 ? 14.062 -7.534 -29.274 1.00 86.06 353 GLY A O 1
ATOM 2470 N N . GLY A 1 354 ? 12.271 -7.793 -30.595 1.00 87.50 354 GLY A N 1
ATOM 2471 C CA . GLY A 1 354 ? 12.527 -6.604 -31.406 1.00 87.50 354 GLY A CA 1
ATOM 2472 C C . GLY A 1 354 ? 12.194 -5.324 -30.641 1.00 87.50 354 GLY A C 1
ATOM 2473 O O . GLY A 1 354 ? 11.130 -5.234 -30.037 1.00 87.50 354 GLY A O 1
ATOM 2474 N N . LEU A 1 355 ? 13.089 -4.331 -30.672 1.00 89.25 355 LEU A N 1
ATOM 2475 C CA . LEU A 1 355 ? 12.878 -3.008 -30.077 1.00 89.25 355 LEU A CA 1
ATOM 2476 C C . LEU A 1 355 ? 12.314 -2.036 -31.120 1.00 89.25 355 LEU A C 1
ATOM 2478 O O . LEU A 1 355 ? 12.958 -1.776 -32.137 1.00 89.25 355 LEU A O 1
ATOM 2482 N N . PHE A 1 356 ? 11.156 -1.445 -30.839 1.00 87.25 356 PHE A N 1
ATOM 2483 C CA . PHE A 1 356 ? 10.458 -0.536 -31.747 1.00 87.25 356 PHE A CA 1
ATOM 2484 C C . PHE A 1 356 ? 10.157 0.786 -31.057 1.00 87.25 356 PHE A C 1
ATOM 2486 O O . PHE A 1 356 ? 9.602 0.793 -29.963 1.00 87.25 356 PHE A O 1
ATOM 2493 N N . GLY A 1 357 ? 10.477 1.903 -31.709 1.00 88.50 357 GLY A N 1
ATOM 2494 C CA . GLY A 1 357 ? 10.121 3.248 -31.258 1.00 88.50 357 GLY A CA 1
ATOM 2495 C C . GLY A 1 357 ? 9.248 3.968 -32.284 1.00 88.50 357 GLY A C 1
ATOM 2496 O O . GLY A 1 357 ? 9.421 3.777 -33.486 1.00 88.50 357 GLY A O 1
ATOM 2497 N N . SER A 1 358 ? 8.330 4.825 -31.832 1.00 84.44 358 SER A N 1
ATOM 2498 C CA . SER A 1 358 ? 7.482 5.647 -32.715 1.00 84.44 358 SER A CA 1
ATOM 2499 C C . SER A 1 358 ? 8.214 6.843 -33.339 1.00 84.44 358 SER A C 1
ATOM 2501 O O . SER A 1 358 ? 7.631 7.613 -34.100 1.00 84.44 358 SER A O 1
ATOM 2503 N N . SER A 1 359 ? 9.465 7.082 -32.950 1.00 82.25 359 SER A N 1
ATOM 2504 C CA . SER A 1 359 ? 10.276 8.242 -33.338 1.00 82.25 359 SER A CA 1
ATOM 2505 C C . SER A 1 359 ? 11.765 7.863 -33.315 1.00 82.25 359 SER A C 1
ATOM 2507 O O . SER A 1 359 ? 12.111 6.690 -33.432 1.00 82.25 359 SER A O 1
ATOM 2509 N N . THR A 1 360 ? 12.666 8.835 -33.183 1.00 78.56 360 THR A N 1
ATOM 2510 C CA . THR A 1 360 ? 14.117 8.605 -33.197 1.00 78.56 360 THR A CA 1
ATOM 2511 C C . THR A 1 360 ? 14.606 7.884 -31.938 1.00 78.56 360 THR A C 1
ATOM 2513 O O . THR A 1 360 ? 14.463 8.401 -30.831 1.00 78.56 360 THR A O 1
ATOM 2516 N N . ALA A 1 361 ? 15.260 6.732 -32.108 1.00 79.81 361 ALA A N 1
ATOM 2517 C CA . ALA A 1 361 ? 16.067 6.108 -31.061 1.00 79.81 361 ALA A CA 1
ATOM 2518 C C . ALA A 1 361 ? 17.476 6.726 -31.055 1.00 79.81 361 ALA A C 1
ATOM 2520 O O . ALA A 1 361 ? 18.178 6.682 -32.065 1.00 79.81 361 ALA A O 1
ATOM 2521 N N . ALA A 1 362 ? 17.888 7.306 -29.926 1.00 81.69 362 ALA A N 1
ATOM 2522 C CA . ALA A 1 362 ? 19.228 7.858 -29.738 1.00 81.69 362 ALA A CA 1
ATOM 2523 C C . ALA A 1 362 ? 20.052 6.943 -28.822 1.00 81.69 362 ALA A C 1
ATOM 2525 O O . ALA A 1 362 ? 19.639 6.645 -27.703 1.00 81.69 362 ALA A O 1
ATOM 2526 N N . PHE A 1 363 ? 21.233 6.528 -29.280 1.00 83.75 363 PHE A N 1
ATOM 2527 C CA . PHE A 1 363 ? 22.193 5.756 -28.492 1.00 83.75 363 PHE A CA 1
ATOM 2528 C C . PHE A 1 363 ? 23.356 6.680 -28.124 1.00 83.75 363 PHE A C 1
ATOM 2530 O O . PHE A 1 363 ? 24.031 7.202 -29.006 1.00 83.75 363 PHE A O 1
ATOM 2537 N N . GLY A 1 364 ? 23.578 6.920 -26.827 1.00 79.56 364 GLY A N 1
ATOM 2538 C CA . GLY A 1 364 ? 24.634 7.830 -26.349 1.00 79.56 364 GLY A CA 1
ATOM 2539 C C . GLY A 1 364 ? 26.064 7.301 -26.533 1.00 79.56 364 GLY A C 1
ATOM 2540 O O . GLY A 1 364 ? 27.024 8.023 -26.284 1.00 79.56 364 GLY A O 1
ATOM 2541 N N . SER A 1 365 ? 26.206 6.043 -26.950 1.00 82.94 365 SER A N 1
ATOM 2542 C CA . SER A 1 365 ? 27.474 5.358 -27.203 1.00 82.94 365 SER A CA 1
ATOM 2543 C C . SER A 1 365 ? 27.342 4.443 -28.436 1.00 82.94 365 SER A C 1
ATOM 2545 O O . SER A 1 365 ? 26.677 4.801 -29.404 1.00 82.94 365 SER A O 1
ATOM 2547 N N . THR A 1 366 ? 27.994 3.279 -28.454 1.00 82.12 366 THR A N 1
ATOM 2548 C CA . THR A 1 366 ? 28.011 2.383 -29.624 1.00 82.12 366 THR A CA 1
ATOM 2549 C C . THR A 1 366 ? 26.719 1.567 -29.736 1.00 82.12 366 THR A C 1
ATOM 2551 O O . THR A 1 366 ? 26.329 0.897 -28.783 1.00 82.12 366 THR A O 1
ATOM 2554 N N . LEU A 1 367 ? 26.093 1.563 -30.920 1.00 87.31 367 LEU A N 1
ATOM 2555 C CA . LEU A 1 367 ? 25.056 0.595 -31.292 1.00 87.31 367 LEU A CA 1
ATOM 2556 C C . LEU A 1 367 ? 25.709 -0.622 -31.965 1.00 87.31 367 LEU A C 1
ATOM 2558 O O . LEU A 1 367 ? 26.202 -0.519 -33.086 1.00 87.31 367 LEU A O 1
ATOM 2562 N N . THR A 1 368 ? 25.678 -1.779 -31.303 1.00 85.62 368 THR A N 1
ATOM 2563 C CA . THR A 1 368 ? 26.130 -3.055 -31.881 1.00 85.62 368 THR A CA 1
ATOM 2564 C C . THR A 1 368 ? 24.937 -3.823 -32.442 1.00 85.62 368 THR A C 1
ATOM 2566 O O . THR A 1 368 ? 24.010 -4.152 -31.706 1.00 85.62 368 THR A O 1
ATOM 2569 N N . VAL A 1 369 ? 24.971 -4.157 -33.732 1.00 87.69 369 VAL A N 1
ATOM 2570 C CA . VAL A 1 369 ? 23.962 -5.004 -34.386 1.00 87.69 369 VAL A CA 1
ATOM 2571 C C . VAL A 1 369 ? 24.578 -6.385 -34.607 1.00 87.69 369 VAL A C 1
ATOM 2573 O O . VAL A 1 369 ? 25.501 -6.527 -35.399 1.00 87.69 369 VAL A O 1
ATOM 2576 N N . GLY A 1 370 ? 24.086 -7.410 -33.903 1.00 84.94 370 GLY A N 1
ATOM 2577 C CA . GLY A 1 370 ? 24.605 -8.787 -34.009 1.00 84.94 370 GLY A CA 1
ATOM 2578 C C . GLY A 1 370 ? 24.257 -9.515 -35.318 1.00 84.94 370 GLY A C 1
ATOM 2579 O O . GLY A 1 370 ? 24.658 -10.659 -35.505 1.00 84.94 370 GLY A O 1
ATOM 2580 N N . GLY A 1 371 ? 23.501 -8.867 -36.207 1.00 86.62 371 GLY A N 1
ATOM 2581 C CA . GLY A 1 371 ? 23.050 -9.394 -37.495 1.00 86.62 371 GLY A CA 1
ATOM 2582 C C . GLY A 1 371 ? 23.051 -8.318 -38.584 1.00 86.62 371 GLY A C 1
ATOM 2583 O O . GLY A 1 371 ? 23.939 -7.473 -38.639 1.00 86.62 371 GLY A O 1
ATOM 2584 N N . ILE A 1 372 ? 22.047 -8.342 -39.462 1.00 85.94 372 ILE A N 1
ATOM 2585 C CA . ILE A 1 372 ? 21.935 -7.410 -40.595 1.00 85.94 372 ILE A CA 1
ATOM 2586 C C . ILE A 1 372 ? 21.167 -6.152 -40.172 1.00 85.94 372 ILE A C 1
ATOM 2588 O O . ILE A 1 372 ? 20.046 -6.245 -39.674 1.00 85.94 372 ILE A O 1
ATOM 2592 N N . LEU A 1 373 ? 21.725 -4.968 -40.443 1.00 87.50 373 LEU A N 1
ATOM 2593 C CA . LEU A 1 373 ? 20.983 -3.708 -40.375 1.00 87.50 373 LEU A CA 1
ATOM 2594 C C . LEU A 1 373 ? 20.137 -3.542 -41.647 1.00 87.50 373 LEU A C 1
ATOM 2596 O O . LEU A 1 373 ? 20.677 -3.290 -42.722 1.00 87.50 373 LEU A O 1
ATOM 2600 N N . THR A 1 374 ? 18.815 -3.674 -41.524 1.00 85.94 374 THR A N 1
ATOM 2601 C CA . THR A 1 374 ? 17.867 -3.472 -42.635 1.00 85.94 374 THR A CA 1
ATOM 2602 C C . THR A 1 374 ? 17.169 -2.122 -42.481 1.00 85.94 374 THR A C 1
ATOM 2604 O O . THR A 1 374 ? 16.528 -1.880 -41.462 1.00 85.94 374 THR A O 1
ATOM 2607 N N . ALA A 1 375 ? 17.260 -1.252 -43.489 1.00 86.88 375 ALA A N 1
ATOM 2608 C CA . ALA A 1 375 ? 16.523 0.013 -43.547 1.00 86.88 375 ALA A CA 1
ATOM 2609 C C . ALA A 1 375 ? 15.491 -0.040 -44.682 1.00 86.88 375 ALA A C 1
ATOM 2611 O O . ALA A 1 375 ? 15.839 -0.365 -45.814 1.00 86.88 375 ALA A O 1
ATOM 2612 N N . THR A 1 376 ? 14.226 0.276 -44.390 1.00 84.62 376 THR A N 1
ATOM 2613 C CA . THR A 1 376 ? 13.127 0.236 -45.377 1.00 84.62 376 THR A CA 1
ATOM 2614 C C . THR A 1 376 ? 13.110 1.438 -46.320 1.00 84.62 376 THR A C 1
ATOM 2616 O O . THR A 1 376 ? 12.575 1.334 -47.419 1.00 84.62 376 THR A O 1
ATOM 2619 N N . THR A 1 377 ? 13.695 2.568 -45.913 1.00 89.44 377 THR A N 1
ATOM 2620 C CA . THR A 1 377 ? 13.808 3.782 -46.736 1.00 89.44 377 THR A CA 1
ATOM 2621 C C . THR A 1 377 ? 15.268 4.151 -46.977 1.00 89.44 377 THR A C 1
ATOM 2623 O O . THR A 1 377 ? 15.778 4.009 -48.083 1.00 89.44 377 THR A O 1
ATOM 2626 N N . SER A 1 378 ? 15.960 4.607 -45.938 1.00 84.69 378 SER A N 1
ATOM 2627 C CA . SER A 1 378 ? 17.331 5.104 -46.023 1.00 84.69 378 SER A CA 1
ATOM 2628 C C . SER A 1 378 ? 18.047 4.921 -44.692 1.00 84.69 378 SER A C 1
ATOM 2630 O O . SER A 1 378 ? 17.475 5.203 -43.639 1.00 84.69 378 SER A O 1
ATOM 2632 N N . ALA A 1 379 ? 19.313 4.516 -44.742 1.00 86.81 379 ALA A N 1
ATOM 2633 C CA . ALA A 1 379 ? 20.210 4.541 -43.594 1.00 86.81 379 ALA A CA 1
ATOM 2634 C C . ALA A 1 379 ? 21.168 5.730 -43.736 1.00 86.81 379 ALA A C 1
ATOM 2636 O O . ALA A 1 379 ? 21.994 5.758 -44.647 1.00 86.81 379 ALA A O 1
ATOM 2637 N N . TYR A 1 380 ? 21.065 6.709 -42.838 1.00 83.75 380 TYR A N 1
ATOM 2638 C CA . TYR A 1 380 ? 22.032 7.800 -42.748 1.00 83.75 380 TYR A CA 1
ATOM 2639 C C . TYR A 1 380 ? 23.108 7.422 -41.734 1.00 83.75 380 TYR A C 1
ATOM 2641 O O . TYR A 1 380 ? 22.847 7.375 -40.533 1.00 83.75 380 TYR A O 1
ATOM 2649 N N . LEU A 1 381 ? 24.317 7.144 -42.215 1.00 82.25 381 LEU A N 1
ATOM 2650 C CA . LEU A 1 381 ? 25.474 6.904 -41.362 1.00 82.25 381 LEU A CA 1
ATOM 2651 C C . LEU A 1 381 ? 26.283 8.205 -41.256 1.00 82.25 381 LEU A C 1
ATOM 2653 O O . LEU A 1 381 ? 26.628 8.784 -42.281 1.00 82.25 381 LEU A O 1
ATOM 2657 N N . ALA A 1 382 ? 26.561 8.655 -40.025 1.00 76.12 382 ALA A N 1
ATOM 2658 C CA . ALA A 1 382 ? 27.406 9.815 -39.710 1.00 76.12 382 ALA A CA 1
ATOM 2659 C C . ALA A 1 382 ? 27.002 11.145 -40.398 1.00 76.12 382 ALA A C 1
ATOM 2661 O O . ALA A 1 382 ? 27.662 11.625 -41.314 1.00 76.12 382 ALA A O 1
ATOM 2662 N N . THR A 1 383 ? 25.929 11.783 -39.920 1.00 69.38 383 THR A N 1
ATOM 2663 C CA . THR A 1 383 ? 25.301 12.948 -40.577 1.00 69.38 383 THR A CA 1
ATOM 2664 C C . THR A 1 383 ? 26.121 14.245 -40.540 1.00 69.38 383 THR A C 1
ATOM 2666 O O . THR A 1 383 ? 26.146 14.965 -41.534 1.00 69.38 383 THR A O 1
ATOM 2669 N N . THR A 1 384 ? 26.791 14.556 -39.421 1.00 74.06 384 THR A N 1
ATOM 2670 C CA . THR A 1 384 ? 27.541 15.814 -39.240 1.00 74.06 384 THR A CA 1
ATOM 2671 C C . THR A 1 384 ? 28.891 15.527 -38.586 1.00 74.06 384 THR A C 1
ATOM 2673 O O . THR A 1 384 ? 28.941 15.178 -37.411 1.00 74.06 384 THR A O 1
ATOM 2676 N N . ALA A 1 385 ? 29.979 15.655 -39.353 1.00 72.94 385 ALA A N 1
ATOM 2677 C CA . ALA A 1 385 ? 31.375 15.448 -38.927 1.00 72.94 385 ALA A CA 1
ATOM 2678 C C . ALA A 1 385 ? 31.766 14.033 -38.436 1.00 72.94 385 ALA A C 1
ATOM 2680 O O . ALA A 1 385 ? 32.920 13.819 -38.070 1.00 72.94 385 ALA A O 1
ATOM 2681 N N . GLY A 1 386 ? 30.852 13.058 -38.446 1.00 82.81 386 GLY A N 1
ATOM 2682 C CA . GLY A 1 386 ? 31.176 11.669 -38.115 1.00 82.81 386 GLY A CA 1
ATOM 2683 C C . GLY A 1 386 ? 31.925 10.946 -39.241 1.00 82.81 386 GLY A C 1
ATOM 2684 O O . GLY A 1 386 ? 31.937 11.392 -40.391 1.00 82.81 386 GLY A O 1
ATOM 2685 N N . THR A 1 387 ? 32.521 9.801 -38.913 1.00 88.62 387 THR A N 1
ATOM 2686 C CA . THR A 1 387 ? 33.175 8.918 -39.883 1.00 88.62 387 THR A CA 1
ATOM 2687 C C . THR A 1 387 ? 32.456 7.571 -39.977 1.00 88.62 387 THR A C 1
ATOM 2689 O O . THR A 1 387 ? 31.901 7.070 -39.001 1.00 88.62 387 THR A O 1
ATOM 2692 N N . VAL A 1 388 ? 32.456 6.976 -41.167 1.00 91.06 388 VAL A N 1
ATOM 2693 C CA . VAL A 1 388 ? 31.934 5.636 -41.444 1.00 91.06 388 VAL A CA 1
ATOM 2694 C C . VAL A 1 388 ? 33.113 4.744 -41.814 1.00 91.06 388 VAL A C 1
ATOM 2696 O O . VAL A 1 388 ? 33.738 4.924 -42.860 1.00 91.06 388 VAL A O 1
ATOM 2699 N N . GLY A 1 389 ? 33.431 3.796 -40.936 1.00 88.81 389 GLY A N 1
ATOM 2700 C CA . GLY A 1 389 ? 34.457 2.781 -41.155 1.00 88.81 389 GLY A CA 1
ATOM 2701 C C . GLY A 1 389 ? 33.856 1.459 -41.608 1.00 88.81 389 GLY A C 1
ATOM 2702 O O . GLY A 1 389 ? 32.953 0.939 -40.959 1.00 88.81 389 GLY A O 1
ATOM 2703 N N . VAL A 1 390 ? 34.383 0.886 -42.687 1.00 91.62 390 VAL A N 1
ATOM 2704 C CA . VAL A 1 390 ? 34.092 -0.492 -43.106 1.00 91.62 390 VAL A CA 1
ATOM 2705 C C . VAL A 1 390 ? 35.392 -1.285 -43.039 1.00 91.62 390 VAL A C 1
ATOM 2707 O O . VAL A 1 390 ? 36.376 -0.918 -43.680 1.00 91.62 390 VAL A O 1
ATOM 2710 N N . GLY A 1 391 ? 35.415 -2.342 -42.221 1.00 89.31 391 GLY A N 1
ATOM 2711 C CA . GLY A 1 391 ? 36.633 -3.118 -41.951 1.00 89.31 391 GLY A CA 1
ATOM 2712 C C . GLY A 1 391 ? 37.658 -2.395 -41.067 1.00 89.31 391 GLY A C 1
ATOM 2713 O O . GLY A 1 391 ? 38.800 -2.829 -40.982 1.00 89.31 391 GLY A O 1
ATOM 2714 N N . THR A 1 392 ? 37.272 -1.289 -40.418 1.00 88.75 392 THR A N 1
ATOM 2715 C CA . THR A 1 392 ? 38.155 -0.498 -39.552 1.00 88.75 392 THR A CA 1
ATOM 2716 C C . THR A 1 392 ? 37.405 0.207 -38.431 1.00 88.75 392 THR A C 1
ATOM 2718 O O . THR A 1 392 ? 36.270 0.642 -38.616 1.00 88.75 392 THR A O 1
ATOM 2721 N N . THR A 1 393 ? 38.066 0.362 -37.285 1.00 87.12 393 THR A N 1
ATOM 2722 C CA . THR A 1 393 ? 37.603 1.173 -36.148 1.00 87.12 393 THR A CA 1
ATOM 2723 C C . THR A 1 393 ? 38.213 2.574 -36.131 1.00 87.12 393 THR A C 1
ATOM 2725 O O . THR A 1 393 ? 37.787 3.408 -35.338 1.00 87.12 393 THR A O 1
ATOM 2728 N N . THR A 1 394 ? 39.186 2.852 -37.006 1.00 87.75 394 THR A N 1
ATOM 2729 C CA . THR A 1 394 ? 39.891 4.142 -37.073 1.00 87.75 394 THR A CA 1
ATOM 2730 C C . THR A 1 394 ? 39.882 4.668 -38.513 1.00 87.75 394 THR A C 1
ATOM 2732 O O . THR A 1 394 ? 40.895 4.583 -39.214 1.00 87.75 394 THR A O 1
ATOM 2735 N N . PRO A 1 395 ? 38.734 5.165 -39.012 1.00 90.31 395 PRO A N 1
ATOM 2736 C CA . PRO A 1 395 ? 38.637 5.716 -40.361 1.00 90.31 395 PRO A CA 1
ATOM 2737 C C . PRO A 1 395 ? 39.593 6.900 -40.556 1.00 90.31 395 PRO A C 1
ATOM 2739 O O . PRO A 1 395 ? 39.558 7.859 -39.790 1.00 90.31 395 PRO A O 1
ATOM 2742 N N . GLY A 1 396 ? 40.416 6.865 -41.609 1.00 86.19 396 GLY A N 1
ATOM 2743 C CA . GLY A 1 396 ? 41.306 7.982 -41.972 1.00 86.19 396 GLY A CA 1
ATOM 2744 C C . GLY A 1 396 ? 40.603 9.143 -42.695 1.00 86.19 396 GLY A C 1
ATOM 2745 O O . GLY A 1 396 ? 41.235 10.145 -43.010 1.00 86.19 396 GLY A O 1
ATOM 2746 N N . ALA A 1 397 ? 39.308 8.994 -42.983 1.00 86.50 397 ALA A N 1
ATOM 2747 C CA . ALA A 1 397 ? 38.443 9.967 -43.645 1.00 86.50 397 ALA A CA 1
ATOM 2748 C C . ALA A 1 397 ? 36.987 9.781 -43.173 1.00 86.50 397 ALA A C 1
ATOM 2750 O O . ALA A 1 397 ? 36.678 8.818 -42.468 1.00 86.50 397 ALA A O 1
ATOM 2751 N N . THR A 1 398 ? 36.079 10.668 -43.594 1.00 88.50 398 THR A N 1
ATOM 2752 C CA . THR A 1 398 ? 34.636 10.582 -43.287 1.00 88.50 398 THR A CA 1
ATOM 2753 C C . THR A 1 398 ? 33.980 9.298 -43.790 1.00 88.50 398 THR A C 1
ATOM 2755 O O . THR A 1 398 ? 33.070 8.795 -43.145 1.00 88.50 398 THR A O 1
ATOM 2758 N N . PHE A 1 399 ? 34.467 8.709 -44.881 1.00 88.31 399 PHE A N 1
ATOM 2759 C CA . PHE A 1 399 ? 34.140 7.343 -45.284 1.00 88.31 399 PHE A CA 1
ATOM 2760 C C . PHE A 1 399 ? 35.438 6.603 -45.598 1.00 88.31 399 PHE A C 1
ATOM 2762 O O . PHE A 1 399 ? 36.211 7.036 -46.453 1.00 88.31 399 PHE A O 1
ATOM 2769 N N . SER A 1 400 ? 35.705 5.509 -44.886 1.00 88.75 400 SER A N 1
ATOM 2770 C CA . SER A 1 400 ? 36.919 4.711 -45.050 1.00 88.75 400 SER A CA 1
ATOM 2771 C C . SER A 1 400 ? 36.558 3.238 -45.147 1.00 88.75 400 SER A C 1
ATOM 2773 O O . SER A 1 400 ? 36.040 2.648 -44.201 1.00 88.75 400 SER A O 1
ATOM 2775 N N . VAL A 1 401 ? 36.856 2.644 -46.298 1.00 91.69 401 VAL A N 1
ATOM 2776 C CA . VAL A 1 401 ? 36.758 1.202 -46.517 1.00 91.69 401 VAL A CA 1
ATOM 2777 C C . VAL A 1 401 ? 38.174 0.646 -46.526 1.00 91.69 401 VAL A C 1
ATOM 2779 O O . VAL A 1 401 ? 38.967 0.989 -47.400 1.00 91.69 401 VAL A O 1
ATOM 2782 N N . GLN A 1 402 ? 38.503 -0.200 -45.553 1.00 90.56 402 GLN A N 1
ATOM 2783 C CA . GLN A 1 402 ? 39.751 -0.962 -45.552 1.00 90.56 402 GLN A CA 1
ATOM 2784 C C . GLN A 1 402 ? 39.464 -2.336 -46.163 1.00 90.56 402 GLN A C 1
ATOM 2786 O O . GLN A 1 402 ? 39.112 -3.284 -45.465 1.00 90.56 402 GLN A O 1
ATOM 2791 N N . GLY A 1 403 ? 39.525 -2.410 -47.496 1.00 87.62 403 GLY A N 1
ATOM 2792 C CA . GLY A 1 403 ? 39.179 -3.598 -48.279 1.00 87.62 403 GLY A CA 1
ATOM 2793 C C . GLY A 1 403 ? 38.706 -3.252 -49.694 1.00 87.62 403 GLY A C 1
ATOM 2794 O O . GLY A 1 403 ? 38.940 -2.149 -50.185 1.00 87.62 403 GLY A O 1
ATOM 2795 N N . ASN A 1 404 ? 38.021 -4.195 -50.346 1.00 87.06 404 ASN A N 1
ATOM 2796 C CA . ASN A 1 404 ? 37.465 -3.999 -51.687 1.00 87.06 404 ASN A CA 1
ATOM 2797 C C . ASN A 1 404 ? 36.114 -3.267 -51.619 1.00 87.06 404 ASN A C 1
ATOM 2799 O O . ASN A 1 404 ? 35.235 -3.666 -50.857 1.00 87.06 404 ASN A O 1
ATOM 2803 N N . GLY A 1 405 ? 35.926 -2.241 -52.453 1.00 87.81 405 GLY A N 1
ATOM 2804 C CA . GLY A 1 405 ? 34.639 -1.568 -52.647 1.00 87.81 405 GLY A CA 1
ATOM 2805 C C . GLY A 1 405 ? 34.058 -1.865 -54.029 1.00 87.81 405 GLY A C 1
ATOM 2806 O O . GLY A 1 405 ? 34.748 -1.698 -55.031 1.00 87.81 405 GLY A O 1
ATOM 2807 N N . LEU A 1 406 ? 32.790 -2.278 -54.090 1.00 88.56 406 LEU A N 1
ATOM 2808 C CA . LEU A 1 406 ? 32.030 -2.399 -55.336 1.00 88.56 406 LEU A CA 1
ATOM 2809 C C . LEU A 1 406 ? 30.953 -1.316 -55.374 1.00 88.56 406 LEU A C 1
ATOM 2811 O O . LEU A 1 406 ? 30.081 -1.275 -54.508 1.00 88.56 406 LEU A O 1
ATOM 2815 N N . VAL A 1 407 ? 30.985 -0.474 -56.403 1.00 88.56 407 VAL A N 1
ATOM 2816 C CA . VAL A 1 407 ? 29.925 0.499 -56.686 1.00 88.56 407 VAL A CA 1
ATOM 2817 C C . VAL A 1 407 ? 29.216 0.039 -57.955 1.00 88.56 407 VAL A C 1
ATOM 2819 O O . VAL A 1 407 ? 29.754 0.166 -59.046 1.00 88.56 407 VAL A O 1
ATOM 2822 N N . SER A 1 408 ? 28.011 -0.521 -57.821 1.00 86.00 408 SER A N 1
ATOM 2823 C CA . SER A 1 408 ? 27.217 -1.045 -58.953 1.00 86.00 408 SER A CA 1
ATOM 2824 C C . SER A 1 408 ? 26.540 0.060 -59.796 1.00 86.00 408 SER A C 1
ATOM 2826 O O . SER A 1 408 ? 25.590 -0.206 -60.529 1.00 86.00 408 SER A O 1
ATOM 2828 N N . GLY A 1 409 ? 27.006 1.304 -59.676 1.00 85.31 409 GLY A N 1
ATOM 2829 C CA . GLY A 1 409 ? 26.480 2.496 -60.339 1.00 85.31 409 GLY A CA 1
ATOM 2830 C C . GLY A 1 409 ? 27.589 3.517 -60.605 1.00 85.31 409 GLY A C 1
ATOM 2831 O O . GLY A 1 409 ? 28.773 3.191 -60.562 1.00 85.31 409 GLY A O 1
ATOM 2832 N N . THR A 1 410 ? 27.224 4.769 -60.875 1.00 83.44 410 THR A N 1
ATOM 2833 C CA . THR A 1 410 ? 28.194 5.842 -61.146 1.00 83.44 410 THR A CA 1
ATOM 2834 C C . THR A 1 410 ? 28.900 6.310 -59.872 1.00 83.44 410 THR A C 1
ATOM 2836 O O . THR A 1 410 ? 28.236 6.675 -58.902 1.00 83.44 410 THR A O 1
ATOM 2839 N N . LEU A 1 411 ? 30.234 6.383 -59.891 1.00 86.31 411 LEU A N 1
ATOM 2840 C CA . LEU A 1 411 ? 31.033 7.034 -58.850 1.00 86.31 411 LEU A CA 1
ATOM 2841 C C . LEU A 1 411 ? 31.350 8.476 -59.274 1.00 86.31 411 LEU A C 1
ATOM 2843 O O . LEU A 1 411 ? 32.107 8.688 -60.216 1.00 86.31 411 LEU A O 1
ATOM 2847 N N . SER A 1 412 ? 30.779 9.459 -58.575 1.00 84.75 412 SER A N 1
ATOM 2848 C CA . SER A 1 412 ? 31.091 10.883 -58.753 1.00 84.75 412 SER A CA 1
ATOM 2849 C C . SER A 1 412 ? 31.879 11.376 -57.546 1.00 84.75 412 SER A C 1
ATOM 2851 O O . SER A 1 412 ? 31.338 11.451 -56.443 1.00 84.75 412 SER A O 1
ATOM 2853 N N . THR A 1 413 ? 33.150 11.717 -57.736 1.00 83.25 413 THR A N 1
ATOM 2854 C CA . THR A 1 413 ? 34.014 12.269 -56.685 1.00 83.25 413 THR A CA 1
ATOM 2855 C C . THR A 1 413 ? 34.671 13.554 -57.173 1.00 83.25 413 THR A C 1
ATOM 2857 O O . THR A 1 413 ? 34.927 13.712 -58.362 1.00 83.25 413 THR A O 1
ATOM 2860 N N . ALA A 1 414 ? 34.967 14.480 -56.255 1.00 83.50 414 ALA A N 1
ATOM 2861 C CA . ALA A 1 414 ? 35.728 15.686 -56.597 1.00 83.50 414 ALA A CA 1
ATOM 2862 C C . ALA A 1 414 ? 37.147 15.344 -57.090 1.00 83.50 414 ALA A C 1
ATOM 2864 O O . ALA A 1 414 ? 37.686 16.017 -57.960 1.00 83.50 414 ALA A O 1
ATOM 2865 N N . ALA A 1 415 ? 37.731 14.274 -56.542 1.00 80.75 415 ALA A N 1
ATOM 2866 C CA . ALA A 1 415 ? 38.970 13.678 -57.013 1.00 80.75 415 ALA A CA 1
ATOM 2867 C C . ALA A 1 415 ? 38.903 12.153 -56.858 1.00 80.75 415 ALA A C 1
ATOM 2869 O O . ALA A 1 415 ? 38.395 11.641 -55.856 1.00 80.75 415 ALA A O 1
ATOM 2870 N N . PHE A 1 416 ? 39.427 11.419 -57.836 1.00 82.94 416 PHE A N 1
ATOM 2871 C CA . PHE A 1 416 ? 39.703 9.989 -57.714 1.00 82.94 416 PHE A CA 1
ATOM 2872 C C . PHE A 1 416 ? 41.220 9.800 -57.705 1.00 82.94 416 PHE A C 1
ATOM 2874 O O . PHE A 1 416 ? 41.873 9.885 -58.741 1.00 82.94 416 PHE A O 1
ATOM 2881 N N . ILE A 1 417 ? 41.784 9.613 -56.511 1.00 80.56 417 ILE A N 1
ATOM 2882 C CA . ILE A 1 417 ? 43.226 9.455 -56.306 1.00 80.56 417 ILE A CA 1
ATOM 2883 C C . ILE A 1 417 ? 43.484 7.994 -55.953 1.00 80.56 417 ILE A C 1
ATOM 2885 O O . ILE A 1 417 ? 43.159 7.550 -54.853 1.00 80.56 417 ILE A O 1
ATOM 2889 N N . ALA A 1 418 ? 44.080 7.247 -56.877 1.00 80.19 418 ALA A N 1
ATOM 2890 C CA . ALA A 1 418 ? 44.591 5.916 -56.585 1.00 80.19 418 ALA A CA 1
ATOM 2891 C C . ALA A 1 418 ? 46.044 6.029 -56.117 1.00 80.19 418 ALA A C 1
ATOM 2893 O O . ALA A 1 418 ? 46.922 6.428 -56.875 1.00 80.19 418 ALA A O 1
ATOM 2894 N N . THR A 1 419 ? 46.299 5.684 -54.857 1.00 76.69 419 THR A N 1
ATOM 2895 C CA . THR A 1 419 ? 47.653 5.655 -54.276 1.00 76.69 419 THR A CA 1
ATOM 2896 C C . THR A 1 419 ? 48.420 4.369 -54.608 1.00 76.69 419 THR A C 1
ATOM 2898 O O . THR A 1 419 ? 49.612 4.274 -54.333 1.00 76.69 419 THR A O 1
ATOM 2901 N N . SER A 1 420 ? 47.744 3.385 -55.210 1.00 71.12 420 SER A N 1
ATOM 2902 C CA . SER A 1 420 ? 48.330 2.155 -55.750 1.00 71.12 420 SER A CA 1
ATOM 2903 C C . SER A 1 420 ? 48.738 2.330 -57.218 1.00 71.12 420 SER A C 1
ATOM 2905 O O . SER A 1 420 ? 48.268 3.229 -57.909 1.00 71.12 420 SER A O 1
ATOM 2907 N N . SER A 1 421 ? 49.594 1.441 -57.720 1.00 64.94 421 SER A N 1
ATOM 2908 C CA . SER A 1 421 ? 50.231 1.534 -59.040 1.00 64.94 421 SER A CA 1
ATOM 2909 C C . SER A 1 421 ? 49.291 1.342 -60.237 1.00 64.94 421 SER A C 1
ATOM 2911 O O . SER A 1 421 ? 49.750 1.447 -61.373 1.00 64.94 421 SER A O 1
ATOM 2913 N N . THR A 1 422 ? 48.008 1.017 -60.027 1.00 71.25 422 THR A N 1
ATOM 2914 C CA . THR A 1 422 ? 47.081 0.703 -61.127 1.00 71.25 422 THR A CA 1
ATOM 2915 C C . THR A 1 422 ? 45.666 1.231 -60.887 1.00 71.25 422 THR A C 1
ATOM 2917 O O . THR A 1 422 ? 45.082 1.037 -59.823 1.00 71.25 422 THR A O 1
ATOM 2920 N N . VAL A 1 423 ? 45.108 1.863 -61.922 1.00 76.62 423 VAL A N 1
ATOM 2921 C CA . VAL A 1 423 ? 43.671 2.087 -62.113 1.00 76.62 423 VAL A CA 1
ATOM 2922 C C . VAL A 1 423 ? 43.317 1.432 -63.440 1.00 76.62 423 VAL A C 1
ATOM 2924 O O . VAL A 1 423 ? 43.878 1.795 -64.473 1.00 76.62 423 VAL A O 1
ATOM 2927 N N . THR A 1 424 ? 42.416 0.454 -63.428 1.00 74.69 424 THR A N 1
ATOM 2928 C CA . THR A 1 424 ? 41.984 -0.245 -64.644 1.00 74.69 424 THR A CA 1
ATOM 2929 C C . THR A 1 424 ? 40.545 0.131 -64.961 1.00 74.69 424 THR A C 1
ATOM 2931 O O . THR A 1 424 ? 39.639 -0.180 -64.194 1.00 74.69 424 THR A O 1
ATOM 2934 N N . LEU A 1 425 ? 40.327 0.787 -66.102 1.00 75.69 425 LEU A N 1
ATOM 2935 C CA . LEU A 1 425 ? 38.994 1.061 -66.635 1.00 75.69 425 LEU A CA 1
ATOM 2936 C C . LEU A 1 425 ? 38.684 0.035 -67.736 1.00 75.69 425 LEU A C 1
ATOM 2938 O O . LEU A 1 425 ? 39.054 0.221 -68.893 1.00 75.69 425 LEU A O 1
ATOM 2942 N N . SER A 1 426 ? 38.047 -1.079 -67.372 1.00 68.56 426 SER A N 1
ATOM 2943 C CA . SER A 1 426 ? 37.642 -2.134 -68.315 1.00 68.56 426 SER A CA 1
ATOM 2944 C C . SER A 1 426 ? 36.221 -1.904 -68.836 1.00 68.56 426 SER A C 1
ATOM 2946 O O . SER A 1 426 ? 35.348 -1.487 -68.084 1.00 68.56 426 SER A O 1
ATOM 2948 N N . GLY A 1 427 ? 35.977 -2.203 -70.118 1.00 60.12 427 GLY A N 1
ATOM 2949 C CA . GLY A 1 427 ? 34.648 -2.066 -70.731 1.00 60.12 427 GLY A CA 1
ATOM 2950 C C . GLY A 1 427 ? 34.298 -0.656 -71.223 1.00 60.12 427 GLY A C 1
ATOM 2951 O O . GLY A 1 427 ? 33.133 -0.389 -71.504 1.00 60.12 427 GLY A O 1
ATOM 2952 N N . LEU A 1 428 ? 35.285 0.242 -71.348 1.00 64.06 428 LEU A N 1
ATOM 2953 C CA . LEU A 1 428 ? 35.106 1.510 -72.059 1.00 64.06 428 LEU A CA 1
ATOM 2954 C C . LEU A 1 428 ? 34.833 1.233 -73.548 1.00 64.06 428 LEU A C 1
ATOM 2956 O O . LEU A 1 428 ? 35.475 0.369 -74.148 1.00 64.06 428 LEU A O 1
ATOM 2960 N N . GLY A 1 429 ? 33.874 1.950 -74.141 1.00 57.22 429 GLY A N 1
ATOM 2961 C CA . GLY A 1 429 ? 33.601 1.871 -75.580 1.00 57.22 429 GLY A CA 1
ATOM 2962 C C . GLY A 1 429 ? 34.828 2.264 -76.411 1.00 57.22 429 GLY A C 1
ATOM 2963 O O . GLY A 1 429 ? 35.675 3.022 -75.945 1.00 57.22 429 GLY A O 1
ATOM 2964 N N . ILE A 1 430 ? 34.912 1.765 -77.648 1.00 52.47 430 ILE A N 1
ATOM 2965 C CA . ILE A 1 430 ? 36.086 1.899 -78.537 1.00 52.47 430 ILE A CA 1
ATOM 2966 C C . ILE A 1 430 ? 36.488 3.349 -78.880 1.00 52.47 430 ILE A C 1
ATOM 2968 O O . ILE A 1 430 ? 37.598 3.556 -79.359 1.00 52.47 430 ILE A O 1
ATOM 2972 N N . ASP A 1 431 ? 35.629 4.327 -78.568 1.00 51.91 431 ASP A N 1
ATOM 2973 C CA . ASP A 1 431 ? 35.830 5.764 -78.804 1.00 51.91 431 ASP A CA 1
ATOM 2974 C C . ASP A 1 431 ? 35.889 6.603 -77.509 1.00 51.91 431 ASP A C 1
ATOM 2976 O O . ASP A 1 431 ? 35.919 7.833 -77.563 1.00 51.91 431 ASP A O 1
ATOM 2980 N N . LEU A 1 432 ? 35.902 5.972 -76.327 1.00 52.91 432 LEU A N 1
ATOM 2981 C CA . LEU A 1 432 ? 36.034 6.683 -75.055 1.00 52.91 432 LEU A CA 1
ATOM 2982 C C . LEU A 1 432 ? 37.505 6.730 -74.623 1.00 52.91 432 LEU A C 1
ATOM 2984 O O . LEU A 1 432 ? 38.002 5.865 -73.902 1.00 52.91 432 LEU A O 1
ATOM 2988 N N . LEU A 1 433 ? 38.195 7.806 -74.999 1.00 63.47 433 LEU A N 1
ATOM 2989 C CA . LEU A 1 433 ? 39.149 8.388 -74.059 1.00 63.47 433 LEU A CA 1
ATOM 2990 C C . LEU A 1 433 ? 38.325 8.932 -72.891 1.00 63.47 433 LEU A C 1
ATOM 2992 O O . LEU A 1 433 ? 37.213 9.420 -73.096 1.00 63.47 433 LEU A O 1
ATOM 2996 N N . THR A 1 434 ? 38.847 8.867 -71.668 1.00 63.03 434 THR A N 1
ATOM 2997 C CA . THR A 1 434 ? 38.323 9.705 -70.585 1.00 63.03 434 THR A CA 1
ATOM 2998 C C . THR A 1 434 ? 38.173 11.118 -71.152 1.00 63.03 434 THR A C 1
ATOM 3000 O O . THR A 1 434 ? 39.182 11.704 -71.536 1.00 63.03 434 THR A O 1
ATOM 3003 N N . SER A 1 435 ? 36.948 11.625 -71.319 1.00 60.00 435 SER A N 1
ATOM 3004 C CA . SER A 1 435 ? 36.738 12.997 -71.777 1.00 60.00 435 SER A CA 1
ATOM 3005 C C . SER A 1 435 ? 37.365 13.897 -70.724 1.00 60.00 435 SER A C 1
ATOM 3007 O O . SER A 1 435 ? 36.818 14.041 -69.633 1.00 60.00 435 SER A O 1
ATOM 3009 N N . ILE A 1 436 ? 38.538 14.443 -71.016 1.00 63.44 436 ILE A N 1
ATOM 3010 C CA . ILE A 1 436 ? 39.160 15.456 -70.174 1.00 63.44 436 ILE A CA 1
ATOM 3011 C C . ILE A 1 436 ? 38.440 16.760 -70.507 1.00 63.44 436 ILE A C 1
ATOM 3013 O O . ILE A 1 436 ? 38.071 16.984 -71.662 1.00 63.44 436 ILE A O 1
ATOM 3017 N N . ASP A 1 437 ? 38.191 17.596 -69.505 1.00 56.62 437 ASP A N 1
ATOM 3018 C CA . ASP A 1 437 ? 37.635 18.926 -69.743 1.00 56.62 437 ASP A CA 1
ATOM 3019 C C . ASP A 1 437 ? 38.581 19.788 -70.606 1.00 56.62 437 ASP A C 1
ATOM 3021 O O . ASP A 1 437 ? 39.630 19.338 -71.069 1.00 56.62 437 ASP A O 1
ATOM 3025 N N . SER A 1 438 ? 38.226 21.051 -70.834 1.00 55.31 438 SER A N 1
ATOM 3026 C CA . SER A 1 438 ? 39.013 22.002 -71.635 1.00 55.31 438 SER A CA 1
ATOM 3027 C C . SER A 1 438 ? 40.470 22.195 -71.179 1.00 55.31 438 SER A C 1
ATOM 3029 O O . SER A 1 438 ? 41.238 22.846 -71.885 1.00 55.31 438 SER A O 1
ATOM 3031 N N . SER A 1 439 ? 40.860 21.647 -70.026 1.00 59.53 439 SER A N 1
ATOM 3032 C CA . SER A 1 439 ? 42.231 21.639 -69.503 1.00 59.53 439 SER A CA 1
ATOM 3033 C C . SER A 1 439 ? 43.030 20.390 -69.916 1.00 59.53 439 SER A C 1
ATOM 3035 O O . SER A 1 439 ? 44.241 20.358 -69.708 1.00 59.53 439 SER A O 1
ATOM 3037 N N . GLY A 1 440 ? 42.379 19.378 -70.505 1.00 55.38 440 GLY A N 1
ATOM 3038 C CA . GLY A 1 440 ? 42.909 18.449 -71.518 1.00 55.38 440 GLY A CA 1
ATOM 3039 C C . GLY A 1 440 ? 44.108 17.547 -71.195 1.00 55.38 440 GLY A C 1
ATOM 3040 O O . GLY A 1 440 ? 44.521 16.782 -72.064 1.00 55.38 440 GLY A O 1
ATOM 3041 N N . ASN A 1 441 ? 44.695 17.607 -70.001 1.00 59.28 441 ASN A N 1
ATOM 3042 C CA . ASN A 1 441 ? 45.984 16.966 -69.749 1.00 59.28 441 ASN A CA 1
ATOM 3043 C C . ASN A 1 441 ? 45.851 15.574 -69.110 1.00 59.28 441 ASN A C 1
ATOM 3045 O O . ASN A 1 441 ? 45.521 15.457 -67.931 1.00 59.28 441 ASN A O 1
ATOM 3049 N N . LEU A 1 442 ? 46.230 14.520 -69.845 1.00 65.94 442 LEU A N 1
ATOM 3050 C CA . LEU A 1 442 ? 46.692 13.268 -69.231 1.00 65.94 442 LEU A CA 1
ATOM 3051 C C . LEU A 1 442 ? 48.201 13.359 -69.011 1.00 65.94 442 LEU A C 1
ATOM 3053 O O . LEU A 1 442 ? 48.998 13.088 -69.908 1.00 65.94 442 LEU A O 1
ATOM 3057 N N . ILE A 1 443 ? 48.595 13.763 -67.806 1.00 58.38 443 ILE A N 1
ATOM 3058 C CA . ILE A 1 443 ? 50.002 13.836 -67.409 1.00 58.38 443 ILE A CA 1
ATOM 3059 C C . ILE A 1 443 ? 50.416 12.457 -66.890 1.00 58.38 443 ILE A C 1
ATOM 3061 O O . ILE A 1 443 ? 50.085 12.083 -65.767 1.00 58.38 443 ILE A O 1
ATOM 3065 N N . SER A 1 444 ? 51.132 11.687 -67.709 1.00 56.09 444 SER A N 1
ATOM 3066 C CA . SER A 1 444 ? 51.819 10.477 -67.248 1.00 56.09 444 SER A CA 1
ATOM 3067 C C . SER A 1 444 ? 53.217 10.856 -66.759 1.00 56.09 444 SER A C 1
ATOM 3069 O O . SER A 1 444 ? 53.978 11.487 -67.487 1.00 56.09 444 SER A O 1
ATOM 3071 N N . THR A 1 445 ? 53.555 10.503 -65.520 1.00 52.91 445 THR A N 1
ATOM 3072 C CA . THR A 1 445 ? 54.875 10.765 -64.916 1.00 52.91 445 THR A CA 1
ATOM 3073 C C . THR A 1 445 ? 55.882 9.627 -65.150 1.00 52.91 445 THR A C 1
ATOM 3075 O O . THR A 1 445 ? 57.005 9.684 -64.655 1.00 52.91 445 THR A O 1
ATOM 3078 N N . SER A 1 446 ? 55.500 8.604 -65.922 1.00 53.69 446 SER A N 1
ATOM 3079 C CA . SER A 1 446 ? 56.338 7.494 -66.403 1.00 53.69 446 SER A CA 1
ATOM 3080 C C . SER A 1 446 ? 56.229 7.385 -67.931 1.00 53.69 446 SER A C 1
ATOM 3082 O O . SER A 1 446 ? 55.446 8.111 -68.527 1.00 53.69 446 SER A O 1
ATOM 3084 N N . THR A 1 447 ? 57.019 6.532 -68.597 1.00 49.38 447 THR A N 1
ATOM 3085 C CA . THR A 1 447 ? 56.930 6.300 -70.054 1.00 49.38 447 THR A CA 1
ATOM 3086 C C . THR A 1 447 ? 55.658 5.514 -70.404 1.00 49.38 447 THR A C 1
ATOM 3088 O O . THR A 1 447 ? 55.639 4.294 -70.221 1.00 49.38 447 THR A O 1
ATOM 3091 N N . PRO A 1 448 ? 54.591 6.142 -70.936 1.00 56.28 448 PRO A N 1
ATOM 3092 C CA . PRO A 1 448 ? 53.391 5.405 -71.293 1.00 56.28 448 PRO A CA 1
ATOM 3093 C C . PRO A 1 448 ? 53.609 4.697 -72.637 1.00 56.28 448 PRO A C 1
ATOM 3095 O O . PRO A 1 448 ? 54.004 5.317 -73.625 1.00 56.28 448 PRO A O 1
ATOM 3098 N N . THR A 1 449 ? 53.320 3.400 -72.721 1.00 54.06 449 THR A N 1
ATOM 3099 C CA . THR A 1 449 ? 53.280 2.672 -73.998 1.00 54.06 449 THR A CA 1
ATOM 3100 C C . THR A 1 449 ? 51.914 2.858 -74.652 1.00 54.06 449 THR A C 1
ATOM 3102 O O . THR A 1 449 ? 51.025 2.013 -74.573 1.00 54.06 449 THR A O 1
ATOM 3105 N N . ALA A 1 450 ? 51.714 3.997 -75.305 1.00 57.44 450 ALA A N 1
ATOM 3106 C CA . ALA A 1 450 ? 50.490 4.231 -76.054 1.00 57.44 450 ALA A CA 1
ATOM 3107 C C . ALA A 1 450 ? 50.549 3.546 -77.422 1.00 57.44 450 ALA A C 1
ATOM 3109 O O . ALA A 1 450 ? 51.186 4.031 -78.353 1.00 57.44 450 ALA A O 1
ATOM 3110 N N . ALA A 1 451 ? 49.879 2.403 -77.553 1.00 49.59 451 ALA A N 1
ATOM 3111 C CA . ALA A 1 451 ? 49.891 1.632 -78.794 1.00 49.59 451 ALA A CA 1
ATOM 3112 C C . ALA A 1 451 ? 49.026 2.248 -79.913 1.00 49.59 451 ALA A C 1
ATOM 3114 O O . ALA A 1 451 ? 49.218 1.906 -81.078 1.00 49.59 451 ALA A O 1
ATOM 3115 N N . ARG A 1 452 ? 48.076 3.141 -79.590 1.00 52.81 452 ARG A N 1
ATOM 3116 C CA . ARG A 1 452 ? 47.188 3.798 -80.566 1.00 52.81 452 ARG A CA 1
ATOM 3117 C C . ARG A 1 452 ? 46.684 5.156 -80.064 1.00 52.81 452 ARG A C 1
ATOM 3119 O O . ARG A 1 452 ? 45.649 5.221 -79.415 1.00 52.81 452 ARG A O 1
ATOM 3126 N N . TYR A 1 453 ? 47.371 6.237 -80.426 1.00 55.62 453 TYR A N 1
ATOM 3127 C CA . TYR A 1 453 ? 46.753 7.565 -80.480 1.00 55.62 453 TYR A CA 1
ATOM 3128 C C . TYR A 1 453 ? 46.510 7.911 -81.947 1.00 55.62 453 TYR A C 1
ATOM 3130 O O . TYR A 1 453 ? 47.446 8.236 -82.673 1.00 55.62 453 TYR A O 1
ATOM 3138 N N . LEU A 1 454 ? 45.263 7.795 -82.401 1.00 57.31 454 LEU A N 1
ATOM 3139 C CA . LEU A 1 454 ? 44.858 8.244 -83.730 1.00 57.31 454 LEU A CA 1
ATOM 3140 C C . LEU A 1 454 ? 44.114 9.570 -83.567 1.00 57.31 454 LEU A C 1
ATOM 3142 O O . LEU A 1 454 ? 42.929 9.590 -83.251 1.00 57.31 454 LEU A O 1
ATOM 3146 N N . ALA A 1 455 ? 44.826 10.684 -83.729 1.00 53.16 455 ALA A N 1
ATOM 3147 C CA . ALA A 1 455 ? 44.204 12.001 -83.754 1.00 53.16 455 ALA A CA 1
ATOM 3148 C C . ALA A 1 455 ? 43.533 12.201 -85.122 1.00 53.16 455 ALA A C 1
ATOM 3150 O O . ALA A 1 455 ? 44.210 12.390 -86.127 1.00 53.16 455 ALA A O 1
ATOM 3151 N N . THR A 1 456 ? 42.204 12.130 -85.174 1.00 52.44 456 THR A N 1
ATOM 3152 C CA . THR A 1 456 ? 41.413 12.320 -86.407 1.00 52.44 456 THR A CA 1
ATOM 3153 C C . THR A 1 456 ? 40.862 13.742 -86.557 1.00 52.44 456 THR A C 1
ATOM 3155 O O . THR A 1 456 ? 40.038 13.999 -87.432 1.00 52.44 456 THR A O 1
ATOM 3158 N N . SER A 1 457 ? 41.310 14.686 -85.723 1.00 49.38 457 SER A N 1
ATOM 3159 C CA . SER A 1 457 ? 40.865 16.079 -85.795 1.00 49.38 457 SER A CA 1
ATOM 3160 C C . SER A 1 457 ? 41.446 16.792 -87.020 1.00 49.38 457 SER A C 1
ATOM 3162 O O . SER A 1 457 ? 42.644 16.728 -87.290 1.00 49.38 457 SER A O 1
ATOM 3164 N N . SER A 1 458 ? 40.594 17.523 -87.738 1.00 52.41 458 SER A N 1
ATOM 3165 C CA . SER A 1 458 ? 40.924 18.327 -88.923 1.00 52.41 458 SER A CA 1
ATOM 3166 C C . SER A 1 458 ? 41.650 19.647 -88.613 1.00 52.41 458 SER A C 1
ATOM 3168 O O . SER A 1 458 ? 41.857 20.463 -89.509 1.00 52.41 458 SER A O 1
ATOM 3170 N N . ILE A 1 459 ? 42.055 19.865 -87.360 1.00 52.66 459 ILE A N 1
ATOM 3171 C CA . ILE A 1 459 ? 42.975 20.929 -86.945 1.00 52.66 459 ILE A CA 1
ATOM 3172 C C . ILE A 1 459 ? 44.244 20.223 -86.467 1.00 52.66 459 ILE A C 1
ATOM 3174 O O . ILE A 1 459 ? 44.196 19.454 -85.512 1.00 52.66 459 ILE A O 1
ATOM 3178 N N . ALA A 1 460 ? 45.338 20.419 -87.200 1.00 43.03 460 ALA A N 1
ATOM 3179 C CA . ALA A 1 460 ? 46.576 19.649 -87.122 1.00 43.03 460 ALA A CA 1
ATOM 3180 C C . ALA A 1 460 ? 46.983 19.213 -85.700 1.00 43.03 460 ALA A C 1
ATOM 3182 O O . ALA A 1 460 ? 47.245 20.038 -84.825 1.00 43.03 460 ALA A O 1
ATOM 3183 N N . SER A 1 461 ? 47.140 17.904 -85.505 1.00 47.97 461 SER A N 1
ATOM 3184 C CA . SER A 1 461 ? 47.888 17.349 -84.381 1.00 47.97 461 SER A CA 1
ATOM 3185 C C . SER A 1 461 ? 49.378 17.618 -84.599 1.00 47.97 461 SER A C 1
ATOM 3187 O O . SER A 1 461 ? 50.076 16.863 -85.277 1.00 47.97 461 SER A O 1
ATOM 3189 N N . PHE A 1 462 ? 49.862 18.731 -84.063 1.00 50.03 462 PHE A N 1
ATOM 3190 C CA . PHE A 1 462 ? 51.284 19.017 -83.965 1.00 50.03 462 PHE A CA 1
ATOM 3191 C C . PHE A 1 462 ? 51.863 18.151 -82.835 1.00 50.03 462 PHE A C 1
ATOM 3193 O O . PHE A 1 462 ? 51.468 18.296 -81.680 1.00 50.03 462 PHE A O 1
ATOM 3200 N N . PHE A 1 463 ? 52.799 17.254 -83.157 1.00 53.56 463 PHE A N 1
ATOM 3201 C CA . PHE A 1 463 ? 53.720 16.662 -82.181 1.00 53.56 463 PHE A CA 1
ATOM 3202 C C . PHE A 1 463 ? 55.067 17.400 -82.302 1.00 53.56 463 PHE A C 1
ATOM 3204 O O . PHE A 1 463 ? 55.943 16.930 -83.028 1.00 53.56 463 PHE A O 1
ATOM 3211 N N . PRO A 1 464 ? 55.256 18.564 -81.644 1.00 46.97 464 PRO A N 1
ATOM 3212 C CA . PRO A 1 464 ? 56.431 19.428 -81.821 1.00 46.97 464 PRO A CA 1
ATOM 3213 C C . PRO A 1 464 ? 57.788 18.780 -81.543 1.00 46.97 464 PRO A C 1
ATOM 3215 O O . PRO A 1 464 ? 58.815 19.384 -81.834 1.00 46.97 464 PRO A O 1
ATOM 3218 N N . TYR A 1 465 ? 57.809 17.613 -80.896 1.00 49.19 465 TYR A N 1
ATOM 3219 C CA . TYR A 1 465 ? 59.033 17.024 -80.369 1.00 49.19 465 TYR A CA 1
ATOM 3220 C C . TYR A 1 465 ? 58.997 15.493 -80.343 1.00 49.19 465 TYR A C 1
ATOM 3222 O O . TYR A 1 465 ? 59.414 14.856 -79.380 1.00 49.19 465 TYR A O 1
ATOM 3230 N N . ALA A 1 466 ? 58.505 14.876 -81.417 1.00 43.84 466 ALA A N 1
ATOM 3231 C CA . ALA A 1 466 ? 58.901 13.507 -81.711 1.00 43.84 466 ALA A CA 1
ATOM 3232 C C . ALA A 1 466 ? 60.233 13.562 -82.471 1.00 43.84 466 ALA A C 1
ATOM 3234 O O . ALA A 1 466 ? 60.257 13.679 -83.695 1.00 43.84 466 ALA A O 1
ATOM 3235 N N . SER A 1 467 ? 61.359 13.462 -81.764 1.00 44.94 467 SER A N 1
ATOM 3236 C CA . SER A 1 467 ? 62.608 12.980 -82.363 1.00 44.94 467 SER A CA 1
ATOM 3237 C C . SER A 1 467 ? 62.435 11.495 -82.699 1.00 44.94 467 SER A C 1
ATOM 3239 O O . SER A 1 467 ? 63.006 10.609 -82.068 1.00 44.94 467 SER A O 1
ATOM 3241 N N . SER A 1 468 ? 61.570 11.189 -83.665 1.00 44.47 468 SER A N 1
ATOM 3242 C CA . SER A 1 468 ? 61.354 9.821 -84.101 1.00 44.47 468 SER A CA 1
ATOM 3243 C C . SER A 1 468 ? 62.584 9.368 -84.883 1.00 44.47 468 SER A C 1
ATOM 3245 O O . SER A 1 468 ? 62.735 9.678 -86.063 1.00 44.47 468 SER A O 1
ATOM 3247 N N . THR A 1 469 ? 63.435 8.570 -84.246 1.00 45.41 469 THR A N 1
ATOM 3248 C CA . THR A 1 469 ? 64.448 7.708 -84.876 1.00 45.41 469 THR A CA 1
ATOM 3249 C C . THR A 1 469 ? 63.830 6.593 -85.737 1.00 45.41 469 THR A C 1
ATOM 3251 O O . THR A 1 469 ? 64.459 5.572 -85.988 1.00 45.41 469 THR A O 1
ATOM 3254 N N . SER A 1 470 ? 62.606 6.766 -86.237 1.00 53.12 470 SER A N 1
ATOM 3255 C CA . SER A 1 470 ? 61.923 5.797 -87.087 1.00 53.12 470 SER A CA 1
ATOM 3256 C C . SER A 1 470 ? 61.831 6.308 -88.525 1.00 53.12 470 SER A C 1
ATOM 3258 O O . SER A 1 470 ? 60.746 6.573 -89.037 1.00 53.12 470 SER A O 1
ATOM 3260 N N . PHE A 1 471 ? 62.982 6.434 -89.186 1.00 51.69 471 PHE A N 1
ATOM 3261 C CA . PHE A 1 471 ? 63.044 6.261 -90.636 1.00 51.69 471 PHE A CA 1
ATOM 3262 C C . PHE A 1 471 ? 63.463 4.810 -90.883 1.00 51.69 471 PHE A C 1
ATOM 3264 O O . PHE A 1 471 ? 64.508 4.366 -90.414 1.00 51.69 471 PHE A O 1
ATOM 3271 N N . SER A 1 472 ? 62.584 4.047 -91.531 1.00 48.72 472 SER A N 1
ATOM 3272 C CA . SER A 1 472 ? 62.753 2.618 -91.799 1.00 48.72 472 SER A CA 1
ATOM 3273 C C . SER A 1 472 ? 64.072 2.310 -92.515 1.00 48.72 472 SER A C 1
ATOM 3275 O O . SER A 1 472 ? 64.543 3.101 -93.325 1.00 48.72 472 SER A O 1
ATOM 3277 N N . THR A 1 473 ? 64.614 1.120 -92.268 1.00 44.50 473 THR A N 1
ATOM 3278 C CA . THR A 1 473 ? 65.898 0.562 -92.730 1.00 44.50 473 THR A CA 1
ATOM 3279 C C . THR A 1 473 ? 66.000 0.280 -94.246 1.00 44.50 473 THR A C 1
ATOM 3281 O O . THR A 1 473 ? 66.568 -0.732 -94.652 1.00 44.50 473 THR A O 1
ATOM 3284 N N . SER A 1 474 ? 65.470 1.152 -95.111 1.00 54.78 474 SER A N 1
ATOM 3285 C CA . SER A 1 474 ? 65.575 1.031 -96.574 1.00 54.78 474 SER A CA 1
ATOM 3286 C C . SER A 1 474 ? 65.670 2.394 -97.274 1.00 54.78 474 SER A C 1
ATOM 3288 O O . SER A 1 474 ? 65.432 3.438 -96.670 1.00 54.78 474 SER A O 1
ATOM 3290 N N . VAL A 1 475 ? 66.062 2.355 -98.551 1.00 54.66 475 VAL A N 1
ATOM 3291 C CA . VAL A 1 475 ? 66.401 3.478 -99.438 1.00 54.66 475 VAL A CA 1
ATOM 3292 C C . VAL A 1 475 ? 65.374 4.612 -99.339 1.00 54.66 475 VAL A C 1
ATOM 3294 O O . VAL A 1 475 ? 64.225 4.466 -99.751 1.00 54.66 475 VAL A O 1
ATOM 3297 N N . ALA A 1 476 ? 65.803 5.770 -98.836 1.00 54.75 476 ALA A N 1
ATOM 3298 C CA . ALA A 1 476 ? 65.012 6.992 -98.890 1.00 54.75 476 ALA A CA 1
ATOM 3299 C C . ALA A 1 476 ? 65.064 7.555 -100.320 1.00 54.75 476 ALA A C 1
ATOM 3301 O O . ALA A 1 476 ? 66.055 8.157 -100.728 1.00 54.75 476 ALA A O 1
ATOM 3302 N N . SER A 1 477 ? 64.007 7.332 -101.103 1.00 59.22 477 SER A N 1
ATOM 3303 C CA . SER A 1 477 ? 63.805 8.020 -102.380 1.00 59.22 477 SER A CA 1
ATOM 3304 C C . SER A 1 477 ? 63.069 9.328 -102.113 1.00 59.22 477 SER A C 1
ATOM 3306 O O . SER A 1 477 ? 61.929 9.317 -101.650 1.00 59.22 477 SER A O 1
ATOM 3308 N N . THR A 1 478 ? 63.722 10.459 -102.377 1.00 57.97 478 THR A N 1
ATOM 3309 C CA . THR A 1 478 ? 63.076 11.772 -102.349 1.00 57.97 478 THR A CA 1
ATOM 3310 C C . THR A 1 478 ? 62.985 12.285 -103.779 1.00 57.97 478 THR A C 1
ATOM 3312 O O . THR A 1 478 ? 63.975 12.362 -104.502 1.00 57.97 478 THR A O 1
ATOM 3315 N N . THR A 1 479 ? 61.773 12.596 -104.230 1.00 54.91 479 THR A N 1
ATOM 3316 C CA . THR A 1 479 ? 61.545 13.129 -105.579 1.00 54.91 479 THR A CA 1
ATOM 3317 C C . THR A 1 479 ? 61.957 14.594 -105.707 1.00 54.91 479 THR A C 1
ATOM 3319 O O . THR A 1 479 ? 62.174 15.044 -106.823 1.00 54.91 479 THR A O 1
ATOM 3322 N N . ASN A 1 480 ? 62.140 15.309 -104.590 1.00 54.16 480 ASN A N 1
ATOM 3323 C CA . ASN A 1 480 ? 62.616 16.690 -104.546 1.00 54.16 480 ASN A CA 1
ATOM 3324 C C . ASN A 1 480 ? 63.580 16.884 -103.362 1.00 54.16 480 ASN A C 1
ATOM 3326 O O . ASN A 1 480 ? 63.142 17.140 -102.241 1.00 54.16 480 ASN A O 1
ATOM 3330 N N . LEU A 1 481 ? 64.892 16.790 -103.598 1.00 67.31 481 LEU A N 1
ATOM 3331 C CA . LEU A 1 481 ? 65.886 17.325 -102.663 1.00 67.31 481 LEU A CA 1
ATOM 3332 C C . LEU A 1 481 ? 66.156 18.788 -103.030 1.00 67.31 481 LEU A C 1
ATOM 3334 O O . LEU A 1 481 ? 66.900 19.080 -103.966 1.00 67.31 481 LEU A O 1
ATOM 3338 N N . THR A 1 482 ? 65.531 19.717 -102.314 1.00 57.94 482 THR A N 1
ATOM 3339 C CA . THR A 1 482 ? 65.776 21.155 -102.481 1.00 57.94 482 THR A CA 1
ATOM 3340 C C . THR A 1 482 ? 66.924 21.606 -101.581 1.00 57.94 482 THR A C 1
ATOM 3342 O O . THR A 1 482 ? 66.763 21.691 -100.364 1.00 57.94 482 THR A O 1
ATOM 3345 N N . LEU A 1 483 ? 68.077 21.926 -102.175 1.00 57.03 483 LEU A N 1
ATOM 3346 C CA . LEU A 1 483 ? 69.168 22.658 -101.522 1.00 57.03 483 LEU A CA 1
ATOM 3347 C C . LEU A 1 483 ? 69.004 24.152 -101.832 1.00 57.03 483 LEU A C 1
ATOM 3349 O O . LEU A 1 483 ? 69.544 24.661 -102.811 1.00 57.03 483 LEU A O 1
ATOM 3353 N N . GLY A 1 484 ? 68.212 24.852 -101.020 1.00 58.72 484 GLY A N 1
ATOM 3354 C CA . GLY A 1 484 ? 67.909 26.269 -101.243 1.00 58.72 484 GLY A CA 1
ATOM 3355 C C . GLY A 1 484 ? 66.977 26.536 -102.439 1.00 58.72 484 GLY A C 1
ATOM 3356 O O . GLY A 1 484 ? 66.520 25.627 -103.128 1.00 58.72 484 GLY A O 1
ATOM 3357 N N . ALA A 1 485 ? 66.648 27.810 -102.657 1.00 53.78 485 ALA A N 1
ATOM 3358 C CA . ALA A 1 485 ? 65.477 28.253 -103.428 1.00 53.78 485 ALA A CA 1
ATOM 3359 C C . ALA A 1 485 ? 65.622 28.250 -104.974 1.00 53.78 485 ALA A C 1
ATOM 3361 O O . ALA A 1 485 ? 64.930 29.017 -105.638 1.00 53.78 485 ALA A O 1
ATOM 3362 N N . GLY A 1 486 ? 66.530 27.457 -105.562 1.00 59.22 486 GLY A N 1
ATOM 3363 C CA . GLY A 1 486 ? 67.054 27.759 -106.906 1.00 59.22 486 GLY A CA 1
ATOM 3364 C C . GLY A 1 486 ? 66.840 26.769 -108.052 1.00 59.22 486 GLY A C 1
ATOM 3365 O O . GLY A 1 486 ? 66.662 27.240 -109.167 1.00 59.22 486 GLY A O 1
ATOM 3366 N N . SER A 1 487 ? 66.904 25.446 -107.849 1.00 62.16 487 SER A N 1
ATOM 3367 C CA . SER A 1 487 ? 66.683 24.395 -108.874 1.00 62.16 487 SER A CA 1
ATOM 3368 C C . SER A 1 487 ? 66.876 23.007 -108.257 1.00 62.16 487 SER A C 1
ATOM 3370 O O . SER A 1 487 ? 67.712 22.837 -107.369 1.00 62.16 487 SER A O 1
ATOM 3372 N N . THR A 1 488 ? 66.146 22.001 -108.740 1.00 61.72 488 THR A N 1
ATOM 3373 C CA . THR A 1 488 ? 66.347 20.599 -108.356 1.00 61.72 488 THR A CA 1
ATOM 3374 C C . THR A 1 488 ? 67.489 19.989 -109.170 1.00 61.72 488 THR A C 1
ATOM 3376 O O . THR A 1 488 ? 67.498 20.036 -110.398 1.00 61.72 488 THR A O 1
ATOM 3379 N N . LEU A 1 489 ? 68.467 19.389 -108.488 1.00 62.03 489 LEU A N 1
ATOM 3380 C CA . LEU A 1 489 ? 69.443 18.518 -109.138 1.00 62.03 489 LEU A CA 1
ATOM 3381 C C . LEU A 1 489 ? 68.692 17.259 -109.542 1.00 62.03 489 LEU A C 1
ATOM 3383 O O . LEU A 1 489 ? 68.435 16.405 -108.695 1.00 62.03 489 LEU A O 1
ATOM 3387 N N . ALA A 1 490 ? 68.314 17.158 -110.819 1.00 67.81 490 ALA A N 1
ATOM 3388 C CA . ALA A 1 490 ? 67.667 15.956 -111.305 1.00 67.81 490 ALA A CA 1
ATOM 3389 C C . ALA A 1 490 ? 68.604 14.784 -110.994 1.00 67.81 490 ALA A C 1
ATOM 3391 O O . ALA A 1 490 ? 68.175 13.820 -110.379 1.00 67.81 490 ALA A O 1
ATOM 3392 N N . GLY A 1 491 ? 69.897 14.830 -111.334 1.00 72.06 491 GLY A N 1
ATOM 3393 C CA . GLY A 1 491 ? 70.875 13.804 -110.932 1.00 72.06 491 GLY A CA 1
ATOM 3394 C C . GLY A 1 491 ? 72.301 14.079 -111.409 1.00 72.06 491 GLY A C 1
ATOM 3395 O O . GLY A 1 491 ? 72.526 14.956 -112.237 1.00 72.06 491 GLY A O 1
ATOM 3396 N N . MET A 1 492 ? 73.265 13.335 -110.869 1.00 80.62 492 MET A N 1
ATOM 3397 C CA . MET A 1 492 ? 74.695 13.550 -111.097 1.00 80.62 492 MET A CA 1
ATOM 3398 C C . MET A 1 492 ? 75.396 12.216 -111.368 1.00 80.62 492 MET A C 1
ATOM 3400 O O . MET A 1 492 ? 75.155 11.232 -110.671 1.00 80.62 492 MET A O 1
ATOM 3404 N N . ILE A 1 493 ? 76.264 12.201 -11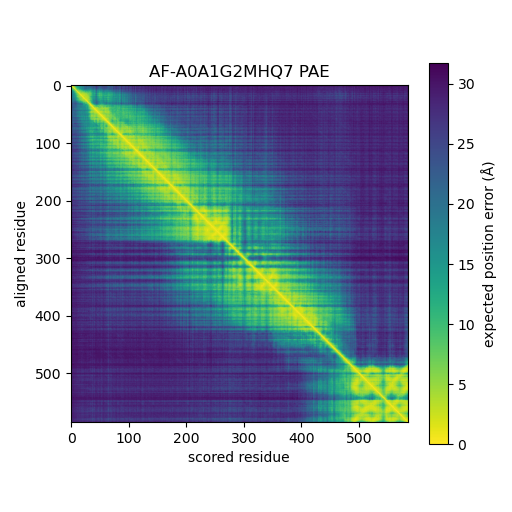2.374 1.00 81.62 493 ILE A N 1
ATOM 3405 C CA . ILE A 1 493 ? 77.099 11.073 -112.796 1.00 81.62 493 ILE A CA 1
ATOM 3406 C C . ILE A 1 493 ? 78.565 11.487 -112.614 1.00 81.62 493 ILE A C 1
ATOM 3408 O O . ILE A 1 493 ? 78.916 12.631 -112.888 1.00 81.62 493 ILE A O 1
ATOM 3412 N N . PHE A 1 494 ? 79.433 10.579 -112.171 1.00 85.50 494 PHE A N 1
ATOM 3413 C CA . PHE A 1 494 ? 80.877 10.806 -112.049 1.00 85.50 494 PHE A CA 1
ATOM 3414 C C . PHE A 1 494 ? 81.650 9.630 -112.660 1.00 85.50 494 PHE A C 1
ATOM 3416 O O . PHE A 1 494 ? 81.169 8.497 -112.623 1.00 85.50 494 PHE A O 1
ATOM 3423 N N . GLY A 1 495 ? 82.833 9.881 -113.223 1.00 88.50 495 GLY A N 1
ATOM 3424 C CA . GLY A 1 495 ? 83.650 8.836 -113.847 1.00 88.50 495 GLY A CA 1
ATOM 3425 C C . GLY A 1 495 ? 85.005 9.331 -114.355 1.00 88.50 495 GLY A C 1
ATOM 3426 O O . GLY A 1 495 ? 85.439 10.433 -114.022 1.00 88.50 495 GLY A O 1
ATOM 3427 N N . THR A 1 496 ? 85.674 8.507 -115.166 1.00 89.38 496 THR A N 1
ATOM 3428 C CA . THR A 1 496 ? 86.983 8.797 -115.776 1.00 89.38 496 THR A CA 1
ATOM 3429 C C . THR A 1 496 ? 86.945 8.644 -117.297 1.00 89.38 496 THR A C 1
ATOM 3431 O O . THR A 1 496 ? 86.087 7.938 -117.824 1.00 89.38 496 THR A O 1
ATOM 3434 N N . CYS A 1 497 ? 87.858 9.300 -118.012 1.00 88.50 497 CYS A N 1
ATOM 3435 C CA . CYS A 1 497 ? 88.025 9.163 -119.463 1.00 88.50 497 CYS A CA 1
ATOM 3436 C C . CYS A 1 497 ? 89.507 9.293 -119.867 1.00 88.50 497 CYS A C 1
ATOM 3438 O O . CYS A 1 497 ? 90.268 9.933 -119.148 1.00 88.50 497 CYS A O 1
ATOM 3440 N N . ASP A 1 498 ? 89.926 8.739 -121.008 1.00 87.81 498 ASP A N 1
ATOM 3441 C CA . ASP A 1 498 ? 91.342 8.625 -121.411 1.00 87.81 498 ASP A CA 1
ATOM 3442 C C . ASP A 1 498 ? 91.700 9.430 -122.678 1.00 87.81 498 ASP A C 1
ATOM 3444 O O . ASP A 1 498 ? 90.945 9.448 -123.649 1.00 87.81 498 ASP A O 1
ATOM 3448 N N . ILE A 1 499 ? 92.884 10.058 -122.702 1.00 85.69 499 ILE A N 1
ATOM 3449 C CA . ILE A 1 499 ? 93.420 10.892 -123.799 1.00 85.69 499 ILE A CA 1
ATOM 3450 C C . ILE A 1 499 ? 94.463 10.124 -124.633 1.00 85.69 499 ILE A C 1
ATOM 3452 O O . ILE A 1 499 ? 95.434 9.606 -124.081 1.00 85.69 499 ILE A O 1
ATOM 3456 N N . ALA A 1 500 ? 94.309 10.107 -125.969 1.00 73.44 500 ALA A N 1
ATOM 3457 C CA . ALA A 1 500 ? 95.175 9.371 -126.907 1.00 73.44 500 ALA A CA 1
ATOM 3458 C C . ALA A 1 500 ? 96.167 10.247 -127.723 1.00 73.44 500 ALA A C 1
ATOM 3460 O O . ALA A 1 500 ? 95.892 11.398 -128.072 1.00 73.44 500 ALA A O 1
ATOM 3461 N N . GLN A 1 501 ? 97.325 9.652 -128.051 1.00 67.38 501 GLN A N 1
ATOM 3462 C CA . GLN A 1 501 ? 98.613 10.282 -128.385 1.00 67.38 501 GLN A CA 1
ATOM 3463 C C . GLN A 1 501 ? 98.734 10.906 -129.793 1.00 67.38 501 GLN A C 1
ATOM 3465 O O . GLN A 1 501 ? 99.135 10.249 -130.751 1.00 67.38 501 GLN A O 1
ATOM 3470 N N . THR A 1 502 ? 98.503 12.218 -129.907 1.00 69.25 502 THR A N 1
ATOM 3471 C CA . THR A 1 502 ? 98.966 13.030 -131.055 1.00 69.25 502 THR A CA 1
ATOM 3472 C C . THR A 1 502 ? 99.644 14.312 -130.575 1.00 69.25 502 THR A C 1
ATOM 3474 O O . THR A 1 502 ? 99.081 15.037 -129.748 1.00 69.25 502 THR A O 1
ATOM 3477 N N . SER A 1 503 ? 100.851 14.599 -131.081 1.00 77.38 503 SER A N 1
ATOM 3478 C CA . SER A 1 503 ? 101.680 15.705 -130.582 1.00 77.38 503 SER A CA 1
ATOM 3479 C C . SER A 1 503 ? 100.964 17.047 -130.690 1.00 77.38 503 SER A C 1
ATOM 3481 O O . SER A 1 503 ? 100.369 17.350 -131.727 1.00 77.38 503 SER A O 1
ATOM 3483 N N . ILE A 1 504 ? 101.047 17.859 -129.642 1.00 82.06 504 ILE A N 1
ATOM 3484 C CA . ILE A 1 504 ? 100.609 19.254 -129.662 1.00 82.06 504 ILE A CA 1
ATOM 3485 C C . ILE A 1 504 ? 101.865 20.110 -129.810 1.00 82.06 504 ILE A C 1
ATOM 3487 O O . ILE A 1 504 ? 102.823 19.948 -129.051 1.00 82.06 504 ILE A O 1
ATOM 3491 N N . THR A 1 505 ? 101.879 21.004 -130.795 1.00 82.12 505 THR A N 1
ATOM 3492 C CA . THR A 1 505 ? 102.998 21.927 -131.013 1.00 82.12 505 THR A CA 1
ATOM 3493 C C . THR A 1 505 ? 103.203 22.814 -129.783 1.00 82.12 505 THR A C 1
ATOM 3495 O O . THR A 1 505 ? 102.230 23.199 -129.128 1.00 82.12 505 THR A O 1
ATOM 3498 N N . ALA A 1 506 ? 104.457 23.116 -129.442 1.00 81.69 506 ALA A N 1
ATOM 3499 C CA . ALA A 1 506 ? 104.786 23.958 -128.290 1.00 81.69 506 ALA A CA 1
ATOM 3500 C C . ALA A 1 506 ? 103.986 25.274 -128.296 1.00 81.69 506 ALA A C 1
ATOM 3502 O O . ALA A 1 506 ? 103.864 25.914 -129.340 1.00 81.69 506 ALA A O 1
ATOM 3503 N N . SER A 1 507 ? 103.465 25.682 -127.136 1.00 79.44 507 SER A N 1
ATOM 3504 C CA . SER A 1 507 ? 102.736 26.946 -126.947 1.00 79.44 507 SER A CA 1
ATOM 3505 C C . SER A 1 507 ? 101.469 27.095 -127.805 1.00 79.44 507 SER A C 1
ATOM 3507 O O . SER A 1 507 ? 101.053 28.213 -128.103 1.00 79.44 507 SER A O 1
ATOM 3509 N N . THR A 1 508 ? 100.839 25.981 -128.194 1.00 83.19 508 THR A N 1
ATOM 3510 C CA . THR A 1 508 ? 99.550 25.957 -128.913 1.00 83.19 508 THR A CA 1
ATOM 3511 C C . THR A 1 508 ? 98.502 25.129 -128.159 1.00 83.19 508 THR A C 1
ATOM 3513 O O . THR A 1 508 ? 98.855 24.276 -127.338 1.00 83.19 508 THR A O 1
ATOM 3516 N N . THR A 1 509 ? 97.212 25.375 -128.424 1.00 84.31 509 THR A N 1
ATOM 3517 C CA . THR A 1 509 ? 96.106 24.521 -127.961 1.00 84.31 509 THR A CA 1
ATOM 3518 C C . THR A 1 509 ? 95.651 23.578 -129.067 1.00 84.31 509 THR A C 1
ATOM 3520 O O . THR A 1 509 ? 95.752 23.887 -130.256 1.00 84.31 509 THR A O 1
ATOM 3523 N N . ALA A 1 510 ? 95.143 22.408 -128.689 1.00 84.88 510 ALA A N 1
ATOM 3524 C CA . ALA A 1 510 ? 94.475 21.522 -129.628 1.00 84.88 510 ALA A CA 1
ATOM 3525 C C . ALA A 1 510 ? 93.380 20.696 -128.942 1.00 84.88 510 ALA A C 1
ATOM 3527 O O . ALA A 1 510 ? 93.532 20.258 -127.801 1.00 84.88 510 ALA A O 1
ATOM 3528 N N . PHE A 1 511 ? 92.285 20.443 -129.661 1.00 84.81 511 PHE A N 1
ATOM 3529 C CA . PHE A 1 511 ? 91.217 19.564 -129.188 1.00 84.81 511 PHE A CA 1
ATOM 3530 C C . PHE A 1 511 ? 91.651 18.101 -129.236 1.00 84.81 511 PHE A C 1
ATOM 3532 O O . PHE A 1 511 ? 92.237 17.637 -130.222 1.00 84.81 511 PHE A O 1
ATOM 3539 N N . ARG A 1 512 ? 91.357 17.364 -128.168 1.00 87.19 512 ARG A N 1
ATOM 3540 C CA . ARG A 1 512 ? 91.607 15.931 -128.036 1.00 87.19 512 ARG A CA 1
ATOM 3541 C C . ARG A 1 512 ? 90.371 15.260 -127.467 1.00 87.19 512 ARG A C 1
ATOM 3543 O O . ARG A 1 512 ? 89.748 15.757 -126.536 1.00 87.19 512 ARG A O 1
ATOM 3550 N N . ASN A 1 513 ? 90.030 14.107 -128.024 1.00 86.75 513 ASN A N 1
ATOM 3551 C CA . ASN A 1 513 ? 88.924 13.321 -127.505 1.00 86.75 513 ASN A CA 1
ATOM 3552 C C . ASN A 1 513 ? 89.400 12.512 -126.298 1.00 86.75 513 ASN A C 1
ATOM 3554 O O . ASN A 1 513 ? 90.360 11.748 -126.396 1.00 86.75 513 ASN A O 1
ATOM 3558 N N . CYS A 1 514 ? 88.697 12.690 -125.186 1.00 85.62 514 CYS A N 1
ATOM 3559 C CA . CYS A 1 514 ? 88.744 11.853 -124.004 1.00 85.62 514 CYS A CA 1
ATOM 3560 C C . CYS A 1 514 ? 87.745 10.706 -124.192 1.00 85.62 514 CYS A C 1
ATOM 3562 O O . CYS A 1 514 ? 86.524 10.906 -124.127 1.00 85.62 514 CYS A O 1
ATOM 3564 N N . ALA A 1 515 ? 88.260 9.526 -124.518 1.00 84.25 515 ALA A N 1
ATOM 3565 C CA . ALA A 1 515 ? 87.465 8.330 -124.766 1.00 84.25 515 ALA A CA 1
ATOM 3566 C C . ALA A 1 515 ? 87.041 7.656 -123.446 1.00 84.25 515 ALA A C 1
ATOM 3568 O O . ALA A 1 515 ? 87.613 7.924 -122.396 1.00 84.25 515 ALA A O 1
ATOM 3569 N N . ALA A 1 516 ? 86.049 6.761 -123.501 1.00 84.31 516 ALA A N 1
ATOM 3570 C CA . ALA A 1 516 ? 85.573 5.944 -122.371 1.00 84.31 516 ALA A CA 1
ATOM 3571 C C . ALA A 1 516 ? 84.841 6.684 -121.223 1.00 84.31 516 ALA A C 1
ATOM 3573 O O . ALA A 1 516 ? 84.704 6.142 -120.126 1.00 84.31 516 ALA A O 1
ATOM 3574 N N . ALA A 1 517 ? 84.266 7.864 -121.480 1.00 85.69 517 ALA A N 1
ATOM 3575 C CA . ALA A 1 517 ? 83.482 8.638 -120.508 1.00 85.69 517 ALA A CA 1
ATOM 3576 C C . ALA A 1 517 ? 82.058 8.066 -120.280 1.00 85.69 517 ALA A C 1
ATOM 3578 O O . ALA A 1 517 ? 81.054 8.682 -120.638 1.00 85.69 517 ALA A O 1
ATOM 3579 N N . THR A 1 518 ? 81.968 6.844 -119.748 1.00 87.75 518 THR A N 1
ATOM 3580 C CA . THR A 1 518 ? 80.743 6.019 -119.736 1.00 87.75 518 THR A CA 1
ATOM 3581 C C . THR A 1 518 ? 79.551 6.692 -119.044 1.00 87.75 518 THR A C 1
ATOM 3583 O O . THR A 1 518 ? 79.665 7.191 -117.928 1.00 87.75 518 THR A O 1
ATOM 3586 N N . GLY A 1 519 ? 78.380 6.653 -119.685 1.00 83.00 519 GLY A N 1
ATOM 3587 C CA . GLY A 1 519 ? 77.113 7.137 -119.123 1.00 83.00 519 GLY A CA 1
ATOM 3588 C C . GLY A 1 519 ? 76.798 8.599 -119.440 1.00 83.00 519 GLY A C 1
ATOM 3589 O O . GLY A 1 519 ? 75.733 9.078 -119.056 1.00 83.00 519 GLY A O 1
ATOM 3590 N N . ILE A 1 520 ? 77.678 9.298 -120.164 1.00 86.50 520 ILE A N 1
ATOM 3591 C CA . ILE A 1 520 ? 77.448 10.671 -120.624 1.00 86.50 520 ILE A CA 1
ATOM 3592 C C . ILE A 1 520 ? 76.814 10.680 -122.021 1.00 86.50 520 ILE A C 1
ATOM 3594 O O . ILE A 1 520 ? 77.209 9.916 -122.906 1.00 86.50 520 ILE A O 1
ATOM 3598 N N . THR A 1 521 ? 75.865 11.594 -122.234 1.00 84.75 521 THR A N 1
ATOM 3599 C CA . THR A 1 521 ? 75.298 11.928 -123.550 1.00 84.75 521 THR A CA 1
ATOM 3600 C C . THR A 1 521 ? 75.630 13.373 -123.930 1.00 84.75 521 THR A C 1
ATOM 3602 O O . THR A 1 521 ? 75.982 14.177 -123.067 1.00 84.75 521 THR A O 1
ATOM 3605 N N . THR A 1 522 ? 75.429 13.741 -125.198 1.00 84.06 522 THR A N 1
ATOM 3606 C CA . THR A 1 522 ? 75.654 15.111 -125.702 1.00 84.06 522 THR A CA 1
ATOM 3607 C C . THR A 1 522 ? 74.800 16.189 -125.016 1.00 84.06 522 THR A C 1
ATOM 3609 O O . THR A 1 522 ? 75.075 17.375 -125.183 1.00 84.06 522 THR A O 1
ATOM 3612 N N . ALA A 1 523 ? 73.773 15.810 -124.244 1.00 80.81 523 ALA A N 1
ATOM 3613 C CA . ALA A 1 523 ? 72.923 16.741 -123.503 1.00 80.81 523 ALA A CA 1
ATOM 3614 C C . ALA A 1 523 ? 73.513 17.168 -122.146 1.00 80.81 523 ALA A C 1
ATOM 3616 O O . ALA A 1 523 ? 73.095 18.185 -121.590 1.00 80.81 523 ALA A O 1
ATOM 3617 N N . TYR A 1 524 ? 74.470 16.415 -121.599 1.00 87.62 524 TYR A N 1
ATOM 3618 C CA . TYR A 1 524 ? 74.950 16.646 -120.239 1.00 87.62 524 TYR A CA 1
ATOM 3619 C C . TYR A 1 524 ? 76.002 17.750 -120.175 1.00 87.62 524 TYR A C 1
ATOM 3621 O O . TYR A 1 524 ? 76.865 17.885 -121.048 1.00 87.62 524 TYR A O 1
ATOM 3629 N N . LYS A 1 525 ? 75.953 18.534 -119.095 1.00 85.00 525 LYS A N 1
ATOM 3630 C CA . LYS A 1 525 ? 76.997 19.512 -118.779 1.00 85.00 525 LYS A CA 1
ATOM 3631 C C . LYS A 1 525 ? 78.089 18.810 -117.994 1.00 85.00 525 LYS A C 1
ATOM 3633 O O . LYS A 1 525 ? 77.830 18.268 -116.922 1.00 85.00 525 LYS A O 1
ATOM 3638 N N . VAL A 1 526 ? 79.290 18.805 -118.564 1.00 87.38 526 VAL A N 1
ATOM 3639 C CA . VAL A 1 526 ? 80.448 18.109 -118.009 1.00 87.38 526 VAL A CA 1
ATOM 3640 C C . VAL A 1 526 ? 81.427 19.099 -117.401 1.00 87.38 526 VAL A C 1
ATOM 3642 O O . VAL A 1 526 ? 81.743 20.129 -117.994 1.00 87.38 526 VAL A O 1
ATOM 3645 N N . PHE A 1 527 ? 81.925 18.761 -116.222 1.00 87.06 527 PHE A N 1
ATOM 3646 C CA . PHE A 1 527 ? 83.109 19.363 -115.634 1.00 87.06 527 PHE A CA 1
ATOM 3647 C C . PHE A 1 527 ? 84.204 18.304 -115.637 1.00 87.06 527 PHE A C 1
ATOM 3649 O O . PHE A 1 527 ? 83.958 17.185 -115.189 1.00 87.06 527 PHE A O 1
ATOM 3656 N N . VAL A 1 528 ? 85.391 18.632 -116.148 1.00 87.75 528 VAL A N 1
ATOM 3657 C CA . VAL A 1 528 ? 86.534 17.712 -116.140 1.00 87.75 528 VAL A CA 1
ATOM 3658 C C . VAL A 1 528 ? 87.655 18.252 -115.278 1.00 87.75 528 VAL A C 1
ATOM 3660 O O . VAL A 1 528 ? 87.878 19.459 -115.198 1.00 87.75 528 VAL A O 1
ATOM 3663 N N . GLN A 1 529 ? 88.404 17.339 -114.683 1.00 87.69 529 GLN A N 1
ATOM 3664 C CA . GLN A 1 529 ? 89.600 17.647 -113.927 1.00 87.69 529 GLN A CA 1
ATOM 3665 C C . GLN A 1 529 ? 90.776 16.857 -114.497 1.00 87.69 529 GLN A C 1
ATOM 3667 O O . GLN A 1 529 ? 90.725 15.630 -114.621 1.00 87.69 529 GLN A O 1
ATOM 3672 N N . ALA A 1 530 ? 91.852 17.578 -114.815 1.00 81.00 530 ALA A N 1
ATOM 3673 C CA . ALA A 1 530 ? 93.121 16.975 -115.192 1.00 81.00 530 ALA A CA 1
ATOM 3674 C C . ALA A 1 530 ? 93.683 16.135 -114.043 1.00 81.00 530 ALA A C 1
ATOM 3676 O O . ALA A 1 530 ? 93.679 16.570 -112.890 1.00 81.00 530 ALA A O 1
ATOM 3677 N N . THR A 1 531 ? 94.195 14.947 -114.360 1.00 80.44 531 THR A N 1
ATOM 3678 C CA . THR A 1 531 ? 94.963 14.150 -113.399 1.00 80.44 531 THR A CA 1
ATOM 3679 C C . THR A 1 531 ? 96.457 14.317 -113.655 1.00 80.44 531 THR A C 1
ATOM 3681 O O . THR A 1 531 ? 96.881 14.725 -114.739 1.00 80.44 531 THR A O 1
ATOM 3684 N N . SER A 1 532 ? 97.274 13.963 -112.663 1.00 76.38 532 SER A N 1
ATOM 3685 C CA . SER A 1 532 ? 98.737 13.987 -112.771 1.00 76.38 532 SER A CA 1
ATOM 3686 C C . SER A 1 532 ? 99.287 13.108 -113.901 1.00 76.38 532 SER A C 1
ATOM 3688 O O . SER A 1 532 ? 100.413 13.330 -114.338 1.00 76.38 532 SER A O 1
ATOM 3690 N N . SER A 1 533 ? 98.505 12.148 -114.411 1.00 77.31 533 SER A N 1
ATOM 3691 C CA . SER A 1 533 ? 98.942 11.234 -115.471 1.00 77.31 533 SER A CA 1
ATOM 3692 C C . SER A 1 533 ? 99.175 11.920 -116.824 1.00 77.31 533 SER A C 1
ATOM 3694 O O . SER A 1 533 ? 100.007 11.443 -117.590 1.00 77.31 533 SER A O 1
ATOM 3696 N N . LEU A 1 534 ? 98.533 13.063 -117.098 1.00 78.62 534 LEU A N 1
ATOM 3697 C CA . LEU A 1 534 ? 98.539 13.719 -118.415 1.00 78.62 534 LEU A CA 1
ATOM 3698 C C . LEU A 1 534 ? 99.927 14.213 -118.8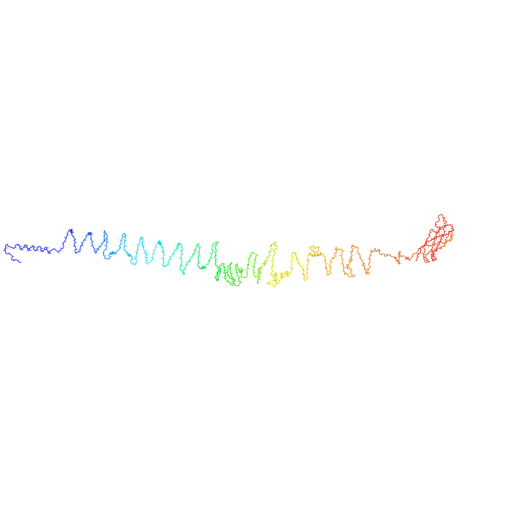81 1.00 78.62 534 LEU A C 1
ATOM 3700 O O . LEU A 1 534 ? 100.144 14.386 -120.079 1.00 78.62 534 LEU A O 1
ATOM 3704 N N . ALA A 1 535 ? 100.864 14.436 -117.951 1.00 71.38 535 ALA A N 1
ATOM 3705 C CA . ALA A 1 535 ? 102.226 14.919 -118.219 1.00 71.38 535 ALA A CA 1
ATOM 3706 C C . ALA A 1 535 ? 103.311 13.827 -118.084 1.00 71.38 535 ALA A C 1
ATOM 3708 O O . ALA A 1 535 ? 104.506 14.131 -118.064 1.00 71.38 535 ALA A O 1
ATOM 3709 N N . THR A 1 536 ? 102.920 12.554 -117.977 1.00 71.12 536 THR A N 1
ATOM 3710 C CA . THR A 1 536 ? 103.865 11.440 -117.804 1.00 71.12 536 THR A CA 1
ATOM 3711 C C . THR A 1 536 ? 104.735 11.271 -119.056 1.00 71.12 536 THR A C 1
ATOM 3713 O O . THR A 1 536 ? 104.214 11.061 -120.146 1.00 71.12 536 THR A O 1
ATOM 3716 N N . GLY A 1 537 ? 106.065 11.346 -118.907 1.00 65.19 537 GLY A N 1
ATOM 3717 C CA . GLY A 1 537 ? 107.024 11.173 -120.011 1.00 65.19 537 GLY A CA 1
ATOM 3718 C C . GLY A 1 537 ? 107.395 12.449 -120.780 1.00 65.19 537 GLY A C 1
ATOM 3719 O O . GLY A 1 537 ? 108.075 12.355 -121.798 1.00 65.19 537 GLY A O 1
ATOM 3720 N N . VAL A 1 538 ? 106.988 13.631 -120.300 1.00 68.38 538 VAL A N 1
ATOM 3721 C CA . VAL A 1 538 ? 107.313 14.930 -120.911 1.00 68.38 538 VAL A CA 1
ATOM 3722 C C . VAL A 1 538 ? 108.250 15.744 -120.014 1.00 68.38 538 VAL A C 1
ATOM 3724 O O . VAL A 1 538 ? 107.964 15.967 -118.838 1.00 68.38 538 VAL A O 1
ATOM 3727 N N . THR A 1 539 ? 109.365 16.225 -120.570 1.00 64.81 539 THR A N 1
ATOM 3728 C CA . THR A 1 539 ? 110.326 17.083 -119.861 1.00 64.81 539 THR A CA 1
ATOM 3729 C C . THR A 1 539 ? 109.804 18.520 -119.816 1.00 64.81 539 THR A C 1
ATOM 3731 O O . THR A 1 539 ? 109.850 19.230 -120.818 1.00 64.81 539 THR A O 1
ATOM 3734 N N . VAL A 1 540 ? 109.288 18.959 -118.666 1.00 62.38 540 VAL A N 1
ATOM 3735 C CA . VAL A 1 540 ? 108.825 20.343 -118.467 1.00 62.38 540 VAL A CA 1
ATOM 3736 C C . VAL A 1 540 ? 110.000 21.206 -117.970 1.00 62.38 540 VAL A C 1
ATOM 3738 O O . VAL A 1 540 ? 110.650 20.812 -116.999 1.00 62.38 540 VAL A O 1
ATOM 3741 N N . PRO A 1 541 ? 110.306 22.361 -118.597 1.00 62.69 541 PRO A N 1
ATOM 3742 C CA . PRO A 1 541 ? 111.356 23.268 -118.136 1.00 62.69 541 PRO A CA 1
ATOM 3743 C C . PRO A 1 541 ? 111.141 23.715 -116.682 1.00 62.69 541 PRO A C 1
ATOM 3745 O O . PRO A 1 541 ? 110.022 24.035 -116.275 1.00 62.69 541 PRO A O 1
ATOM 3748 N N . VAL A 1 542 ? 112.222 23.759 -115.897 1.00 56.88 542 VAL A N 1
ATOM 3749 C CA . VAL A 1 542 ? 112.198 24.171 -114.484 1.00 56.88 542 VAL A CA 1
ATOM 3750 C C . VAL A 1 542 ? 111.597 25.577 -114.329 1.00 56.88 542 VAL A C 1
ATOM 3752 O O . VAL A 1 542 ? 112.149 26.553 -114.826 1.00 56.88 542 VAL A O 1
ATOM 3755 N N . GLY A 1 543 ? 110.446 25.672 -113.652 1.00 62.16 543 GLY A N 1
ATOM 3756 C CA . GLY A 1 543 ? 109.712 26.926 -113.415 1.00 62.16 543 GLY A CA 1
ATOM 3757 C C . GLY A 1 543 ? 108.411 27.105 -114.214 1.00 62.16 543 GLY A C 1
ATOM 3758 O O . GLY A 1 543 ? 107.674 28.047 -113.933 1.00 62.16 543 GLY A O 1
ATOM 3759 N N . ALA A 1 544 ? 108.079 26.206 -115.149 1.00 56.34 544 ALA A N 1
ATOM 3760 C CA . ALA A 1 544 ? 106.780 26.191 -115.828 1.00 56.34 544 ALA A CA 1
ATOM 3761 C C . ALA A 1 544 ? 105.798 25.238 -115.111 1.00 56.34 544 ALA A C 1
ATOM 3763 O O . ALA A 1 544 ? 106.066 24.046 -114.965 1.00 56.34 544 ALA A O 1
ATOM 3764 N N . GLY A 1 545 ? 104.665 25.759 -114.627 1.00 58.41 545 GLY A N 1
ATOM 3765 C CA . GLY A 1 545 ? 103.581 24.952 -114.049 1.00 58.41 545 GLY A CA 1
ATOM 3766 C C . GLY A 1 545 ? 102.938 24.017 -115.082 1.00 58.41 545 GLY A C 1
ATOM 3767 O O . GLY A 1 545 ? 102.960 24.329 -116.266 1.00 58.41 545 GLY A O 1
ATOM 3768 N N . ALA A 1 546 ? 102.410 22.878 -114.604 1.00 60.09 546 ALA A N 1
ATOM 3769 C CA . ALA A 1 546 ? 101.693 21.804 -115.318 1.00 60.09 546 ALA A CA 1
ATOM 3770 C C . ALA A 1 546 ? 101.862 21.791 -116.850 1.00 60.09 546 ALA A C 1
ATOM 3772 O O . ALA A 1 546 ? 101.223 22.561 -117.562 1.00 60.09 546 ALA A O 1
ATOM 3773 N N . GLY A 1 547 ? 102.669 20.854 -117.365 1.00 71.31 547 GLY A N 1
ATOM 3774 C CA . GLY A 1 547 ? 1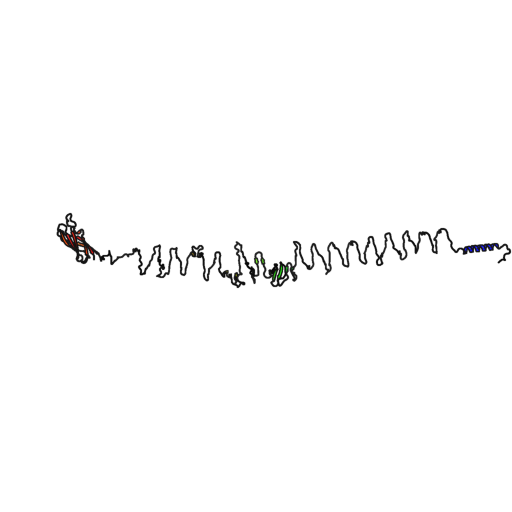03.017 20.791 -118.789 1.00 71.31 547 GLY A CA 1
ATOM 3775 C C . GLY A 1 547 ? 101.830 20.794 -119.770 1.00 71.31 547 GLY A C 1
ATOM 3776 O O . GLY A 1 547 ? 101.973 21.260 -120.902 1.00 71.31 547 GLY A O 1
ATOM 3777 N N . PHE A 1 548 ? 100.647 20.362 -119.318 1.00 82.44 548 PHE A N 1
ATOM 3778 C CA . PHE A 1 548 ? 99.389 20.469 -120.052 1.00 82.44 548 PHE A CA 1
ATOM 3779 C C . PHE A 1 548 ? 98.267 21.029 -119.170 1.00 82.44 548 PHE A C 1
ATOM 3781 O O . PHE A 1 548 ? 98.109 20.608 -118.022 1.00 82.44 548 PHE A O 1
ATOM 3788 N N . VAL A 1 549 ? 97.451 21.927 -119.727 1.00 84.38 549 VAL A N 1
ATOM 3789 C CA . VAL A 1 549 ? 96.277 22.518 -119.057 1.00 84.38 549 VAL A CA 1
ATOM 3790 C C . VAL A 1 549 ? 95.022 22.227 -119.871 1.00 84.38 549 VAL A C 1
ATOM 3792 O O . VAL A 1 549 ? 95.020 22.423 -121.086 1.00 84.38 549 VAL A O 1
ATOM 3795 N N . ILE A 1 550 ? 93.951 21.787 -119.204 1.00 87.19 550 ILE A N 1
ATOM 3796 C CA . ILE A 1 550 ? 92.630 21.652 -119.827 1.00 87.19 550 ILE A CA 1
ATOM 3797 C C . ILE A 1 550 ? 91.953 23.020 -119.817 1.00 87.19 550 ILE A C 1
ATOM 3799 O O . ILE A 1 550 ? 91.696 23.579 -118.753 1.00 87.19 550 ILE A O 1
ATOM 3803 N N . VAL A 1 551 ? 91.694 23.558 -121.002 1.00 85.94 551 VAL A N 1
ATOM 3804 C CA . VAL A 1 551 ? 91.115 24.896 -121.188 1.00 85.94 551 VAL A CA 1
ATOM 3805 C C . VAL A 1 551 ? 89.594 24.821 -121.218 1.00 85.94 551 VAL A C 1
ATOM 3807 O O . VAL A 1 551 ? 88.903 25.659 -120.643 1.00 85.94 551 VAL A O 1
ATOM 3810 N N . SER A 1 552 ? 89.065 23.795 -121.877 1.00 86.56 552 SER A N 1
ATOM 3811 C CA . SER A 1 552 ? 87.633 23.585 -122.017 1.00 86.56 552 SER A CA 1
ATOM 3812 C C . SER A 1 552 ? 87.322 22.101 -122.176 1.00 86.56 552 SER A C 1
ATOM 3814 O O . SER A 1 552 ? 88.180 21.305 -122.567 1.00 86.56 552 SER A O 1
ATOM 3816 N N . ALA A 1 553 ? 86.091 21.719 -121.844 1.00 87.25 553 ALA A N 1
ATOM 3817 C CA . ALA A 1 553 ? 85.589 20.371 -122.044 1.00 87.25 553 ALA A CA 1
ATOM 3818 C C . ALA A 1 553 ? 84.111 20.395 -122.406 1.00 87.25 553 ALA A C 1
ATOM 3820 O O . ALA A 1 553 ? 83.336 21.181 -121.862 1.00 87.25 553 ALA A O 1
ATOM 3821 N N . SER A 1 554 ? 83.719 19.518 -123.318 1.00 88.12 554 SER A N 1
ATOM 3822 C CA . SER A 1 554 ? 82.331 19.372 -123.737 1.00 88.12 554 SER A CA 1
ATOM 3823 C C . SER A 1 554 ? 82.048 17.925 -124.115 1.00 88.12 554 SER A C 1
ATOM 3825 O O . SER A 1 554 ? 82.890 17.266 -124.727 1.00 88.12 554 SER A O 1
ATOM 3827 N N . SER A 1 555 ? 80.863 17.415 -123.774 1.00 88.06 555 SER A N 1
ATOM 3828 C CA . SER A 1 555 ? 80.422 16.117 -124.287 1.00 88.06 555 SER A CA 1
ATOM 3829 C C . SER A 1 555 ? 80.018 16.274 -125.750 1.00 88.06 555 SER A C 1
ATOM 3831 O O . SER A 1 555 ? 78.996 16.876 -126.070 1.00 88.06 555 SER A O 1
ATOM 3833 N N . THR A 1 556 ? 80.850 15.760 -126.651 1.00 80.94 556 THR A N 1
ATOM 3834 C CA . THR A 1 556 ? 80.660 15.892 -128.103 1.00 80.94 556 THR A CA 1
ATOM 3835 C C . THR A 1 556 ? 80.038 14.650 -128.736 1.00 80.94 556 THR A C 1
ATOM 3837 O O . THR A 1 556 ? 79.511 14.736 -129.842 1.00 80.94 556 THR A O 1
ATOM 3840 N N . ALA A 1 557 ? 80.050 13.512 -128.036 1.00 84.31 557 ALA A N 1
ATOM 3841 C CA . ALA A 1 557 ? 79.361 12.282 -128.417 1.00 84.31 557 ALA A CA 1
ATOM 3842 C C . ALA A 1 557 ? 79.059 11.425 -127.176 1.00 84.31 557 ALA A C 1
ATOM 3844 O O . ALA A 1 557 ? 79.573 11.681 -126.085 1.00 84.31 557 ALA A O 1
ATOM 3845 N N . VAL A 1 558 ? 78.241 10.381 -127.342 1.00 84.81 558 VAL A N 1
ATOM 3846 C CA . VAL A 1 558 ? 78.004 9.396 -126.276 1.00 84.81 558 VAL A CA 1
ATOM 3847 C C . VAL A 1 558 ? 79.338 8.807 -125.824 1.00 84.81 558 VAL A C 1
ATOM 3849 O O . VAL A 1 558 ? 80.180 8.432 -126.644 1.00 84.81 558 VAL A O 1
ATOM 3852 N N . ASN A 1 559 ? 79.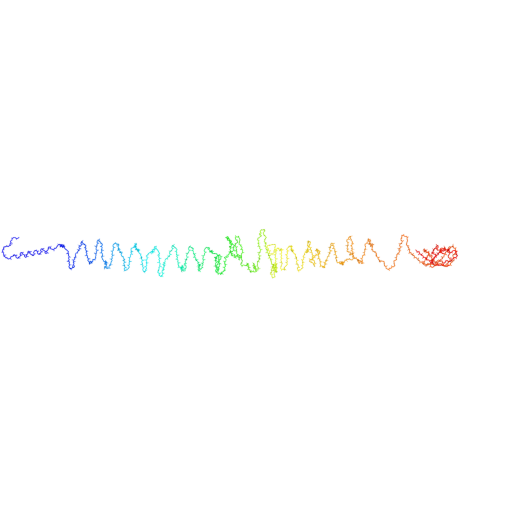534 8.753 -124.511 1.00 89.00 559 ASN A N 1
ATOM 3853 C CA . ASN A 1 559 ? 80.749 8.255 -123.869 1.00 89.00 559 ASN A CA 1
ATOM 3854 C C . ASN A 1 559 ? 82.060 8.948 -124.290 1.00 89.00 559 ASN A C 1
ATOM 3856 O O . ASN A 1 559 ? 83.142 8.387 -124.104 1.00 89.00 559 ASN A O 1
ATOM 3860 N N . THR A 1 560 ? 81.983 10.154 -124.859 1.00 86.69 560 THR A N 1
ATOM 3861 C CA . THR A 1 560 ? 83.154 10.906 -125.322 1.00 86.69 560 THR A CA 1
ATOM 3862 C C . THR A 1 560 ? 83.075 12.348 -124.842 1.00 86.69 560 THR A C 1
ATOM 3864 O O . THR A 1 560 ? 82.066 13.032 -125.034 1.00 86.69 560 THR A O 1
ATOM 3867 N N . ILE A 1 561 ? 84.165 12.829 -124.249 1.00 90.31 561 ILE A N 1
ATOM 3868 C CA . ILE A 1 561 ? 84.329 14.240 -123.900 1.00 90.31 561 ILE A CA 1
ATOM 3869 C C . ILE A 1 561 ? 85.437 14.802 -124.783 1.00 90.31 561 ILE A C 1
ATOM 3871 O O . ILE A 1 561 ? 86.562 14.323 -124.730 1.00 90.31 561 ILE A O 1
ATOM 3875 N N . SER A 1 562 ? 85.148 15.815 -125.592 1.00 88.19 562 SER A N 1
ATOM 3876 C CA . SER A 1 562 ? 86.205 16.582 -126.249 1.00 88.19 562 SER A CA 1
ATOM 3877 C C . SER A 1 562 ? 86.774 17.573 -125.247 1.00 88.19 562 SER A C 1
ATOM 3879 O O . SER A 1 562 ? 86.021 18.339 -124.642 1.00 88.19 562 SER A O 1
ATOM 3881 N N . VAL A 1 563 ? 88.088 17.544 -125.061 1.00 89.44 563 VAL A N 1
ATOM 3882 C CA . VAL A 1 563 ? 88.813 18.478 -124.203 1.00 89.44 563 VAL A CA 1
ATOM 3883 C C . VAL A 1 563 ? 89.793 19.286 -125.035 1.00 89.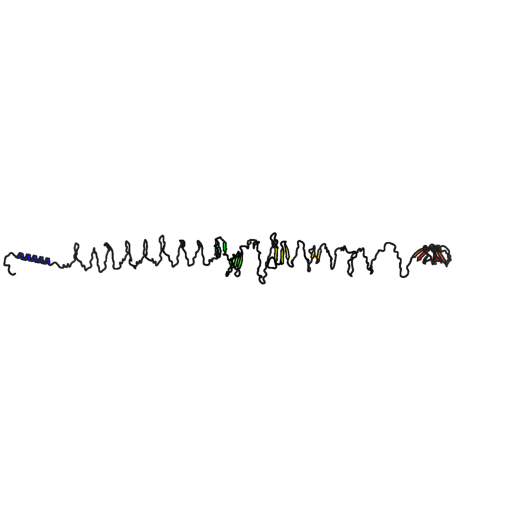44 563 VAL A C 1
ATOM 3885 O O . VAL A 1 563 ? 90.485 18.759 -125.906 1.00 89.44 563 VAL A O 1
ATOM 3888 N N . GLU A 1 564 ? 89.867 20.581 -124.777 1.00 89.06 564 GLU A N 1
ATOM 3889 C CA . GLU A 1 564 ? 90.898 21.436 -125.347 1.00 89.06 564 GLU A CA 1
ATOM 3890 C C . GLU A 1 564 ? 92.103 21.459 -124.415 1.00 89.06 564 GLU A C 1
ATOM 3892 O O . GLU A 1 564 ? 91.980 21.817 -123.241 1.00 89.06 564 GLU A O 1
ATOM 3897 N N . ILE A 1 565 ? 93.268 21.070 -124.932 1.00 88.19 565 ILE A N 1
ATOM 3898 C CA . ILE A 1 565 ? 94.498 20.965 -124.148 1.00 88.19 565 ILE A CA 1
ATOM 3899 C C . ILE A 1 565 ? 95.508 21.993 -124.654 1.00 88.19 565 ILE A C 1
ATOM 3901 O O . ILE A 1 565 ? 95.832 22.010 -125.841 1.00 88.19 565 ILE A O 1
ATOM 3905 N N . SER A 1 566 ? 96.028 22.823 -123.750 1.00 85.31 566 SER A N 1
ATOM 3906 C CA . SER A 1 566 ? 97.147 23.738 -124.006 1.00 85.31 566 SER A CA 1
ATOM 3907 C C . SER A 1 566 ? 98.480 23.064 -123.691 1.00 85.31 566 SER A C 1
ATOM 3909 O O . SER A 1 566 ? 98.633 22.526 -122.591 1.00 85.31 566 SER A O 1
ATOM 3911 N N . ASN A 1 567 ? 99.437 23.086 -124.628 1.00 84.12 567 ASN A N 1
ATOM 3912 C CA . ASN A 1 567 ? 100.798 22.591 -124.399 1.00 84.12 567 ASN A CA 1
ATOM 3913 C C . ASN A 1 567 ? 101.737 23.731 -123.976 1.00 84.12 567 ASN A C 1
ATOM 3915 O O . ASN A 1 567 ? 102.138 24.555 -124.800 1.00 84.12 567 ASN A O 1
ATOM 3919 N N . LEU A 1 568 ? 102.155 23.718 -122.710 1.00 79.69 568 LEU A N 1
ATOM 3920 C CA . LEU A 1 568 ? 103.033 24.729 -122.110 1.00 79.69 568 LEU A CA 1
ATOM 3921 C C . LEU A 1 568 ? 104.468 24.218 -121.880 1.00 79.69 568 LEU A C 1
ATOM 3923 O O . LEU A 1 568 ? 105.263 24.861 -121.201 1.00 79.69 568 LEU A O 1
ATOM 3927 N N . THR A 1 569 ? 104.828 23.065 -122.448 1.00 73.38 569 THR A N 1
ATOM 3928 C CA . THR A 1 569 ? 106.099 22.365 -122.159 1.00 73.38 569 THR A CA 1
ATOM 3929 C C . THR A 1 569 ? 107.327 22.920 -122.887 1.00 73.38 569 THR A C 1
ATOM 3931 O O . THR A 1 569 ? 108.418 22.380 -122.742 1.00 73.38 569 THR A O 1
ATOM 3934 N N . GLY A 1 570 ? 107.182 23.982 -123.685 1.00 71.75 570 GLY A N 1
ATOM 3935 C CA . GLY A 1 570 ? 108.292 24.591 -124.433 1.00 71.75 570 GLY A CA 1
ATOM 3936 C C . GLY A 1 570 ? 108.819 23.764 -125.619 1.00 71.75 570 GLY A C 1
ATOM 3937 O O . GLY A 1 570 ? 109.720 24.223 -126.314 1.00 71.75 570 GLY A O 1
ATOM 3938 N N . GLY A 1 571 ? 108.242 22.586 -125.891 1.00 76.19 571 GLY A N 1
ATOM 3939 C CA . GLY A 1 571 ? 108.555 21.717 -127.032 1.00 76.19 571 GLY A CA 1
ATOM 3940 C C . GLY A 1 571 ? 107.318 20.962 -127.538 1.00 76.19 571 GLY A C 1
ATOM 3941 O O . GLY A 1 571 ? 106.288 20.913 -126.860 1.00 76.19 571 GLY A O 1
ATOM 3942 N N . ASN A 1 572 ? 107.387 20.397 -128.748 1.00 81.50 572 ASN A N 1
ATOM 3943 C CA . ASN A 1 572 ? 106.305 19.566 -129.281 1.00 81.50 572 ASN A CA 1
ATOM 3944 C C . ASN A 1 572 ? 106.219 18.279 -128.458 1.00 81.50 572 ASN A C 1
ATOM 3946 O O . ASN A 1 572 ? 107.120 17.448 -128.523 1.00 81.50 572 ASN A O 1
ATOM 3950 N N . ASN A 1 573 ? 105.138 18.122 -127.696 1.00 77.88 573 ASN A N 1
ATOM 3951 C CA . ASN A 1 573 ? 104.958 17.006 -126.775 1.00 77.88 573 ASN A CA 1
ATOM 3952 C C . ASN A 1 573 ? 103.555 16.418 -126.907 1.00 77.88 573 ASN A C 1
ATOM 3954 O O . ASN A 1 573 ? 102.600 17.090 -127.307 1.00 77.88 573 ASN A O 1
ATOM 3958 N N . THR A 1 574 ? 103.438 15.137 -126.582 1.00 80.25 574 THR A N 1
ATOM 3959 C CA . THR A 1 574 ? 102.212 14.367 -126.775 1.00 80.25 574 THR A CA 1
ATOM 3960 C C . THR A 1 574 ? 101.585 14.055 -125.416 1.00 80.25 574 THR A C 1
ATOM 3962 O O . THR A 1 574 ? 102.133 13.216 -124.703 1.00 80.25 574 THR A O 1
ATOM 3965 N N . PRO A 1 575 ? 100.470 14.704 -125.027 1.00 78.31 575 PRO A N 1
ATOM 3966 C CA . PRO A 1 575 ? 99.790 14.374 -123.778 1.00 78.31 575 PRO A CA 1
ATOM 3967 C C . PRO A 1 575 ? 99.184 12.968 -123.857 1.00 78.31 575 PRO A C 1
ATOM 3969 O O . PRO A 1 575 ? 98.593 12.593 -124.873 1.00 78.31 575 PRO A O 1
ATOM 3972 N N . SER A 1 576 ? 99.320 12.197 -122.781 1.00 80.44 576 SER A N 1
ATOM 3973 C CA . SER A 1 576 ? 98.798 10.832 -122.661 1.00 80.44 576 SER A CA 1
ATOM 3974 C C . SER A 1 576 ? 98.408 10.586 -121.205 1.00 80.44 576 SER A C 1
ATOM 3976 O O . SER A 1 576 ? 99.263 10.721 -120.336 1.00 80.44 576 SER A O 1
ATOM 3978 N N . GLY A 1 577 ? 97.148 10.242 -120.916 1.00 82.62 577 GLY A N 1
ATOM 3979 C CA . GLY A 1 577 ? 96.675 10.003 -119.542 1.00 82.62 577 GLY A CA 1
ATOM 3980 C C . GLY A 1 577 ? 95.150 10.044 -119.382 1.00 82.62 577 GLY A C 1
ATOM 3981 O O . GLY A 1 577 ? 94.430 10.205 -120.364 1.00 82.62 577 GLY A O 1
ATOM 3982 N N . THR A 1 578 ? 94.670 9.927 -118.142 1.00 85.69 578 THR A N 1
ATOM 3983 C CA . THR A 1 578 ? 93.241 9.865 -117.766 1.00 85.69 578 THR A CA 1
ATOM 3984 C C . THR A 1 578 ? 92.762 11.193 -117.156 1.00 85.69 578 THR A C 1
ATOM 3986 O O . THR A 1 578 ? 93.521 11.873 -116.466 1.00 85.69 578 THR A O 1
ATOM 3989 N N . LEU A 1 579 ? 91.504 11.582 -117.359 1.00 88.31 579 LEU A N 1
ATOM 3990 C CA . LEU A 1 579 ? 90.830 12.731 -116.741 1.00 88.31 579 LEU A CA 1
ATOM 3991 C C . LEU A 1 579 ? 89.649 12.249 -115.883 1.00 88.31 579 LEU A C 1
ATOM 3993 O O . LEU A 1 579 ? 88.999 11.265 -116.231 1.00 88.31 579 LEU A O 1
ATOM 3997 N N . ASN A 1 580 ? 89.337 12.963 -114.798 1.00 88.94 580 ASN A N 1
ATOM 3998 C CA . ASN A 1 580 ? 88.096 12.759 -114.035 1.00 88.94 580 ASN A CA 1
ATOM 3999 C C . ASN A 1 580 ? 86.987 13.647 -114.606 1.00 88.94 580 ASN A C 1
ATOM 4001 O O . ASN A 1 580 ? 87.273 14.771 -115.024 1.00 88.94 580 ASN A O 1
ATOM 4005 N N . PHE A 1 581 ? 85.731 13.198 -114.569 1.00 91.12 581 PHE A N 1
ATOM 4006 C CA . PHE A 1 581 ? 84.584 14.024 -114.945 1.00 91.12 581 PHE A CA 1
ATOM 4007 C C . PHE A 1 581 ? 83.406 13.906 -113.969 1.00 91.12 581 PHE A C 1
ATOM 4009 O O . PHE A 1 581 ? 83.167 12.854 -113.373 1.00 91.12 581 PHE A O 1
ATOM 4016 N N . TRP A 1 582 ? 82.620 14.982 -113.892 1.00 88.75 582 TRP A N 1
ATOM 4017 C CA . TRP A 1 582 ? 81.274 15.018 -113.318 1.00 88.75 582 TRP A CA 1
ATOM 4018 C C . TRP A 1 582 ? 80.301 15.531 -114.373 1.00 88.75 582 TRP A C 1
ATOM 4020 O O . TRP A 1 582 ? 80.584 16.520 -115.049 1.00 88.75 582 TRP A O 1
ATOM 4030 N N . ALA A 1 583 ? 79.161 14.867 -114.512 1.00 84.50 583 ALA A N 1
ATOM 4031 C CA . ALA A 1 583 ? 78.109 15.215 -115.450 1.00 84.50 583 ALA A CA 1
ATOM 4032 C C . ALA A 1 583 ? 76.781 15.362 -114.706 1.00 84.50 583 ALA A C 1
ATOM 4034 O O . ALA A 1 583 ? 76.360 14.456 -113.989 1.00 84.50 583 ALA A O 1
ATOM 4035 N N . VAL A 1 584 ? 76.114 16.497 -114.872 1.00 82.12 584 VAL A N 1
ATOM 4036 C CA . VAL A 1 584 ? 74.752 16.707 -114.359 1.00 82.12 584 VAL A CA 1
ATOM 4037 C C . VAL A 1 584 ? 73.743 16.471 -115.481 1.00 82.12 584 VAL A C 1
ATOM 4039 O O . VAL A 1 584 ? 73.994 16.885 -116.620 1.00 82.12 584 VAL A O 1
ATOM 4042 N N . ARG A 1 585 ? 72.655 15.755 -115.157 1.00 77.69 585 ARG A N 1
ATOM 4043 C CA . ARG A 1 585 ? 71.550 15.489 -116.093 1.00 77.69 585 ARG A CA 1
ATOM 4044 C C . ARG A 1 585 ? 70.596 16.666 -116.207 1.00 77.69 585 ARG A C 1
ATOM 4046 O O . ARG A 1 585 ? 70.350 17.313 -115.162 1.00 77.69 585 ARG A O 1
#

Solvent-accessible surface area (backbone atoms only — not comparable to full-atom values): 41479 Å² total; per-residue (Å²): 136,94,76,88,82,84,88,70,103,74,61,74,67,62,58,56,56,54,49,51,51,52,50,55,48,52,59,67,72,65,77,79,75,85,86,85,75,94,65,89,86,84,66,101,60,86,87,83,71,94,64,91,80,86,76,93,63,94,80,86,68,97,78,77,82,80,96,74,90,87,67,99,63,85,88,82,69,99,63,88,87,77,67,83,56,100,78,48,75,86,87,65,99,62,86,87,83,73,97,64,93,81,86,78,95,66,91,80,89,74,58,89,54,95,85,52,78,87,84,73,93,67,89,87,85,72,95,74,80,86,86,65,99,68,84,86,86,70,100,62,87,88,80,66,83,56,99,75,44,75,88,86,70,99,67,86,86,86,73,94,66,89,85,86,78,92,73,90,85,89,75,60,92,53,95,85,54,79,87,84,74,94,68,90,84,85,65,96,76,79,87,85,63,97,73,83,85,84,71,96,69,86,89,80,67,88,53,102,80,47,72,91,83,64,81,46,28,43,58,47,71,92,54,80,82,37,83,50,62,76,39,78,42,60,29,71,33,76,65,87,82,80,95,72,60,59,73,44,72,48,30,30,60,71,82,39,28,34,33,39,27,75,67,86,54,79,45,80,77,44,41,83,82,43,48,79,44,78,50,101,89,44,82,41,72,62,62,88,85,83,69,82,90,80,89,76,74,94,64,86,55,80,99,54,80,84,78,86,85,86,82,75,87,63,91,58,100,67,72,89,76,88,82,71,67,93,86,52,86,5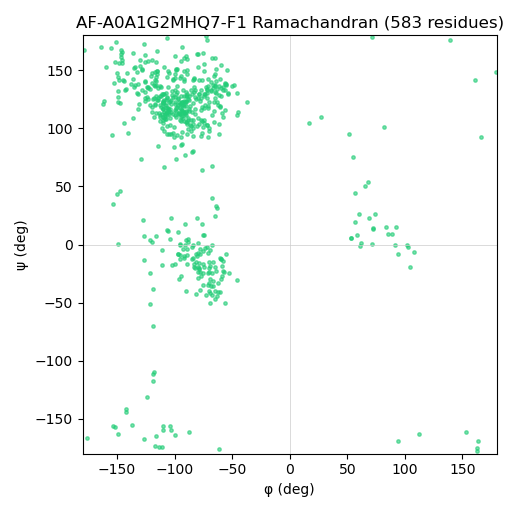2,61,71,41,80,40,66,64,66,95,50,95,85,43,53,61,50,35,34,26,39,59,86,68,52,80,49,59,72,63,90,86,83,70,99,65,89,87,83,72,98,67,84,90,83,64,96,84,72,80,86,76,49,90,76,94,39,59,44,47,42,83,46,95,73,47,94,41,57,70,25,69,63,72,90,82,86,72,99,63,89,87,87,66,101,68,88,83,72,92,58,99,71,85,84,85,80,88,66,58,100,83,57,66,83,84,60,61,101,78,63,72,84,82,70,96,62,91,77,85,74,90,78,84,80,82,81,61,96,66,81,85,77,71,95,78,70,84,66,86,74,72,70,100,61,88,86,83,70,97,75,69,70,78,65,101,80,65,70,76,79,44,78,47,74,52,49,25,38,39,70,80,57,70,36,54,44,74,37,71,49,80,44,59,21,40,67,27,74,93,44,42,58,85,32,56,52,49,72,42,87,41,85,46,37,48,62,95,59,81,53,55,94,87,58,74,66,42,58,42,80,79,46,61,42,36,76,37,70,25,26,31,39,30,31,37,34,27,59,31,80,43,72,44,54,50,36,34,48,32,40,38,40,31,40,100

Mean predicted aligned error: 21.33 Å

Secondary structure (DSSP, 8-state):
--------TT-HHHHHHHHHHHHHHHHHHH--S-----S----SS----SS-----S----TT---S----SS----SS-----SSS-----SS----SS-----S------STT-----SS----SS----SS----SS-----SSS-----SS----SS-----S------STT-----SS----SS----SS----SS-----STT-----SS-EEESS-S---STT-EEEPEESSPPSSPPTT-EEEETTTTEEEEE-SS-EEEEEESSS--EEETTEEE---TTS-----S-SS--TT------------SS--------TT--S-SEEEESSSSTTS-EEEEE-TT--EEESS----SS----SS----SS------SS--EEES-SS-SSSEEESS----SS----S-----SS-----S--TT------TT-----SS----S------SS----TT-------SS----S----SSS-----EEEEEEEE---PBPTT-EEEEEEE--TT--TTSEEEEEE-GGGGTT----TT---SEEEEEEEEEETTEEEEEEEE-SSS-B---EEEEEEEE-

Organism: NCBI:txid1802305

Nearest PDB structures (foldseek):
  2c3f-assembly1_A  TM=3.353E-01  e=3.553E-01  Streptococcus pyogenes

Sequence (585 aa):
MQRFLSNGKGDMMRSVALSLIFSTLFIGISVGAATTISTSITTDGTLSVTGASTLTGLTTMVYASSTGQSLTGNLTVGGRATTTGSSGNIETAGTLTAVGASTLNGAVTLGDAAGDAIIVTGNASTTNSFEVGNDLYVNGYATTTGSNGDFATRGTLTITGASVLNGAVTLGDAAGDAIIVTGNASTTNSFEVGNDLYVNGMSTTTGSSGNVELRGGLTVGNATANSLAGTILFSAQTSDPTGVTQGTVYYNSTSKVLRLFDGTDWFTTGTTSSGLLLSTNRIQLDNLALRHLALGTTTQQGIGKSLVTLEATTTASIPLSIVGFSGQTGHLLDVLNGTNVAGPKLLFIDSSGGLFGSSTAAFGSTLTVGGILTATTSAYLATTAGTVGVGTTTPGATFSVQGNGLVSGTLSTAAFIATSSTVTLSGLGIDLLTSIDSSGNLISTSTPTAARYLATSSIASFFPYASSTSFSTSVASTTNLTLGAGSTLAGMIFGTCDIAQTSITASTTAFRNCAAATGITTAYKVFVQATSSLATGVTVPVGAGAGFVIVSASSTAVNTISVEISNLTGGNNTPSGTLNFWAVR

Foldseek 3Di:
DPDDDDDDPPCPVVVVVVVVVVVVVVVVVPPDDDDDDPDDDDDPDDDDDPDDDDDPDDDDDPDDDDDDDDDPDDDDDPDDDFQDDPVRDDDDPDDDDDPDDDDDDDDDDDPPDPPGDDDDPDDDDDPPDDDDPDDDDDPDDDFQDDPVRDDDDPDDDDDPDDDDDPDDDDDDPDPPGDDDDPDDDDDPDDDDDPDDDDDPDDDDQDDPPRDDDDQAEAEAPPDDDGRHGPYYHFDEDQDDDPPDAFQDWGAHPNQQFIWGHRRPDIDGDAHPAFGQDDDVPDGGTGDPPDDDDDQFDPDDDPPDDSDDDDDDPDPDPDDPDQDDDDPDQAWSDFDADDDDPVHHGQWTQGPVRDIDGPDDDDDPDDDDDPDDDDDPPDDDDPDDPAADEDPDPDAPDNYRYPDDDDDPDDDDDPDDDDPDPDDDDPPDPPPDDPPDPPVDDPDDPDDDPDPDDDDPDPPDPDPPDDPPPPPDPDDDDDCADDPDDDDGQNDKDKDKFWWDWDWDFAQDKDKTKGAQQAPDAQPWDKDKADDPQFCPPAQAPPPDPDQKDFPDWGHPGHRIIITIIGGHRRGTDITTTMMIMMIGD

pLDDT: mean 76.17, std 13.08, range [38.69, 94.38]